Protein 2OGF (pdb70)

Sequence (474 aa):
SLRVEETEEVFKKKYFKNLTDRERAVFEGGITLGALFHQFVGTPVSKYNKESLERAIEEAKNQPCVYDIKVKIRNVGEKYVSLDDGKLDVDLKIKINKTVAHLKLEYIPEIDYPLYVKKFESLRVEETEVFKKYFKNLTDRERAVFEGGITLGALFHQFVGTPVSKYNKEESLERAIEEAKNQPCVYDIKVKKIRRNVGEKYVSLDDGKLDVDLKIKINKTVAHLKLEYIPEIDYPLYVKKFEESLRVEETEEVFKKYFKNLTDRERAVFEGGITLGALFHQFVGTPVSKYNKESLERAIEEAKNQPCVYDIKVKIRNVGEKYVSLDGKLDVDLKIIKINKTVAHLKLEYIPEIDYPLYVKKFESLRVEETEVFKKYFKNLTDRERAVFEGGITLGALFHQFVGTPVSKYNKESLERAIEEAKNQPCVYDIKVKKIRNVGEKYVSLDDGKLDVDLKIKINKTVAHLKLEYIPEIDYPLYVKKFEE

Foldseek 3Di:
DPQPCPDPVNVVVCPPDDLVRVQVVQVVVLVVCLQVVQQQPWFAPVCQVVVQVCSQVCCNGPQWDGKGKHQPPHHNHIDGRDQCIWMWTWGDDPHKIWIWIFHQDPVVRDRDTTPDMD/DPQPCPDPVNVVVPPPDDLVRVQVVQVVVLVVCLQVVQQQPKFAPVCQVVSQVCSFVVCSGPQWDGKGKHQPDHYRHIDGHHLCIWMWTWGDDPPKIWIWIFHQDVVVRDRHTTDDMDD/DPQPCVDPVNVVVDPVDDLVRVQVVQVVVLVVCLLVVQQQPKFAPVCQVVVQVCSQVCCSGPQWDGKGKHQPPHHRHIDGRDQCIWMWTWGDDPHKIWIDIFHQDVVVRDRDTTPDMD/DPQPCPDPVNVVVDPPDDLVRVQVVQVVVLVVCLQVVQQQPKFAPVCQVVSQVVSFVVCSGPQWPGKGKHQPPHYRHIDGHDLCIWMWTWGDDPPKIWIDIFHQDVVVRDRDTTPDMDD

B-factor: mean 20.52, std 6.13, range [2.0, 62.72]

Secondary structure (DSSP, 8-state):
---GGGSHHHHHTTTTS-HHHHHHHHHHHHHHHHHHHHTT-EE-TTTHHHHHHHHHH---STTEEEEEEE--S--SS-EE-----EEEEEEEETTEEEEEEE-EEGGGTEE--EEEE-/---GGGSHHHHGGGTTS-HHHHHHHHHHHHHHHHHHHHTT-EE-TTTHHHHHHHHHH---STTEEEEEEE--S--SS-EE-----EEEEEEEETTEEEEEEE-EEGGGTEE--EEEEE-/---GGGSHHHHHTTTTS-HHHHHHHHHHHHHHHHHHHHTT-EE-TTTHHHHHHHHHH---STTEEEEEEE--S--SS-EE-----EEEEEEEETTEEEEEEE-EEGGGTEE--EEEE-/---GGGSHHHHHTTTTS-HHHHHHHHHHHHHHHHHHHHTT-EE-TTTHHHHHHHHHH---STTEEEEEEE--S--SS-EE-----EEEEEEEETTEEEEEEE-EEGGGTEE--EEEEE-

CATH classification: 3.30.1300.20

Structure (mmCIF, N/CA/C/O backbone):
data_2OGF
#
_entry.id   2OGF
#
_cell.length_a   75.693
_cell.length_b   46.270
_cell.length_c   79.276
_cell.angle_alpha   90.00
_cell.angle_beta   118.54
_cell.angle_gamma   90.00
#
_symmetry.space_group_name_H-M   'P 1 21 1'
#
loop_
_entity.id
_entity.type
_entity.pdbx_description
1 polymer 'Hypothetical protein MJ0408'
2 non-polymer 8-OXOGUANINE
3 non-polymer 'SULFATE ION'
4 non-polymer GLYCEROL
5 water water
#
loop_
_atom_site.group_PDB
_atom_site.id
_atom_site.type_symbol
_atom_site.label_atom_id
_atom_site.label_alt_id
_atom_site.label_comp_id
_atom_site.label_asym_id
_atom_site.label_entity_id
_atom_site.label_seq_id
_atom_site.pdbx_PDB_ins_code
_atom_site.Cartn_x
_atom_site.Cartn_y
_atom_site.Cartn_z
_atom_site.occupancy
_atom_site.B_iso_or_equiv
_atom_site.auth_seq_id
_atom_site.auth_comp_id
_atom_site.auth_asym_id
_atom_site.auth_atom_id
_atom_site.pdbx_PDB_model_num
ATOM 1 N N . SER A 1 1 ? 20.191 23.004 3.395 1.00 23.05 0 SER A N 1
ATOM 2 C CA . SER A 1 1 ? 19.658 21.784 4.071 1.00 22.50 0 SER A CA 1
ATOM 3 C C . SER A 1 1 ? 19.756 21.914 5.578 1.00 21.97 0 SER A C 1
ATOM 4 O O . SER A 1 1 ? 20.776 22.341 6.107 1.00 22.76 0 SER A O 1
ATOM 7 N N . LEU A 1 2 ? 18.682 21.543 6.261 1.00 21.27 1 LEU A N 1
ATOM 8 C CA . LEU A 1 2 ? 18.656 21.537 7.717 1.00 20.61 1 LEU A CA 1
ATOM 9 C C . LEU A 1 2 ? 19.000 20.156 8.278 1.00 19.95 1 LEU A C 1
ATOM 10 O O . LEU A 1 2 ? 19.057 19.966 9.491 1.00 19.96 1 LEU A O 1
ATOM 15 N N . ARG A 1 3 ? 19.236 19.193 7.399 1.00 18.98 2 ARG A N 1
ATOM 16 C CA . ARG A 1 3 ? 19.611 17.833 7.846 1.00 18.66 2 ARG A CA 1
ATOM 17 C C . ARG A 1 3 ? 20.839 17.797 8.758 1.00 17.77 2 ARG A C 1
ATOM 18 O O . ARG A 1 3 ? 21.868 18.422 8.474 1.00 17.80 2 ARG A O 1
ATOM 26 N N . VAL A 1 4 ? 20.736 17.025 9.834 1.00 17.31 3 VAL A N 1
ATOM 27 C CA . VAL A 1 4 ? 21.798 16.935 10.816 1.00 16.79 3 VAL A CA 1
ATOM 28 C C . VAL A 1 4 ? 23.111 16.400 10.218 1.00 17.36 3 VAL A C 1
ATOM 29 O O . VAL A 1 4 ? 24.181 16.819 10.650 1.00 17.23 3 VAL A O 1
ATOM 33 N N . GLU A 1 5 ? 23.037 15.528 9.210 1.00 17.28 4 GLU A N 1
ATOM 34 C CA . GLU A 1 5 ? 24.269 14.927 8.660 1.00 18.26 4 GLU A CA 1
ATOM 35 C C . GLU A 1 5 ? 25.149 15.931 7.912 1.00 18.92 4 GLU A C 1
ATOM 36 O O . GLU A 1 5 ? 26.318 15.665 7.648 1.00 18.62 4 GLU A O 1
ATOM 42 N N . GLU A 1 6 ? 24.569 17.074 7.564 1.00 19.58 5 GLU A N 1
ATOM 43 C CA . GLU A 1 6 ? 25.310 18.125 6.878 1.00 20.73 5 GLU A CA 1
ATOM 44 C C . GLU A 1 6 ? 26.211 18.931 7.825 1.00 20.83 5 GLU A C 1
ATOM 45 O O . GLU A 1 6 ? 27.163 19.568 7.381 1.00 21.66 5 GLU A O 1
ATOM 51 N N . THR A 1 7 ? 25.925 18.886 9.124 1.00 20.75 6 THR A N 1
ATOM 52 C CA . THR A 1 7 ? 26.695 19.654 10.114 1.00 21.18 6 THR A CA 1
ATOM 53 C C . THR A 1 7 ? 28.135 19.127 10.264 1.00 21.40 6 THR A C 1
ATOM 54 O O . THR A 1 7 ? 28.401 17.923 10.063 1.00 20.43 6 THR A O 1
ATOM 58 N N A GLU A 1 8 ? 29.043 20.040 10.608 0.50 21.38 7 GLU A N 1
ATOM 59 N N B GLU A 1 8 ? 29.060 20.022 10.608 0.50 21.58 7 GLU A N 1
ATOM 60 C CA A GLU A 1 8 ? 30.448 19.713 10.812 0.50 21.66 7 GLU A CA 1
ATOM 61 C CA B GLU A 1 8 ? 30.460 19.641 10.769 0.50 22.02 7 GLU A CA 1
ATOM 62 C C A GLU A 1 8 ? 30.618 18.752 11.978 0.50 21.46 7 GLU A C 1
ATOM 63 C C B GLU A 1 8 ? 30.681 18.780 12.016 0.50 21.72 7 GLU A C 1
ATOM 64 O O A GLU A 1 8 ? 31.397 17.809 11.884 0.50 21.16 7 GLU A O 1
ATOM 65 O O B GLU A 1 8 ? 31.569 17.934 12.022 0.50 21.47 7 GLU A O 1
ATOM 76 N N . VAL A 1 9 ? 29.869 18.990 13.058 1.00 21.45 8 VAL A N 1
ATOM 77 C CA . VAL A 1 9 ? 29.920 18.140 14.271 1.00 21.63 8 VAL A CA 1
ATOM 78 C C . VAL A 1 9 ? 29.515 16.689 13.960 1.00 22.01 8 VAL A C 1
ATOM 79 O O . VAL A 1 9 ? 30.185 15.738 14.390 1.00 21.28 8 VAL A O 1
ATOM 83 N N . PHE A 1 10 ? 28.430 16.518 13.205 1.00 22.10 9 PHE A N 1
ATOM 84 C CA . PHE A 1 10 ? 28.049 15.186 12.722 1.00 22.24 9 PHE A CA 1
ATOM 85 C C . PHE A 1 10 ? 29.202 14.546 11.925 1.00 22.33 9 PHE A C 1
ATOM 86 O O . PHE A 1 10 ? 29.608 13.426 12.213 1.00 22.10 9 PHE A O 1
ATOM 94 N N . LYS A 1 11 ? 29.734 15.280 10.948 1.00 22.79 10 LYS A N 1
ATOM 95 C CA . LYS A 1 11 ? 30.762 14.766 10.035 1.00 23.08 10 LYS A CA 1
ATOM 96 C C . LYS A 1 11 ? 32.042 14.316 10.734 1.00 23.23 10 LYS A C 1
ATOM 97 O O . LYS A 1 11 ? 32.647 13.318 10.319 1.00 23.12 10 LYS A O 1
ATOM 103 N N . LYS A 1 12 ? 32.427 15.041 11.793 1.00 23.75 11 LYS A N 1
ATOM 104 C CA A LYS A 1 12 ? 33.656 14.721 12.528 0.50 23.41 11 LYS A CA 1
ATOM 105 C CA B LYS A 1 12 ? 33.618 14.739 12.605 0.50 23.44 11 LYS A CA 1
ATOM 106 C C . LYS A 1 12 ? 33.655 13.293 13.099 1.00 23.36 11 LYS A C 1
ATOM 107 O O . LYS A 1 12 ? 34.724 12.697 13.268 1.00 22.86 11 LYS A O 1
ATOM 118 N N . TYR A 1 13 ? 32.469 12.740 13.371 1.00 22.78 12 TYR A N 1
ATOM 119 C CA . TYR A 1 13 ? 32.366 11.389 13.927 1.00 22.04 12 TYR A CA 1
ATOM 120 C C . TYR A 1 13 ? 32.512 10.276 12.878 1.00 21.88 12 TYR A C 1
ATOM 121 O O . TYR A 1 13 ? 32.441 9.092 13.224 1.00 22.00 12 TYR A O 1
ATOM 130 N N . PHE A 1 14 ? 32.716 10.644 11.612 1.00 21.50 13 PHE A N 1
ATOM 131 C CA . PHE A 1 14 ? 32.851 9.651 10.534 1.00 21.59 13 PHE A CA 1
ATOM 132 C C . PHE A 1 14 ? 34.147 9.742 9.714 1.00 21.68 13 PHE A C 1
ATOM 133 O O . PHE A 1 14 ? 34.228 9.239 8.592 1.00 21.49 13 PHE A O 1
ATOM 141 N N . LYS A 1 15 ? 35.155 10.375 10.301 1.00 22.17 14 LYS A N 1
ATOM 142 C CA . LYS A 1 15 ? 36.419 10.585 9.610 1.00 23.34 14 LYS A CA 1
ATOM 143 C C . LYS A 1 15 ? 37.218 9.269 9.528 1.00 22.76 14 LYS A C 1
ATOM 144 O O . LYS A 1 15 ? 38.082 9.111 8.659 1.00 22.91 14 LYS A O 1
ATOM 150 N N . ASN A 1 16 ? 36.908 8.322 10.414 1.00 22.50 15 ASN A N 1
ATOM 151 C CA . ASN A 1 16 ? 37.562 6.989 10.392 1.00 22.16 15 ASN A CA 1
ATOM 152 C C . ASN A 1 16 ? 36.933 5.996 9.415 1.00 22.45 15 ASN A C 1
ATOM 153 O O . ASN A 1 16 ? 37.316 4.833 9.385 1.00 23.06 15 ASN A O 1
ATOM 158 N N . LEU A 1 17 ? 35.971 6.444 8.614 1.00 22.01 16 LEU A N 1
ATOM 159 C CA . LEU A 1 17 ? 35.288 5.534 7.694 1.00 21.82 16 LEU A CA 1
ATOM 160 C C . LEU A 1 17 ? 35.413 5.951 6.246 1.00 22.33 16 LEU A C 1
ATOM 161 O O . LEU A 1 17 ? 35.344 7.142 5.932 1.00 23.23 16 LEU A O 1
ATOM 166 N N . THR A 1 18 ? 35.556 4.965 5.360 1.00 22.31 17 THR A N 1
ATOM 167 C CA . THR A 1 18 ? 35.483 5.224 3.922 1.00 22.05 17 THR A CA 1
ATOM 168 C C . THR A 1 18 ? 34.039 5.586 3.553 1.00 22.13 17 THR A C 1
ATOM 169 O O . THR A 1 18 ? 33.109 5.311 4.313 1.00 21.32 17 THR A O 1
ATOM 173 N N . ASP A 1 19 ? 33.851 6.206 2.393 1.00 22.16 18 ASP A N 1
ATOM 174 C CA . ASP A 1 19 ? 32.496 6.488 1.926 1.00 22.63 18 ASP A CA 1
ATOM 175 C C . ASP A 1 19 ? 31.660 5.216 1.735 1.00 22.74 18 ASP A C 1
ATOM 176 O O . ASP A 1 19 ? 30.456 5.224 2.020 1.00 22.76 18 ASP A O 1
ATOM 181 N N . ARG A 1 20 ? 32.289 4.117 1.305 1.00 22.35 19 ARG A N 1
ATOM 182 C CA . ARG A 1 20 ? 31.584 2.832 1.197 1.00 22.11 19 ARG A CA 1
ATOM 183 C C . ARG A 1 20 ? 31.184 2.288 2.558 1.00 21.69 19 ARG A C 1
ATOM 184 O O . ARG A 1 20 ? 30.073 1.801 2.720 1.00 21.14 19 ARG A O 1
ATOM 192 N N . GLU A 1 21 ? 32.101 2.352 3.522 1.00 21.27 20 GLU A N 1
ATOM 193 C CA . GLU A 1 21 ? 31.818 1.935 4.905 1.00 20.58 20 GLU A CA 1
ATOM 194 C C . GLU A 1 21 ? 30.677 2.769 5.534 1.00 20.71 20 GLU A C 1
ATOM 195 O O . GLU A 1 21 ? 29.742 2.208 6.139 1.00 19.81 20 GLU A O 1
ATOM 201 N N . ARG A 1 22 ? 30.748 4.094 5.351 1.00 19.62 21 ARG A N 1
ATOM 202 C CA . ARG A 1 22 ? 29.684 5.007 5.772 1.00 19.33 21 ARG A CA 1
ATOM 203 C C . ARG A 1 22 ? 28.342 4.645 5.140 1.00 18.47 21 ARG A C 1
ATOM 204 O O . ARG A 1 22 ? 27.324 4.610 5.835 1.00 18.95 21 ARG A O 1
ATOM 212 N N . ALA A 1 23 ? 28.337 4.386 3.834 1.00 17.48 22 ALA A N 1
ATOM 213 C CA . ALA A 1 23 ? 27.089 4.125 3.118 1.00 17.08 22 ALA A CA 1
ATOM 214 C C . ALA A 1 23 ? 26.374 2.880 3.639 1.00 16.51 22 ALA A C 1
ATOM 215 O O . ALA A 1 23 ? 25.153 2.887 3.815 1.00 16.42 22 ALA A O 1
ATOM 217 N N . VAL A 1 24 ? 27.128 1.807 3.855 1.00 16.28 23 VAL A N 1
ATOM 218 C CA . VAL A 1 24 ? 26.514 0.566 4.325 1.00 16.08 23 VAL A CA 1
ATOM 219 C C . VAL A 1 24 ? 26.161 0.657 5.816 1.00 16.11 23 VAL A C 1
ATOM 220 O O . VAL A 1 24 ? 25.179 0.043 6.263 1.00 15.88 23 VAL A O 1
ATOM 224 N N . PHE A 1 25 ? 26.959 1.407 6.581 1.00 16.14 24 PHE A N 1
ATOM 225 C CA . PHE A 1 25 ? 26.621 1.677 7.994 1.00 16.08 24 PHE A CA 1
ATOM 226 C C . PHE A 1 25 ? 25.258 2.374 8.059 1.00 16.09 24 PHE A C 1
ATOM 227 O O . PHE A 1 25 ? 24.326 1.901 8.744 1.00 15.42 24 PHE A O 1
ATOM 235 N N . GLU A 1 26 ? 25.126 3.465 7.299 1.00 15.69 25 GLU A N 1
ATOM 236 C CA . GLU A 1 26 ? 23.867 4.235 7.262 1.00 15.47 25 GLU A CA 1
ATOM 237 C C . GLU A 1 26 ? 22.685 3.424 6.741 1.00 15.13 25 GLU A C 1
ATOM 238 O O . GLU A 1 26 ? 21.547 3.576 7.220 1.00 14.10 25 GLU A O 1
ATOM 244 N N . GLY A 1 27 ? 22.963 2.581 5.745 1.00 14.50 26 GLY A N 1
ATOM 245 C CA . GLY A 1 27 ? 21.969 1.679 5.161 1.00 14.94 26 GLY A CA 1
ATOM 246 C C . GLY A 1 27 ? 21.478 0.653 6.174 1.00 15.34 26 GLY A C 1
ATOM 247 O O . GLY A 1 27 ? 20.284 0.355 6.241 1.00 14.83 26 GLY A O 1
ATOM 248 N N . GLY A 1 28 ? 22.427 0.109 6.936 1.00 15.17 27 GLY A N 1
ATOM 249 C CA . GLY A 1 28 ? 22.137 -0.860 7.999 1.00 14.16 27 GLY A CA 1
ATOM 250 C C . GLY A 1 28 ? 21.211 -0.256 9.030 1.00 13.70 27 GLY A C 1
ATOM 251 O O . GLY A 1 28 ? 20.189 -0.851 9.345 1.00 14.07 27 GLY A O 1
ATOM 252 N N . ILE A 1 29 ? 21.556 0.937 9.518 1.00 13.48 28 ILE A N 1
ATOM 253 C CA . ILE A 1 29 ? 20.726 1.690 10.483 1.00 13.41 28 ILE A CA 1
ATOM 254 C C . ILE A 1 29 ? 19.287 1.814 10.011 1.00 13.60 28 ILE A C 1
ATOM 255 O O . ILE A 1 29 ? 18.352 1.524 10.761 1.00 13.72 28 ILE A O 1
ATOM 260 N N . THR A 1 30 ? 19.120 2.249 8.762 1.00 13.70 29 THR A N 1
ATOM 261 C CA . THR A 1 30 ? 17.800 2.533 8.228 1.00 13.50 29 THR A CA 1
ATOM 262 C C . THR A 1 30 ? 16.972 1.245 8.067 1.00 12.90 29 THR A C 1
ATOM 263 O O . THR A 1 30 ? 15.800 1.236 8.428 1.00 11.75 29 THR A O 1
ATOM 267 N N . LEU A 1 31 ? 17.578 0.167 7.551 1.00 12.46 30 LEU A N 1
ATOM 2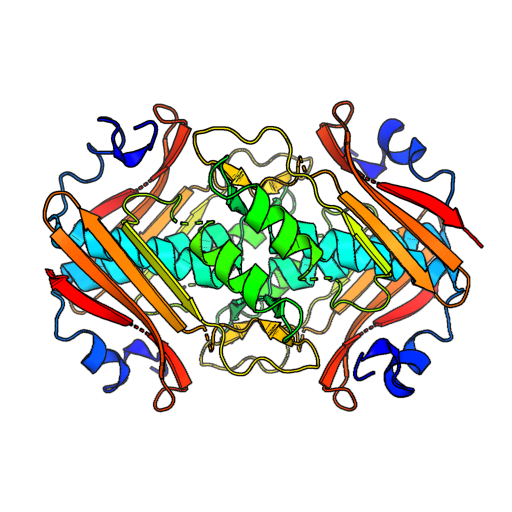68 C CA . LEU A 1 31 ? 16.848 -1.093 7.434 1.00 12.00 30 LEU A CA 1
ATOM 269 C C . LEU A 1 31 ? 16.484 -1.674 8.802 1.00 12.17 30 LEU A C 1
ATOM 270 O O . LEU A 1 31 ? 15.362 -2.155 8.970 1.00 12.73 30 LEU A O 1
ATOM 275 N N . GLY A 1 32 ? 17.410 -1.627 9.764 1.00 11.62 31 GLY A N 1
ATOM 276 C CA . GLY A 1 32 ? 17.113 -2.113 11.126 1.00 12.39 31 GLY A CA 1
ATOM 277 C C . GLY A 1 32 ? 16.031 -1.252 11.775 1.00 12.24 31 GLY A C 1
ATOM 278 O O . GLY A 1 32 ? 15.107 -1.756 12.397 1.00 12.36 31 GLY A O 1
ATOM 279 N N . ALA A 1 33 ? 16.153 0.060 11.606 1.00 12.99 32 ALA A N 1
ATOM 280 C CA . ALA A 1 33 ? 15.159 1.008 12.122 1.00 13.33 32 ALA A CA 1
ATOM 281 C C . ALA A 1 33 ? 13.783 0.721 11.516 1.00 13.28 32 ALA A C 1
ATOM 282 O O . ALA A 1 33 ? 12.805 0.609 12.242 1.00 13.89 32 ALA A O 1
ATOM 284 N N . LEU A 1 34 ? 13.724 0.588 10.191 1.00 13.50 33 LEU A N 1
ATOM 285 C CA . LEU A 1 34 ? 12.458 0.349 9.493 1.00 14.06 33 LEU A CA 1
ATOM 286 C C . LEU A 1 34 ? 11.740 -0.906 10.021 1.00 13.86 33 LEU A C 1
ATOM 287 O O . LEU A 1 34 ? 10.557 -0.869 10.344 1.00 13.61 33 LEU A O 1
ATOM 292 N N . PHE A 1 35 ? 12.477 -2.013 10.068 1.00 13.65 34 PHE A N 1
ATOM 293 C CA . PHE A 1 35 ? 11.989 -3.303 10.510 1.00 13.44 34 PHE A CA 1
ATOM 294 C C . PHE A 1 35 ? 11.386 -3.185 11.910 1.00 13.65 34 PHE A C 1
ATOM 295 O O . PHE A 1 35 ? 10.206 -3.490 12.116 1.00 13.08 34 PHE A O 1
ATOM 303 N N . HIS A 1 36 ? 12.176 -2.710 12.869 1.00 13.71 35 HIS A N 1
ATOM 304 C CA . HIS A 1 36 ? 11.717 -2.690 14.268 1.00 13.68 35 HIS A CA 1
ATOM 305 C C . HIS A 1 36 ? 10.666 -1.619 14.577 1.00 14.03 35 HIS A C 1
ATOM 306 O O . HIS A 1 36 ? 9.825 -1.802 15.464 1.00 14.47 35 HIS A O 1
ATOM 313 N N . GLN A 1 37 ? 10.672 -0.528 13.817 1.00 13.42 36 GLN A N 1
ATOM 314 C CA . GLN A 1 37 ? 9.663 0.518 14.005 1.00 13.47 36 GLN A CA 1
ATOM 315 C C . GLN A 1 37 ? 8.284 0.006 13.587 1.00 14.14 36 GLN A C 1
ATOM 316 O O . GLN A 1 37 ? 7.293 0.264 14.262 1.00 13.91 36 GLN A O 1
ATOM 322 N N . PHE A 1 38 ? 8.237 -0.725 12.478 1.00 14.39 37 PHE A N 1
ATOM 323 C CA . PHE A 1 38 ? 6.946 -1.048 11.855 1.00 14.30 37 PHE A CA 1
ATOM 324 C C . PHE A 1 38 ? 6.426 -2.461 12.021 1.00 14.40 37 PHE A C 1
ATOM 325 O O . PHE A 1 38 ? 5.199 -2.652 11.997 1.00 14.33 37 PHE A O 1
ATOM 333 N N . VAL A 1 39 ? 7.296 -3.448 12.227 1.00 14.27 38 VAL A N 1
ATOM 334 C CA . VAL A 1 39 ? 6.731 -4.775 12.536 1.00 15.40 38 VAL A CA 1
ATOM 335 C C . VAL A 1 39 ? 5.751 -4.687 13.722 1.00 14.88 38 VAL A C 1
ATOM 336 O O . VAL A 1 39 ? 5.965 -3.916 14.673 1.00 15.34 38 VAL A O 1
ATOM 340 N N . GLY A 1 40 ? 4.648 -5.434 13.620 1.00 15.24 39 GLY A N 1
ATOM 341 C CA . GLY A 1 40 ? 3.569 -5.354 14.590 1.00 14.24 39 GLY A CA 1
ATOM 342 C C . GLY A 1 40 ? 2.400 -4.502 14.122 1.00 13.92 39 GLY A C 1
ATOM 343 O O . GLY A 1 40 ? 1.303 -4.611 14.664 1.00 12.87 39 GLY A O 1
ATOM 344 N N . THR A 1 41 ? 2.618 -3.651 13.117 1.00 13.86 40 THR A N 1
ATOM 345 C CA . THR A 1 41 ? 1.564 -2.730 12.649 1.00 13.61 40 THR A CA 1
ATOM 346 C C . THR A 1 41 ? 0.411 -3.522 12.019 1.00 13.88 40 THR A C 1
ATOM 347 O O . THR A 1 41 ? 0.671 -4.358 11.169 1.00 14.58 40 THR A O 1
ATOM 351 N N . PRO A 1 42 ? -0.863 -3.256 12.420 1.00 13.26 41 PRO A N 1
ATOM 352 C CA . PRO A 1 42 ? -1.983 -3.948 11.765 1.00 13.41 41 PRO A CA 1
ATOM 353 C C . PRO A 1 42 ? -1.983 -3.611 10.273 1.00 13.41 41 PRO A C 1
ATOM 354 O O . PRO A 1 42 ? -1.869 -2.425 9.896 1.00 12.67 41 PRO A O 1
ATOM 358 N N . VAL A 1 43 ? -2.065 -4.648 9.435 1.00 13.37 42 VAL A N 1
ATOM 359 C CA . VAL A 1 43 ? -2.033 -4.427 7.988 1.00 13.06 42 VAL A CA 1
ATOM 360 C C . VAL A 1 43 ? -2.991 -5.361 7.243 1.00 13.38 42 VAL A C 1
ATOM 361 O O . VAL A 1 43 ? -3.014 -6.576 7.475 1.00 13.83 42 VAL A O 1
ATOM 365 N N . SER A 1 44 ? -3.798 -4.750 6.382 1.00 13.79 43 SER A N 1
ATOM 366 C CA . SER A 1 44 ? -4.750 -5.451 5.530 1.00 13.76 43 SER A CA 1
ATOM 367 C C . SER A 1 44 ? -4.729 -4.731 4.185 1.00 13.89 43 SER A C 1
ATOM 368 O O . SER A 1 44 ? -4.044 -3.704 4.034 1.00 14.66 43 SER A O 1
ATOM 371 N N . LYS A 1 45 ? -5.464 -5.270 3.207 1.00 14.17 44 LYS A N 1
ATOM 372 C CA . LYS A 1 45 ? -5.558 -4.660 1.886 1.00 14.52 44 LYS A CA 1
ATOM 373 C C . LYS A 1 45 ? -6.044 -3.224 2.011 1.00 14.83 44 LYS A C 1
ATOM 374 O O . LYS A 1 45 ? -5.647 -2.364 1.237 1.00 16.43 44 LYS A O 1
ATOM 380 N N . TYR A 1 46 ? -6.894 -2.981 2.998 1.00 16.01 45 TYR A N 1
ATOM 381 C CA . TYR A 1 46 ? -7.424 -1.645 3.266 1.00 17.61 45 TYR A CA 1
ATOM 382 C C . TYR A 1 46 ? -6.338 -0.568 3.473 1.00 17.03 45 TYR A C 1
ATOM 383 O O . TYR A 1 46 ? -6.406 0.498 2.869 1.00 17.38 45 TYR A O 1
ATOM 392 N N . ASN A 1 47 ? -5.354 -0.838 4.330 1.00 16.57 46 ASN A N 1
ATOM 393 C CA . ASN A 1 47 ? -4.320 0.157 4.651 1.00 16.16 46 ASN A CA 1
ATOM 394 C C . ASN A 1 47 ? -2.919 -0.122 4.068 1.00 16.18 46 ASN A C 1
ATOM 395 O O . ASN A 1 47 ? -1.956 0.572 4.415 1.00 15.45 46 ASN A O 1
ATOM 400 N N . LYS A 1 48 ? -2.808 -1.141 3.212 1.00 16.14 47 LYS A N 1
ATOM 401 C CA . LYS A 1 48 ? -1.524 -1.534 2.619 1.00 16.41 47 LYS A CA 1
ATOM 402 C C . LYS A 1 48 ? -0.815 -0.330 2.011 1.00 16.96 47 LYS A C 1
ATOM 403 O O . LYS A 1 48 ? 0.350 -0.043 2.325 1.00 15.88 47 LYS A O 1
ATOM 409 N N . GLU A 1 49 ? -1.521 0.361 1.117 1.00 17.22 48 GLU A N 1
ATOM 410 C CA . GLU A 1 49 ? -0.917 1.470 0.373 1.00 18.56 48 GLU A CA 1
ATOM 411 C C . GLU A 1 49 ? -0.487 2.634 1.268 1.00 16.71 48 GLU A C 1
ATOM 412 O O . GLU A 1 49 ? 0.624 3.152 1.109 1.00 16.22 48 GLU A O 1
ATOM 418 N N . SER A 1 50 ? -1.348 3.036 2.207 1.00 16.61 49 SER A N 1
ATOM 419 C CA . SER A 1 50 ? -1.009 4.133 3.132 1.00 15.90 49 SER A CA 1
ATOM 420 C C . SER A 1 50 ? 0.184 3.764 4.017 1.00 15.30 49 SER A C 1
ATOM 421 O O . SER A 1 50 ? 1.055 4.596 4.258 1.00 15.05 49 SER A O 1
ATOM 424 N N . LEU A 1 51 ? 0.211 2.519 4.492 1.00 14.73 50 LEU A N 1
ATOM 425 C CA . LEU A 1 51 ? 1.347 2.015 5.276 1.00 14.08 50 LEU A CA 1
ATOM 426 C C . LEU A 1 51 ? 2.640 2.055 4.483 1.00 14.40 50 LEU A C 1
ATOM 427 O O . LEU A 1 51 ? 3.656 2.545 4.979 1.00 13.30 50 LEU A O 1
ATOM 432 N N . GLU A 1 52 ? 2.605 1.549 3.250 1.00 14.76 51 GLU A N 1
ATOM 433 C CA . GLU A 1 52 ? 3.813 1.524 2.410 1.00 15.47 51 GLU A CA 1
ATOM 434 C C . GLU A 1 52 ? 4.352 2.947 2.178 1.00 15.49 51 GLU A C 1
ATOM 435 O O . GLU A 1 52 ? 5.568 3.183 2.266 1.00 15.87 51 GLU A O 1
ATOM 441 N N . ARG A 1 53 ? 3.448 3.879 1.870 1.00 15.68 52 ARG A N 1
ATOM 442 C CA . ARG A 1 53 ? 3.800 5.275 1.622 1.00 16.65 52 ARG A CA 1
ATOM 443 C C . ARG A 1 53 ? 4.381 5.922 2.891 1.00 15.86 52 ARG A C 1
ATOM 444 O O . ARG A 1 53 ? 5.395 6.616 2.822 1.00 15.66 52 ARG A O 1
ATOM 452 N N . ALA A 1 54 ? 3.737 5.675 4.033 1.00 14.83 53 ALA A N 1
ATOM 453 C CA . ALA A 1 54 ? 4.190 6.265 5.297 1.00 14.95 53 ALA A CA 1
ATOM 454 C C . ALA A 1 54 ? 5.588 5.767 5.677 1.00 14.64 53 ALA A C 1
ATOM 455 O O . ALA A 1 54 ? 6.403 6.553 6.134 1.00 14.63 53 ALA A O 1
ATOM 457 N N . ILE A 1 55 ? 5.854 4.473 5.476 1.00 14.44 54 ILE A N 1
ATOM 458 C CA . ILE A 1 55 ? 7.183 3.907 5.795 1.00 14.24 54 ILE A CA 1
ATOM 459 C C . ILE A 1 55 ? 8.262 4.524 4.913 1.00 13.95 54 ILE A C 1
ATOM 460 O O . ILE A 1 55 ? 9.306 4.937 5.422 1.00 13.69 54 ILE A O 1
ATOM 465 N N . GLU A 1 56 ? 7.991 4.610 3.609 1.00 14.01 55 GLU A N 1
ATOM 466 C CA . GLU A 1 56 ? 8.914 5.220 2.674 1.00 14.52 55 GLU A CA 1
ATOM 467 C C . GLU A 1 56 ? 9.259 6.673 3.101 1.00 13.97 55 GLU A C 1
ATOM 468 O O . GLU A 1 56 ? 10.444 7.032 3.237 1.00 13.50 55 GLU A O 1
ATOM 474 N N . GLU A 1 57 ? 8.224 7.473 3.350 1.00 13.95 56 GLU A N 1
ATOM 475 C CA . GLU A 1 57 ? 8.394 8.900 3.674 1.00 14.84 56 GLU A CA 1
ATOM 476 C C . GLU A 1 57 ? 9.044 9.106 5.042 1.00 14.17 56 GLU A C 1
ATOM 477 O O . GLU A 1 57 ? 9.846 10.032 5.216 1.00 14.04 56 GLU A O 1
ATOM 483 N N . ALA A 1 58 ? 8.697 8.245 5.998 1.00 14.52 57 ALA A N 1
ATOM 484 C CA . ALA A 1 58 ? 9.271 8.312 7.363 1.00 14.58 57 ALA A CA 1
ATOM 485 C C . ALA A 1 58 ? 10.774 8.094 7.304 1.00 14.54 57 ALA A C 1
ATOM 486 O O . ALA A 1 58 ? 11.532 8.920 7.783 1.00 14.81 57 ALA A O 1
ATOM 496 N N . LYS A 1 60 ? 12.857 8.134 4.753 1.00 15.38 59 LYS A N 1
ATOM 497 C CA . LYS A 1 60 ? 13.537 9.154 3.922 1.00 15.55 59 LYS A CA 1
ATOM 498 C C . LYS A 1 60 ? 14.174 10.292 4.758 1.00 15.31 59 LYS A C 1
ATOM 499 O O . LYS A 1 60 ? 15.243 10.830 4.394 1.00 15.23 59 LYS A O 1
ATOM 505 N N . ASN A 1 61 ? 13.540 10.625 5.886 1.00 14.91 60 ASN A N 1
ATOM 506 C CA . ASN A 1 61 ? 14.084 11.584 6.874 1.00 15.78 60 ASN A CA 1
ATOM 507 C C . ASN A 1 61 ? 15.495 11.287 7.371 1.00 15.95 60 ASN A C 1
ATOM 508 O O . ASN A 1 61 ? 16.250 12.201 7.658 1.00 15.83 60 ASN A O 1
ATOM 513 N N . GLN A 1 62 ? 15.826 10.006 7.535 1.00 16.28 61 GLN A N 1
ATOM 514 C CA . GLN A 1 62 ? 17.048 9.625 8.238 1.00 16.09 61 GLN A CA 1
ATOM 515 C C . GLN A 1 62 ? 18.301 10.014 7.462 1.00 15.23 61 GLN A C 1
ATOM 516 O O . GLN A 1 62 ? 18.247 10.148 6.248 1.00 14.79 61 GLN A O 1
ATOM 522 N N . PRO A 1 63 ? 19.430 10.199 8.174 1.00 15.52 62 PRO A N 1
ATOM 523 C CA . PRO A 1 63 ? 20.694 10.553 7.503 1.00 15.62 62 PRO A CA 1
ATOM 524 C C . PRO A 1 63 ? 21.007 9.731 6.257 1.00 16.22 62 PRO A C 1
ATOM 525 O O . PRO A 1 63 ? 20.949 8.491 6.277 1.00 16.05 62 PRO A O 1
ATOM 529 N N . CYS A 1 64 ? 21.302 10.453 5.169 1.00 16.59 63 CYS A N 1
ATOM 530 C CA . CYS A 1 64 ? 21.936 9.916 3.967 1.00 17.15 63 CYS A CA 1
ATOM 531 C C . CYS A 1 64 ? 21.018 9.042 3.123 1.00 16.50 63 CYS A C 1
ATOM 532 O O . CYS A 1 64 ? 21.480 8.364 2.224 1.00 16.53 63 CYS A O 1
ATOM 535 N N . VAL A 1 65 ? 19.720 9.043 3.429 1.00 16.87 64 VAL A N 1
ATOM 536 C CA . VAL A 1 65 ? 18.784 8.242 2.660 1.00 16.78 64 VAL A CA 1
ATOM 537 C C . VAL A 1 65 ? 18.454 9.019 1.382 1.00 17.64 64 VAL A C 1
ATOM 538 O O . VAL A 1 65 ? 17.907 10.134 1.421 1.00 16.82 64 VAL A O 1
ATOM 542 N N . TYR A 1 66 ? 18.807 8.410 0.261 1.00 17.84 65 TYR A N 1
ATOM 543 C CA . TYR A 1 66 ? 18.641 9.020 -1.044 1.00 19.03 65 TYR A CA 1
ATOM 544 C C . TYR A 1 66 ? 17.283 8.686 -1.674 1.00 18.31 65 TYR A C 1
ATOM 545 O O . TYR A 1 66 ? 16.607 9.551 -2.236 1.00 17.30 65 TYR A O 1
ATOM 554 N N . ASP A 1 67 ? 16.897 7.418 -1.604 1.00 17.93 66 ASP A N 1
ATOM 555 C CA . ASP A 1 67 ? 15.590 6.991 -2.084 1.00 17.82 66 ASP A CA 1
ATOM 556 C C . ASP A 1 67 ? 15.239 5.685 -1.381 1.00 17.58 66 ASP A C 1
ATOM 557 O O . ASP A 1 67 ? 16.110 5.032 -0.812 1.00 15.88 66 ASP A O 1
ATOM 562 N N . ILE A 1 68 ? 13.963 5.311 -1.422 1.00 17.73 67 ILE A N 1
ATOM 563 C CA . ILE A 1 68 ? 13.499 4.077 -0.784 1.00 18.13 67 ILE A CA 1
ATOM 564 C C . ILE A 1 68 ? 12.184 3.647 -1.402 1.00 18.45 67 ILE A C 1
ATOM 565 O O . ILE A 1 68 ? 11.347 4.486 -1.760 1.00 18.89 67 ILE A O 1
ATOM 570 N N . LYS A 1 69 ? 11.999 2.338 -1.512 1.00 18.54 68 LYS A N 1
ATOM 571 C CA . LYS A 1 69 ? 10.744 1.788 -1.963 1.00 19.23 68 LYS A CA 1
ATOM 572 C C . LYS A 1 69 ? 10.377 0.625 -1.048 1.00 18.03 68 LYS A C 1
ATOM 573 O O . LYS A 1 69 ? 11.216 -0.234 -0.774 1.00 17.87 68 LYS A O 1
ATOM 579 N N . VAL A 1 70 ? 9.135 0.626 -0.569 1.00 16.33 69 VAL A N 1
ATOM 580 C CA . VAL A 1 70 ? 8.662 -0.378 0.390 1.00 16.43 69 VAL A CA 1
ATOM 581 C C . VAL A 1 70 ? 7.443 -1.123 -0.151 1.00 16.55 69 VAL A C 1
ATOM 582 O O . VAL A 1 70 ? 6.420 -0.500 -0.478 1.00 16.73 69 VAL A O 1
ATOM 586 N N . LYS A 1 71 ? 7.548 -2.446 -0.229 1.00 16.49 70 LYS A N 1
ATOM 587 C CA . LYS A 1 71 ? 6.423 -3.293 -0.588 1.00 17.93 70 LYS A CA 1
ATOM 588 C C . LYS A 1 71 ? 6.121 -4.280 0.543 1.00 17.95 70 LYS A C 1
ATOM 589 O O . LYS A 1 71 ? 7.038 -4.868 1.125 1.00 18.94 70 LYS A O 1
ATOM 595 N N . ILE A 1 72 ? 4.844 -4.442 0.859 1.00 17.74 71 ILE A N 1
ATOM 596 C CA . ILE A 1 72 ? 4.432 -5.411 1.877 1.00 16.89 71 ILE A CA 1
ATOM 597 C C . ILE A 1 72 ? 3.778 -6.567 1.137 1.00 17.05 71 ILE A C 1
ATOM 598 O O . ILE A 1 72 ? 2.835 -6.373 0.364 1.00 16.33 71 ILE A O 1
ATOM 603 N N . ARG A 1 73 ? 4.316 -7.758 1.350 1.00 16.90 72 ARG A N 1
ATOM 604 C CA . ARG A 1 73 ? 3.894 -8.929 0.604 1.00 17.96 72 ARG A CA 1
ATOM 605 C C . ARG A 1 73 ? 2.864 -9.726 1.383 1.00 18.21 72 ARG A C 1
ATOM 606 O O . ARG A 1 73 ? 2.833 -9.673 2.621 1.00 17.67 72 ARG A O 1
ATOM 614 N N . ASN A 1 74 ? 2.055 -10.491 0.651 1.00 18.55 73 ASN A N 1
ATOM 615 C CA . ASN A 1 74 ? 1.071 -11.412 1.237 1.00 19.46 73 ASN A CA 1
ATOM 616 C C . ASN A 1 74 ? 0.041 -10.772 2.163 1.00 18.70 73 ASN A C 1
ATOM 617 O O . ASN A 1 74 ? -0.391 -11.365 3.160 1.00 18.40 73 ASN A O 1
ATOM 622 N N . VAL A 1 75 ? -0.382 -9.574 1.799 1.00 17.75 74 VAL A N 1
ATOM 623 C CA . VAL A 1 75 ? -1.385 -8.844 2.584 1.00 17.67 74 VAL A CA 1
ATOM 624 C C . VAL A 1 75 ? -2.766 -9.396 2.231 1.00 18.09 74 VAL A C 1
ATOM 625 O O . VAL A 1 75 ? -3.101 -9.535 1.045 1.00 18.98 74 VAL A O 1
ATOM 629 N N . GLY A 1 76 ? -3.559 -9.729 3.245 1.00 17.98 75 GLY A N 1
ATOM 630 C CA . GLY A 1 76 ? -4.895 -10.277 3.009 1.00 18.14 75 GLY A CA 1
ATOM 631 C C . GLY A 1 76 ? -6.022 -9.309 3.332 1.00 17.46 75 GLY A C 1
ATOM 632 O O . GLY A 1 76 ? -5.798 -8.222 3.866 1.00 16.14 75 GLY A O 1
ATOM 633 N N . GLU A 1 77 ? -7.243 -9.690 2.968 1.00 17.04 76 GLU A N 1
ATOM 634 C CA . GLU A 1 77 ? -8.418 -8.922 3.386 1.00 17.83 76 GLU A CA 1
ATOM 635 C C . GLU A 1 77 ? -8.534 -8.853 4.919 1.00 17.50 76 GLU A C 1
ATOM 636 O O . GLU A 1 77 ? -8.857 -7.794 5.464 1.00 16.91 76 GLU A O 1
ATOM 642 N N . LYS A 1 78 ? -8.300 -9.981 5.602 1.00 17.95 77 LYS A N 1
ATOM 643 C CA . LYS A 1 78 ? -8.250 -9.999 7.082 1.00 18.53 77 LYS A CA 1
ATOM 644 C C . LYS A 1 78 ? -6.915 -9.401 7.532 1.00 18.02 77 LYS A C 1
ATOM 645 O O . LYS A 1 78 ? -5.872 -9.757 6.994 1.00 17.67 77 LYS A O 1
ATOM 651 N N . TYR A 1 79 ? -6.934 -8.502 8.512 1.00 17.14 78 TYR A N 1
ATOM 652 C CA . TYR A 1 79 ? -5.684 -7.875 8.917 1.00 16.66 78 TYR A CA 1
ATOM 653 C C . TYR A 1 79 ? -4.827 -8.863 9.709 1.00 15.75 78 TYR A C 1
ATOM 654 O O . TYR A 1 79 ? -5.347 -9.742 10.390 1.00 15.24 78 TYR A O 1
ATOM 663 N N . VAL A 1 80 ? -3.514 -8.713 9.574 1.00 15.91 79 VAL A N 1
ATOM 664 C CA . VAL A 1 80 ? -2.542 -9.381 10.431 1.00 16.18 79 VAL A CA 1
ATOM 665 C C . VAL A 1 80 ? -1.572 -8.324 10.999 1.00 16.56 79 VAL A C 1
ATOM 666 O O . VAL A 1 80 ? -1.503 -7.193 10.501 1.00 15.16 79 VAL A O 1
ATOM 670 N N . SER A 1 81 ? -0.837 -8.697 12.048 1.00 16.44 80 SER A N 1
ATOM 671 C CA . SER A 1 81 ? 0.300 -7.898 12.524 1.00 16.72 80 SER A CA 1
ATOM 672 C C . SER A 1 81 ? 1.407 -8.013 11.498 1.00 16.66 80 SER A C 1
ATOM 673 O O . SER A 1 81 ? 1.798 -9.119 11.149 1.00 17.11 80 SER A O 1
ATOM 676 N N . LEU A 1 82 ? 1.917 -6.884 11.014 1.00 16.81 81 LEU A N 1
ATOM 677 C CA . LEU A 1 82 ? 3.032 -6.915 10.076 1.00 16.31 81 LEU A CA 1
ATOM 678 C C . LEU A 1 82 ? 4.167 -7.764 10.624 1.00 16.54 81 LEU A C 1
ATOM 679 O O . LEU A 1 82 ? 4.569 -7.603 11.776 1.00 17.21 81 LEU A O 1
ATOM 684 N N . ASP A 1 83 ? 4.659 -8.697 9.816 1.00 16.64 82 ASP A N 1
ATOM 685 C CA A ASP A 1 83 ? 5.885 -9.344 10.255 0.70 17.18 82 ASP A CA 1
ATOM 686 C CA B ASP A 1 83 ? 5.803 -9.560 10.132 0.30 16.24 82 ASP A CA 1
ATOM 687 C C . ASP A 1 83 ? 6.992 -9.148 9.258 1.00 16.46 82 ASP A C 1
ATOM 688 O O . ASP A 1 83 ? 6.777 -8.856 8.066 1.00 16.49 82 ASP A O 1
ATOM 697 N N . GLY A 1 84 ? 8.204 -9.194 9.802 1.00 16.88 83 GLY A N 1
ATOM 698 C CA . GLY A 1 84 ? 9.422 -8.893 9.028 1.00 16.95 83 GLY A CA 1
ATOM 699 C C . GLY A 1 84 ? 9.552 -9.656 7.714 1.00 16.84 83 GLY A C 1
ATOM 700 O O . GLY A 1 84 ? 10.134 -9.140 6.747 1.00 16.07 83 GLY A O 1
ATOM 701 N N . LYS A 1 85 ? 9.018 -10.880 7.677 1.00 16.80 84 LYS A N 1
ATOM 702 C CA . LYS A 1 85 ? 9.097 -11.735 6.487 1.00 17.31 84 LYS A CA 1
ATOM 703 C C . LYS A 1 85 ? 8.224 -11.223 5.323 1.00 17.50 84 LYS A C 1
ATOM 704 O O . LYS A 1 85 ? 8.399 -11.647 4.173 1.00 18.07 84 LYS A O 1
ATOM 718 N N . LEU A 1 87 ? 8.140 -7.976 4.519 1.00 16.71 86 LEU A N 1
ATOM 719 C CA . LEU A 1 87 ? 8.781 -6.767 3.973 1.00 16.10 86 LEU A CA 1
ATOM 720 C C . LEU A 1 87 ? 9.684 -7.007 2.766 1.00 16.47 86 LEU A C 1
ATOM 721 O O . LEU A 1 87 ? 10.490 -7.938 2.753 1.00 16.11 86 LEU A O 1
ATOM 726 N N . ASP A 1 88 ? 9.558 -6.123 1.775 1.00 16.15 87 ASP A N 1
ATOM 727 C CA . ASP A 1 88 ? 10.375 -6.117 0.567 1.00 17.14 87 ASP A CA 1
ATOM 728 C C . ASP A 1 88 ? 10.775 -4.680 0.297 1.00 17.05 87 ASP A C 1
ATOM 729 O O . ASP A 1 88 ? 9.953 -3.859 -0.156 1.00 17.48 87 ASP A O 1
ATOM 734 N N . VAL A 1 89 ? 12.033 -4.372 0.613 1.00 16.81 88 VAL A N 1
ATOM 735 C CA . VAL A 1 89 ? 12.528 -2.990 0.657 1.00 16.30 88 VAL A CA 1
ATOM 736 C C . VAL A 1 89 ? 13.771 -2.815 -0.218 1.00 16.16 88 VAL A C 1
ATOM 737 O O . VAL A 1 89 ? 14.737 -3.601 -0.139 1.00 15.37 88 VAL A O 1
ATOM 741 N N . ASP A 1 90 ? 13.730 -1.782 -1.056 1.00 15.88 89 ASP A N 1
ATOM 742 C CA . ASP A 1 90 ? 14.917 -1.333 -1.756 1.00 16.64 89 ASP A CA 1
ATOM 743 C C . ASP A 1 90 ? 15.277 0.047 -1.226 1.00 16.28 89 ASP A C 1
ATOM 744 O O . ASP A 1 90 ? 14.408 0.930 -1.128 1.00 16.49 89 ASP A O 1
ATOM 749 N N . LEU A 1 91 ? 16.553 0.207 -0.875 1.00 16.08 90 LEU A N 1
ATOM 750 C CA . LEU A 1 91 ? 17.066 1.407 -0.256 1.00 16.25 90 LEU A CA 1
ATOM 751 C C . LEU A 1 91 ? 18.330 1.913 -0.953 1.00 16.90 90 LEU A C 1
ATOM 752 O O . LEU A 1 91 ? 19.240 1.113 -1.234 1.00 17.78 90 LEU A O 1
ATOM 757 N N . LYS A 1 92 ? 18.398 3.229 -1.197 1.00 17.51 91 LYS A N 1
ATOM 758 C CA . LYS A 1 92 ? 19.609 3.885 -1.715 1.00 18.29 91 LYS A CA 1
ATOM 759 C C . LYS A 1 92 ? 20.146 4.862 -0.685 1.00 17.48 91 LYS A C 1
ATOM 760 O O . LYS A 1 92 ? 19.410 5.728 -0.194 1.00 17.56 91 LYS A O 1
ATOM 766 N N . ILE A 1 93 ? 21.421 4.710 -0.364 1.00 17.39 92 ILE A N 1
ATOM 767 C CA . ILE A 1 93 ? 22.121 5.614 0.521 1.00 17.20 92 ILE A CA 1
ATOM 768 C C . ILE A 1 93 ? 23.167 6.307 -0.337 1.00 18.24 92 ILE A C 1
ATOM 769 O O . ILE A 1 93 ? 23.848 5.638 -1.128 1.00 18.55 92 ILE A O 1
ATOM 774 N N . LYS A 1 94 ? 23.281 7.631 -0.182 1.00 19.12 93 LYS A N 1
ATOM 775 C CA . LYS A 1 94 ? 24.276 8.427 -0.878 1.00 21.07 93 LYS A CA 1
ATOM 776 C C . LYS A 1 94 ? 25.208 9.105 0.111 1.00 21.24 93 LYS A C 1
ATOM 777 O O . LYS A 1 94 ? 24.763 9.791 1.034 1.00 21.50 93 LYS A O 1
ATOM 783 N N . ILE A 1 95 ? 26.507 8.878 -0.081 1.00 21.93 94 ILE A N 1
ATOM 784 C CA . ILE A 1 95 ? 27.551 9.503 0.733 1.00 22.82 94 ILE A CA 1
ATOM 785 C C . ILE A 1 95 ? 28.506 10.144 -0.265 1.00 23.48 94 ILE A C 1
ATOM 786 O O . ILE A 1 95 ? 29.215 9.432 -0.972 1.00 23.79 94 ILE A O 1
ATOM 791 N N . ASN A 1 96 ? 28.508 11.476 -0.327 1.00 24.16 95 ASN A N 1
ATOM 792 C CA . ASN A 1 96 ? 29.255 12.198 -1.351 1.00 25.09 95 ASN A CA 1
ATOM 793 C C . ASN A 1 96 ? 28.899 11.647 -2.718 1.00 25.09 95 ASN A C 1
ATOM 794 O O . ASN A 1 96 ? 27.747 11.730 -3.115 1.00 25.03 95 ASN A O 1
ATOM 799 N N . LYS A 1 97 ? 29.866 11.039 -3.403 1.00 25.58 96 LYS A N 1
ATOM 800 C CA . LYS A 1 97 ? 29.633 10.479 -4.732 1.00 26.64 96 LYS A CA 1
ATOM 801 C C . LYS A 1 97 ? 29.296 8.985 -4.741 1.00 26.29 96 LYS A C 1
ATOM 802 O O . LYS A 1 97 ? 28.996 8.428 -5.795 1.00 26.88 96 LYS A O 1
ATOM 808 N N . THR A 1 98 ? 29.331 8.346 -3.573 1.00 25.39 97 THR A N 1
ATOM 809 C CA . THR A 1 98 ? 29.048 6.914 -3.455 1.00 24.51 97 THR A CA 1
ATOM 810 C C . THR A 1 98 ? 27.560 6.643 -3.190 1.00 23.80 97 THR A C 1
ATOM 811 O O . THR A 1 98 ? 26.984 7.215 -2.266 1.00 23.29 97 THR A O 1
ATOM 815 N N . VAL A 1 99 ? 26.967 5.752 -3.984 1.00 22.54 98 VAL A N 1
ATOM 816 C CA . VAL A 1 99 ? 25.598 5.277 -3.757 1.00 22.71 98 VAL A CA 1
ATOM 817 C C . VAL A 1 99 ? 25.597 3.771 -3.458 1.00 22.32 98 VAL A C 1
ATOM 818 O O . VAL A 1 99 ? 26.019 2.962 -4.297 1.00 23.06 98 VAL A O 1
ATOM 822 N N . ALA A 1 100 ? 25.162 3.399 -2.257 1.00 21.37 99 ALA A N 1
ATOM 823 C CA . ALA A 1 100 ? 24.935 1.983 -1.940 1.00 20.42 99 ALA A CA 1
ATOM 824 C C . ALA A 1 100 ? 23.466 1.624 -2.163 1.00 20.30 99 ALA A C 1
ATOM 825 O O . ALA A 1 100 ? 22.572 2.397 -1.783 1.00 19.78 99 ALA A O 1
ATOM 827 N N . HIS A 1 101 ? 23.219 0.489 -2.826 1.00 19.72 100 HIS A N 1
ATOM 828 C CA . HIS A 1 101 ? 21.867 -0.053 -2.983 1.00 19.67 100 HIS A CA 1
ATOM 829 C C . HIS A 1 101 ? 21.728 -1.258 -2.079 1.00 19.58 100 HIS A C 1
ATOM 830 O O . HIS A 1 101 ? 22.476 -2.248 -2.212 1.00 19.79 100 HIS A O 1
ATOM 837 N N . LEU A 1 102 ? 20.771 -1.173 -1.164 1.00 18.23 101 LEU A N 1
ATOM 838 C CA . LEU A 1 102 ? 20.576 -2.205 -0.154 1.00 17.15 101 LEU A CA 1
ATOM 839 C C . LEU A 1 102 ? 19.198 -2.828 -0.312 1.00 17.05 101 LEU A C 1
ATOM 840 O O . LEU A 1 102 ? 18.295 -2.228 -0.923 1.00 16.80 101 LEU A O 1
ATOM 845 N N . LYS A 1 103 ? 19.042 -4.033 0.238 1.00 16.45 102 LYS A N 1
ATOM 846 C CA . LYS A 1 103 ? 17.841 -4.820 0.060 1.00 17.21 102 LYS A CA 1
ATOM 847 C C . LYS A 1 103 ? 17.404 -5.462 1.369 1.00 17.13 102 LYS A C 1
ATOM 848 O O . LYS A 1 103 ? 18.232 -5.998 2.096 1.00 16.83 102 LYS A O 1
ATOM 854 N N . LEU A 1 104 ? 16.108 -5.378 1.665 1.00 17.74 103 LEU A N 1
ATOM 855 C CA . LEU A 1 104 ? 15.483 -6.236 2.666 1.00 18.02 103 LEU A CA 1
ATOM 856 C C . LEU A 1 104 ? 14.447 -7.127 1.978 1.00 18.88 103 LEU A C 1
ATOM 857 O O . LEU A 1 104 ? 13.505 -6.625 1.349 1.00 19.18 103 LEU A O 1
ATOM 862 N N . GLU A 1 105 ? 14.618 -8.443 2.100 1.00 19.42 104 GLU A N 1
ATOM 863 C CA . GLU A 1 105 ? 13.679 -9.397 1.496 1.00 20.14 104 GLU A CA 1
ATOM 864 C C . GLU A 1 105 ? 13.758 -10.774 2.162 1.00 19.92 104 GLU A C 1
ATOM 865 O O . GLU A 1 105 ? 14.787 -11.158 2.742 1.00 19.56 104 GLU A O 1
ATOM 871 N N . TYR A 1 106 ? 12.666 -11.509 2.044 1.00 20.22 105 TYR A N 1
ATOM 872 C CA . TYR A 1 106 ? 12.538 -12.814 2.667 1.00 20.56 105 TYR A CA 1
ATOM 873 C C . TYR A 1 106 ? 13.281 -13.883 1.856 1.00 20.83 105 TYR A C 1
ATOM 874 O O . TYR A 1 106 ? 13.044 -14.034 0.658 1.00 20.51 105 TYR A O 1
ATOM 883 N N . ILE A 1 107 ? 14.194 -14.597 2.510 1.00 20.76 106 ILE A N 1
ATOM 884 C CA . ILE A 1 107 ? 14.936 -15.665 1.831 1.00 20.88 106 ILE A CA 1
ATOM 885 C C . ILE A 1 107 ? 14.429 -17.031 2.308 1.00 21.07 106 ILE A C 1
ATOM 886 O O . ILE A 1 107 ? 14.726 -17.451 3.434 1.00 20.29 106 ILE A O 1
ATOM 891 N N . PRO A 1 108 ? 13.656 -17.725 1.453 1.00 22.01 107 PRO A N 1
ATOM 892 C CA . PRO A 1 108 ? 13.007 -18.966 1.863 1.00 22.14 107 PRO A CA 1
ATOM 893 C C . PRO A 1 108 ? 13.987 -20.023 2.395 1.00 21.83 107 PRO A C 1
ATOM 894 O O . PRO A 1 108 ? 13.701 -20.665 3.407 1.00 21.64 107 PRO A O 1
ATOM 898 N N . GLU A 1 109 ? 15.132 -20.167 1.731 1.00 21.79 108 GLU A N 1
ATOM 899 C CA . GLU A 1 109 ? 16.126 -21.205 2.035 1.00 22.59 108 GLU A CA 1
ATOM 900 C C . GLU A 1 109 ? 16.704 -21.107 3.442 1.00 21.87 108 GLU A C 1
ATOM 901 O O . GLU A 1 109 ? 17.133 -22.110 3.993 1.00 22.64 108 GLU A O 1
ATOM 907 N N . ILE A 1 110 ? 16.731 -19.905 4.016 1.00 21.00 109 ILE A N 1
ATOM 908 C CA . ILE A 1 110 ? 17.144 -19.734 5.413 1.00 20.62 109 ILE A CA 1
ATOM 909 C C . ILE A 1 110 ? 16.000 -19.198 6.302 1.00 20.78 109 ILE A C 1
ATOM 910 O O . ILE A 1 110 ? 16.228 -18.822 7.461 1.00 20.53 109 ILE A O 1
ATOM 915 N N . ASP A 1 111 ? 14.787 -19.162 5.745 1.00 20.32 110 ASP A N 1
ATOM 916 C CA . ASP A 1 111 ? 13.595 -18.683 6.456 1.00 19.74 110 ASP A CA 1
ATOM 917 C C . ASP A 1 111 ? 13.889 -17.380 7.223 1.00 19.14 110 ASP A C 1
ATOM 918 O O . ASP A 1 111 ? 13.600 -17.262 8.411 1.00 18.90 110 ASP A O 1
ATOM 923 N N . TYR A 1 112 ? 14.497 -16.416 6.532 1.00 18.36 111 TYR A N 1
ATOM 924 C CA . TYR A 1 112 ? 15.048 -15.230 7.190 1.00 17.82 111 TYR A CA 1
ATOM 925 C C . TYR A 1 112 ? 14.743 -13.977 6.386 1.00 17.56 111 TYR A C 1
ATOM 926 O O . TYR A 1 112 ? 14.896 -13.981 5.164 1.00 18.04 111 TYR A O 1
ATOM 935 N N . PRO A 1 113 ? 14.287 -12.903 7.066 1.00 17.50 112 PRO A N 1
ATOM 936 C CA . PRO A 1 113 ? 14.188 -11.624 6.374 1.00 17.10 112 PRO A CA 1
ATOM 937 C C . PRO A 1 113 ? 15.571 -10.966 6.309 1.00 16.67 112 PRO A C 1
ATOM 938 O O . PRO A 1 113 ? 15.997 -10.299 7.254 1.00 16.79 112 PRO A O 1
ATOM 942 N N . LEU A 1 114 ? 16.270 -11.169 5.200 1.00 15.71 113 LEU A N 1
ATOM 943 C CA . LEU A 1 114 ? 17.674 -10.798 5.135 1.00 15.98 113 LEU A CA 1
ATOM 944 C C . LEU A 1 114 ? 17.898 -9.367 4.669 1.00 15.94 113 LEU A C 1
ATOM 945 O O . LEU A 1 114 ? 17.317 -8.939 3.662 1.00 15.49 113 LEU A O 1
ATOM 958 N N . TYR A 1 116 ? 20.834 -6.865 3.139 1.00 17.33 115 TYR A N 1
ATOM 959 C CA . TYR A 1 116 ? 22.140 -6.995 2.451 1.00 18.25 115 TYR A CA 1
ATOM 960 C C . TYR A 1 116 ? 22.388 -5.864 1.461 1.00 18.56 115 TYR A C 1
ATOM 961 O O . TYR A 1 116 ? 21.506 -5.049 1.203 1.00 18.45 115 TYR A O 1
ATOM 970 N N . VAL A 1 117 ? 23.595 -5.830 0.908 1.00 19.60 116 VAL A N 1
ATOM 971 C CA . VAL A 1 117 ? 23.966 -4.822 -0.070 1.00 20.22 116 VAL A CA 1
ATOM 972 C C . VAL A 1 117 ? 23.947 -5.446 -1.472 1.00 21.28 116 VAL A C 1
ATOM 973 O O . VAL A 1 117 ? 24.680 -6.397 -1.754 1.00 20.95 116 VAL A O 1
ATOM 977 N N . LYS A 1 118 ? 23.079 -4.910 -2.330 1.00 22.16 117 LYS A N 1
ATOM 978 C CA . LYS A 1 118 ? 22.978 -5.329 -3.722 1.00 24.09 117 LYS A CA 1
ATOM 979 C C . LYS A 1 118 ? 24.200 -4.888 -4.514 1.00 24.51 117 LYS A C 1
ATOM 980 O O . LYS A 1 118 ? 24.813 -5.694 -5.213 1.00 23.93 117 LYS A O 1
ATOM 986 N N . LYS A 1 119 ? 24.539 -3.604 -4.416 1.00 25.45 118 LYS A N 1
ATOM 987 C CA . LYS A 1 119 ? 25.618 -3.028 -5.221 1.00 26.87 118 LYS A CA 1
ATOM 988 C C . LYS A 1 119 ? 25.956 -1.608 -4.791 1.00 27.35 118 LYS A C 1
ATOM 989 O O . LYS A 1 119 ? 25.183 -0.962 -4.077 1.00 26.51 118 LYS A O 1
ATOM 995 N N . PHE A 1 120 ? 27.129 -1.149 -5.235 1.00 28.26 119 PHE A N 1
ATOM 996 C CA . PHE A 1 120 ? 27.559 0.237 -5.121 1.00 29.43 119 PHE A CA 1
ATOM 997 C C . PHE A 1 120 ? 27.572 0.873 -6.513 1.00 30.85 119 PHE A C 1
ATOM 998 O O . PHE A 1 120 ? 27.851 0.185 -7.499 1.00 31.17 119 PHE A O 1
ATOM 1006 N N . GLU A 1 121 ? 27.265 2.169 -6.594 1.00 31.80 120 GLU A N 1
ATOM 1007 C CA . GLU A 1 121 ? 27.638 2.983 -7.763 1.00 33.24 120 GLU A CA 1
ATOM 1008 C C . GLU A 1 121 ? 28.784 3.911 -7.329 1.00 33.55 120 GLU A C 1
ATOM 1009 O O . GLU A 1 121 ? 28.686 4.581 -6.276 1.00 33.17 120 GLU A O 1
ATOM 1015 N N . SER B 1 1 ? 2.697 8.353 46.365 1.00 28.13 0 SER B N 1
ATOM 1016 C CA . SER B 1 1 ? 3.923 8.181 45.538 1.00 27.47 0 SER B CA 1
ATOM 1017 C C . SER B 1 1 ? 3.988 9.265 44.466 1.00 27.02 0 SER B C 1
ATOM 1018 O O . SER B 1 1 ? 3.160 10.180 44.443 1.00 27.39 0 SER B O 1
ATOM 1021 N N . LEU B 1 2 ? 4.954 9.149 43.559 1.00 26.02 1 LEU B N 1
ATOM 1022 C CA . LEU B 1 2 ? 5.037 10.082 42.436 1.00 24.91 1 LEU B CA 1
ATOM 1023 C C . LEU B 1 2 ? 4.238 9.619 41.205 1.00 24.22 1 LEU B C 1
ATOM 1024 O O . LEU B 1 2 ? 4.285 10.253 40.148 1.00 24.04 1 LEU B O 1
ATOM 1029 N N . ARG B 1 3 ? 3.502 8.517 41.347 1.00 23.21 2 ARG B N 1
ATOM 1030 C CA . ARG B 1 3 ? 2.725 7.970 40.226 1.00 21.83 2 ARG B CA 1
ATOM 1031 C C . ARG B 1 3 ? 1.657 8.972 39.754 1.00 20.85 2 ARG B C 1
ATOM 1032 O O . ARG B 1 3 ? 0.893 9.500 40.560 1.00 19.56 2 ARG B O 1
ATOM 1040 N N . VAL B 1 4 ? 1.630 9.219 38.441 1.00 20.15 3 VAL B N 1
ATOM 1041 C CA . VAL B 1 4 ? 0.759 10.218 37.819 1.00 19.71 3 VAL B CA 1
ATOM 1042 C C . VAL B 1 4 ? -0.722 10.024 38.142 1.00 19.82 3 VAL B C 1
ATOM 1043 O O . VAL B 1 4 ? -1.445 11.004 38.322 1.00 19.57 3 VAL B O 1
ATOM 1047 N N . GLU B 1 5 ? -1.170 8.771 38.224 1.00 20.32 4 GLU B N 1
ATOM 1048 C CA . GLU B 1 5 ? -2.588 8.487 38.505 1.00 21.35 4 GLU B CA 1
ATOM 1049 C C . GLU B 1 5 ? -3.009 8.910 39.924 1.00 22.28 4 GLU B C 1
ATOM 1050 O O . GLU B 1 5 ? -4.204 8.976 40.230 1.00 21.96 4 GLU B O 1
ATOM 1056 N N . GLU B 1 6 ? -2.027 9.211 40.775 1.00 23.58 5 GLU B N 1
ATOM 1057 C CA . GLU B 1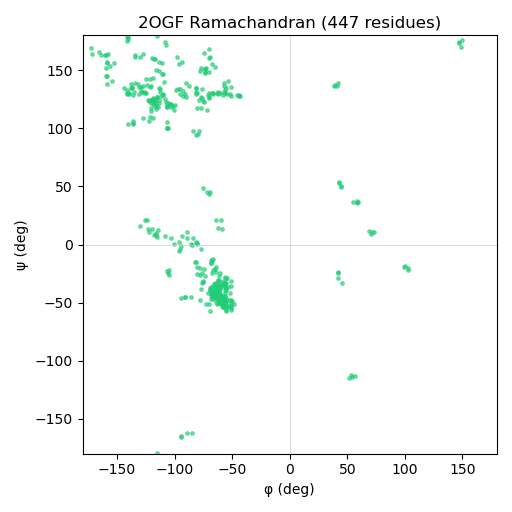 6 ? -2.324 9.723 42.124 1.00 25.20 5 GLU B CA 1
ATOM 1058 C C . GLU B 1 6 ? -2.625 11.239 42.157 1.00 24.85 5 GLU B C 1
ATOM 1059 O O . GLU B 1 6 ? -3.184 11.753 43.136 1.00 24.65 5 GLU B O 1
ATOM 1065 N N . THR B 1 7 ? -2.298 11.949 41.077 1.00 24.50 6 THR B N 1
ATOM 1066 C CA . THR B 1 7 ? -2.475 13.402 41.044 1.00 24.07 6 THR B CA 1
ATOM 1067 C C . THR B 1 7 ? -3.940 13.772 40.809 1.00 24.53 6 THR B C 1
ATOM 1068 O O . THR B 1 7 ? -4.685 13.018 40.157 1.00 23.57 6 THR B O 1
ATOM 1072 N N . GLU B 1 8 ? -4.354 14.916 41.367 1.00 24.82 7 GLU B N 1
ATOM 1073 C CA . GLU B 1 8 ? -5.708 15.441 41.159 1.00 25.32 7 GLU B CA 1
ATOM 1074 C C . GLU B 1 8 ? -5.991 15.768 39.691 1.00 24.38 7 GLU B C 1
ATOM 1075 O O . GLU B 1 8 ? -7.087 15.503 39.204 1.00 23.68 7 GLU B O 1
ATOM 1081 N N . VAL B 1 9 ? -5.013 16.340 38.989 1.00 23.67 8 VAL B N 1
ATOM 1082 C CA . VAL B 1 9 ? -5.186 16.625 37.556 1.00 23.19 8 VAL B CA 1
ATOM 1083 C C . VAL B 1 9 ? -5.544 15.362 36.763 1.00 22.92 8 VAL B C 1
ATOM 1084 O O . VAL B 1 9 ? -6.473 15.386 35.954 1.00 23.21 8 VAL B O 1
ATOM 1088 N N . PHE B 1 10 ? -4.820 14.266 37.001 1.00 22.01 9 PHE B N 1
ATOM 1089 C CA . PHE B 1 10 ? -5.099 12.984 36.336 1.00 21.96 9 PHE B CA 1
ATOM 1090 C C . PHE B 1 10 ? -6.506 12.486 36.654 1.00 21.95 9 PHE B C 1
ATOM 1091 O O . PHE B 1 10 ? -7.266 12.138 35.753 1.00 21.92 9 PHE B O 1
ATOM 1099 N N . LYS B 1 11 ? -6.837 12.478 37.941 1.00 22.30 10 LYS B N 1
ATOM 1100 C CA . LYS B 1 11 ? -8.103 11.944 38.423 1.00 22.84 10 LYS B CA 1
ATOM 1101 C C . LYS B 1 11 ? -9.309 12.629 37.794 1.00 23.17 10 LYS B C 1
ATOM 1102 O O . LYS B 1 11 ? -10.329 11.979 37.554 1.00 23.43 10 LYS B O 1
ATOM 1108 N N . LYS B 1 12 ? -9.184 13.926 37.505 1.00 23.31 11 LYS B N 1
ATOM 1109 C CA . LYS B 1 12 ? -10.338 14.702 37.042 1.00 23.89 11 LYS B CA 1
ATOM 1110 C C . LYS B 1 12 ? -10.810 14.281 35.641 1.00 22.85 11 LYS B C 1
ATOM 1111 O O . LYS B 1 12 ? -11.941 14.571 35.240 1.00 21.94 11 LYS B O 1
ATOM 1117 N N . TYR B 1 13 ? -9.950 13.551 34.931 1.00 21.85 12 TYR B N 1
ATOM 1118 C CA . TYR B 1 13 ? -10.269 13.039 33.603 1.00 21.18 12 TYR B CA 1
ATOM 1119 C C . TYR B 1 13 ? -11.031 11.718 33.577 1.00 20.88 12 TYR B C 1
ATOM 1120 O O . TYR B 1 13 ? -11.321 11.217 32.487 1.00 21.19 12 TYR B O 1
ATOM 1129 N N . PHE B 1 14 ? -11.323 11.149 34.754 1.00 20.09 13 PHE B N 1
ATOM 1130 C CA . PHE B 1 14 ? -12.013 9.842 34.875 1.00 20.38 13 PHE B CA 1
ATOM 1131 C C . PHE B 1 14 ? -13.275 9.832 35.743 1.00 20.85 13 PHE B C 1
ATOM 1132 O O . PHE B 1 14 ? -13.712 8.770 36.207 1.00 21.58 13 PHE B O 1
ATOM 1140 N N . LYS B 1 15 ? -13.864 11.010 35.925 1.00 20.78 14 LYS B N 1
ATOM 1141 C CA . LYS B 1 15 ? -15.121 11.162 36.660 1.00 21.62 14 LYS B CA 1
ATOM 1142 C C . LYS B 1 15 ? -16.314 10.510 35.927 1.00 21.07 14 LYS B C 1
ATOM 1143 O O . LYS B 1 15 ? -17.311 10.156 36.551 1.00 21.79 14 LYS B O 1
ATOM 1149 N N . ASN B 1 16 ? -16.192 10.327 34.611 1.00 20.61 15 ASN B N 1
ATOM 1150 C CA . ASN B 1 16 ? -17.270 9.748 33.804 1.00 20.43 15 ASN B CA 1
ATOM 1151 C C . ASN B 1 16 ? -17.253 8.215 33.667 1.00 19.96 15 ASN B C 1
ATOM 1152 O O . ASN B 1 16 ? -17.995 7.652 32.875 1.00 20.57 15 ASN B O 1
ATOM 1157 N N . LEU B 1 17 ? -16.423 7.540 34.449 1.00 19.60 16 LEU B N 1
ATOM 1158 C CA . LEU B 1 17 ? -16.309 6.087 34.362 1.00 19.99 16 LEU B CA 1
ATOM 1159 C C . LEU B 1 17 ? -16.560 5.467 35.726 1.00 20.81 16 LEU B C 1
ATOM 1160 O O . LEU B 1 17 ? -16.139 6.013 36.735 1.00 20.89 16 LEU B O 1
ATOM 1165 N N . THR B 1 18 ? -17.233 4.324 35.745 1.00 21.91 17 THR B N 1
ATOM 1166 C CA . THR B 1 18 ? -17.319 3.502 36.949 1.00 22.40 17 THR B CA 1
ATOM 1167 C C . THR B 1 18 ? -15.921 2.909 37.184 1.00 23.12 17 THR B C 1
ATOM 1168 O O . THR B 1 18 ? -15.060 2.995 36.306 1.00 23.13 17 THR B O 1
ATOM 1172 N N . ASP B 1 19 ? -15.695 2.311 38.353 1.00 23.46 18 ASP B N 1
ATOM 1173 C CA . ASP B 1 19 ? -14.420 1.661 38.634 1.00 23.70 18 ASP B CA 1
ATOM 1174 C C . ASP B 1 19 ? -14.137 0.456 37.740 1.00 23.37 18 ASP B C 1
ATOM 1175 O O . ASP B 1 19 ? -12.979 0.218 37.401 1.00 22.49 18 ASP B O 1
ATOM 1180 N N . ARG B 1 20 ? -15.174 -0.307 37.382 1.00 23.65 19 ARG B N 1
ATOM 1181 C CA . ARG B 1 20 ? -15.017 -1.463 36.472 1.00 23.83 19 ARG B CA 1
ATOM 1182 C C . ARG B 1 20 ? -14.644 -1.001 35.076 1.00 23.47 19 ARG B C 1
ATOM 1183 O O . ARG B 1 20 ? -13.750 -1.577 34.444 1.00 24.03 19 ARG B O 1
ATOM 1191 N N . GLU B 1 21 ? -15.349 0.028 34.592 1.00 22.73 20 GLU B N 1
ATOM 1192 C CA . GLU B 1 21 ? -15.059 0.626 33.291 1.00 21.47 20 GLU B CA 1
ATOM 1193 C C . GLU B 1 21 ? -13.625 1.162 33.272 1.00 20.69 20 GLU B C 1
ATOM 1194 O O . GLU B 1 21 ? -12.860 0.890 32.338 1.00 20.01 20 GLU B O 1
ATOM 1200 N N . ARG B 1 22 ? -13.253 1.896 34.318 1.00 20.20 21 ARG B N 1
ATOM 1201 C CA . ARG B 1 22 ? -11.886 2.418 34.420 1.00 20.13 21 ARG B CA 1
ATOM 1202 C C . ARG B 1 22 ? -10.842 1.290 34.424 1.00 19.35 21 ARG B C 1
ATOM 1203 O O . ARG B 1 22 ? -9.827 1.371 33.717 1.00 18.65 21 ARG B O 1
ATOM 1211 N N . ALA B 1 23 ? -11.107 0.232 35.185 1.00 18.65 22 ALA B N 1
ATOM 1212 C CA . ALA B 1 23 ? -10.177 -0.900 35.289 1.00 18.54 22 ALA B CA 1
ATOM 1213 C C . ALA B 1 23 ? -9.941 -1.584 33.948 1.00 18.63 22 ALA B C 1
ATOM 1214 O O . ALA B 1 23 ? -8.797 -1.935 33.616 1.00 17.27 22 ALA B O 1
ATOM 1216 N N . VAL B 1 24 ? -11.016 -1.792 33.186 1.00 18.24 23 VAL B N 1
ATOM 1217 C CA . VAL B 1 24 ? -10.875 -2.460 31.895 1.00 16.99 23 VAL B CA 1
ATOM 1218 C C . VAL B 1 24 ? -10.284 -1.521 30.833 1.00 16.50 23 VAL B C 1
ATOM 1219 O O . VAL B 1 24 ? -9.528 -1.977 29.978 1.00 16.30 23 VAL B O 1
ATOM 1223 N N . PHE B 1 25 ? -10.592 -0.224 30.915 1.00 15.59 24 PHE B N 1
ATOM 1224 C CA . PHE B 1 25 ? -9.927 0.778 30.069 1.00 15.37 24 PHE B CA 1
ATOM 1225 C C . PHE B 1 25 ? -8.402 0.767 30.260 1.00 14.98 24 PHE B C 1
ATOM 1226 O O . PHE B 1 25 ? -7.664 0.619 29.287 1.00 13.45 24 PHE B O 1
ATOM 1234 N N . GLU B 1 26 ? -7.948 0.896 31.516 1.00 14.48 25 GLU B N 1
ATOM 1235 C CA . GLU B 1 26 ? -6.508 0.839 31.840 1.00 14.86 25 GLU B CA 1
ATOM 1236 C C . GLU B 1 26 ? -5.870 -0.506 31.452 1.00 14.60 25 GLU B C 1
ATOM 1237 O O . GLU B 1 26 ? -4.708 -0.563 31.003 1.00 14.22 25 GLU B O 1
ATOM 1243 N N . GLY B 1 27 ? -6.617 -1.588 31.662 1.00 14.26 26 GLY B N 1
ATOM 1244 C CA . GLY B 1 27 ? -6.150 -2.932 31.294 1.00 14.60 26 GLY B CA 1
ATOM 1245 C C . GLY B 1 27 ? -5.956 -3.062 29.790 1.00 14.72 26 GLY B C 1
ATOM 1246 O O . GLY B 1 27 ? -4.966 -3.643 29.341 1.00 14.65 26 GLY B O 1
ATOM 1247 N N . GLY B 1 28 ? -6.918 -2.545 29.025 1.00 14.22 27 GLY B N 1
ATOM 1248 C CA . GLY B 1 28 ? -6.826 -2.507 27.568 1.00 14.85 27 GLY B CA 1
ATOM 1249 C C . GLY B 1 28 ? -5.603 -1.701 27.124 1.00 14.89 27 GLY B C 1
ATOM 1250 O O . GLY B 1 28 ? -4.837 -2.160 26.277 1.00 14.57 27 GLY B O 1
ATOM 1251 N N . ILE B 1 29 ? -5.399 -0.514 27.715 1.00 14.67 28 ILE B N 1
ATOM 1252 C CA . ILE B 1 29 ? -4.176 0.279 27.437 1.00 14.25 28 ILE B CA 1
ATOM 1253 C C . ILE B 1 29 ? -2.890 -0.539 27.600 1.00 14.89 28 ILE B C 1
ATOM 1254 O O . ILE B 1 29 ? -2.069 -0.588 26.681 1.00 14.50 28 ILE B O 1
ATOM 1259 N N . THR B 1 30 ? -2.733 -1.194 28.753 1.00 14.98 29 THR B N 1
ATOM 1260 C CA . THR B 1 30 ? -1.488 -1.920 29.063 1.00 15.51 29 THR B CA 1
ATOM 1261 C C . THR B 1 30 ? -1.244 -3.104 28.135 1.00 14.51 29 THR B C 1
ATOM 1262 O O . THR B 1 30 ? -0.104 -3.321 27.690 1.00 14.95 29 THR B O 1
ATOM 1266 N N . LEU B 1 31 ? -2.296 -3.856 27.824 1.00 14.55 30 LEU B N 1
ATOM 1267 C CA . LEU B 1 31 ? -2.152 -4.968 26.877 1.00 13.84 30 LEU B CA 1
ATOM 1268 C C . LEU B 1 31 ? -1.813 -4.498 25.477 1.00 13.33 30 LEU B C 1
ATOM 1269 O O . LEU B 1 31 ? -0.928 -5.067 24.847 1.00 13.38 30 LEU B O 1
ATOM 1274 N N . GLY B 1 32 ? -2.506 -3.472 24.987 1.00 13.86 31 GLY B N 1
ATOM 1275 C CA . GLY B 1 32 ? -2.198 -2.898 23.664 1.00 13.37 31 GLY B CA 1
ATOM 1276 C C . GLY B 1 32 ? -0.785 -2.354 23.618 1.00 13.46 31 GLY B C 1
ATOM 1277 O O . GLY B 1 32 ? -0.041 -2.563 22.655 1.00 12.97 31 GLY B O 1
ATOM 1278 N N . ALA B 1 33 ? -0.412 -1.651 24.680 1.00 13.25 32 ALA B N 1
ATOM 1279 C CA . ALA B 1 33 ? 0.944 -1.122 24.849 1.00 13.35 32 ALA B CA 1
ATOM 1280 C C . ALA B 1 33 ? 2.016 -2.209 24.807 1.00 13.46 32 ALA B C 1
ATOM 1281 O O . ALA B 1 33 ? 2.981 -2.076 24.074 1.00 13.10 32 ALA B O 1
ATOM 1283 N N . LEU B 1 34 ? 1.831 -3.271 25.600 1.00 13.95 33 LEU B N 1
ATOM 1284 C CA . LEU B 1 34 ? 2.798 -4.370 25.736 1.00 14.53 33 LEU B CA 1
ATOM 1285 C C . LEU B 1 34 ? 3.008 -5.048 24.393 1.00 14.02 33 LEU B C 1
ATOM 1286 O O . LEU B 1 34 ? 4.138 -5.306 23.973 1.00 13.64 33 LEU B O 1
ATOM 1291 N N . PHE B 1 35 ? 1.891 -5.355 23.733 1.00 13.38 34 PHE B N 1
ATOM 1292 C CA . PHE B 1 35 ? 1.906 -6.062 22.461 1.00 13.20 34 PHE B CA 1
ATOM 1293 C C . PHE B 1 35 ? 2.739 -5.249 21.478 1.00 12.60 34 PHE B C 1
ATOM 1294 O O . PHE B 1 35 ? 3.681 -5.754 20.904 1.00 12.99 34 PHE B O 1
ATOM 1302 N N . HIS B 1 36 ? 2.405 -3.977 21.311 1.00 12.64 35 HIS B N 1
ATOM 1303 C CA . HIS B 1 36 ? 3.023 -3.181 20.256 1.00 12.63 35 HIS B CA 1
ATOM 1304 C C . HIS B 1 36 ? 4.432 -2.692 20.563 1.00 12.70 35 HIS B C 1
ATOM 1305 O O . HIS B 1 36 ? 5.217 -2.463 19.639 1.00 12.07 35 HIS B O 1
ATOM 1312 N N . GLN B 1 37 ? 4.753 -2.547 21.849 1.00 12.19 36 GLN B N 1
ATOM 1313 C CA . GLN B 1 37 ? 6.097 -2.164 22.235 1.00 11.74 36 GLN B CA 1
ATOM 1314 C C . GLN B 1 37 ? 7.106 -3.274 21.956 1.00 12.18 36 GLN B C 1
ATOM 1315 O O . GLN B 1 37 ? 8.234 -2.989 21.530 1.00 12.89 36 GLN B O 1
ATOM 1321 N N . PHE B 1 38 ? 6.703 -4.527 22.201 1.00 12.23 37 PHE B N 1
ATOM 1322 C CA . PHE B 1 38 ? 7.649 -5.653 22.272 1.00 13.29 37 PHE B CA 1
ATOM 1323 C C . PHE B 1 38 ? 7.637 -6.618 21.106 1.00 13.28 37 PHE B C 1
ATOM 1324 O O . PHE B 1 38 ? 8.640 -7.288 20.848 1.00 13.09 37 PHE B O 1
ATOM 1332 N N . VAL B 1 39 ? 6.530 -6.667 20.377 1.00 13.51 38 VAL B N 1
ATOM 1333 C CA . VAL B 1 39 ? 6.501 -7.511 19.173 1.00 12.89 38 VAL B CA 1
ATOM 1334 C C . VAL B 1 39 ? 7.647 -7.045 18.256 1.00 13.05 38 VAL B C 1
ATOM 1335 O O . VAL B 1 39 ? 7.897 -5.850 18.121 1.00 13.02 38 VAL B O 1
ATOM 1339 N N . GLY B 1 40 ? 8.375 -8.002 17.690 1.00 13.08 39 GLY B N 1
ATOM 1340 C CA . GLY B 1 40 ? 9.555 -7.700 16.883 1.00 13.59 39 GLY B CA 1
ATOM 1341 C C . GLY B 1 40 ? 10.885 -7.942 17.588 1.00 13.78 39 GLY B C 1
ATOM 1342 O O . GLY B 1 40 ? 11.918 -8.090 16.931 1.00 14.04 39 GLY B O 1
ATOM 1343 N N . THR B 1 41 ? 10.863 -7.985 18.922 1.00 13.65 40 THR B N 1
ATOM 1344 C CA . THR B 1 41 ? 12.094 -8.098 19.716 1.00 12.98 40 THR B CA 1
ATOM 1345 C C . THR B 1 41 ? 12.731 -9.474 19.473 1.00 13.16 40 THR B C 1
ATOM 1346 O O . THR B 1 41 ? 12.030 -10.489 19.551 1.00 12.78 40 THR B O 1
ATOM 1350 N N . PRO B 1 42 ? 14.052 -9.517 19.169 1.00 13.39 41 PRO B N 1
ATOM 1351 C CA . PRO B 1 42 ? 14.688 -10.843 19.024 1.00 13.10 41 PRO B CA 1
ATOM 1352 C C . PRO B 1 42 ? 14.526 -11.686 20.287 1.00 13.07 41 PRO B C 1
ATOM 1353 O O . PRO B 1 42 ? 14.804 -11.200 21.388 1.00 14.55 41 PRO B O 1
ATOM 1357 N N . VAL B 1 43 ? 14.090 -12.937 20.135 1.00 13.01 42 VAL B N 1
ATOM 1358 C CA . VAL B 1 43 ? 13.908 -13.829 21.288 1.00 13.43 42 VAL B CA 1
ATOM 1359 C C . VAL B 1 43 ? 14.368 -15.278 21.030 1.00 13.62 42 VAL B C 1
ATOM 1360 O O . VAL B 1 43 ? 14.026 -15.892 20.014 1.00 12.64 42 VAL B O 1
ATOM 1364 N N . SER B 1 44 ? 15.180 -15.783 21.955 1.00 13.46 43 SER B N 1
ATOM 1365 C CA . SER B 1 44 ? 15.612 -17.163 21.965 1.00 14.16 43 SER B CA 1
ATOM 1366 C C . SER B 1 44 ? 15.611 -17.645 23.427 1.00 15.07 43 SER B C 1
ATOM 1367 O O . SER B 1 44 ? 15.311 -16.876 24.342 1.00 14.65 43 SER B O 1
ATOM 1370 N N . LYS B 1 45 ? 15.953 -18.916 23.644 1.00 15.90 44 LYS B N 1
ATOM 1371 C CA . LYS B 1 45 ? 16.129 -19.408 25.007 1.00 16.51 44 LYS B CA 1
ATOM 1372 C C . LYS B 1 45 ? 17.142 -18.558 25.772 1.00 16.26 44 LYS B C 1
ATOM 1373 O O . LYS B 1 45 ? 16.988 -18.355 26.971 1.00 15.95 44 LYS B O 1
ATOM 1379 N N . TYR B 1 46 ? 18.150 -18.041 25.064 1.00 16.33 45 TYR B N 1
ATOM 1380 C CA . TYR B 1 46 ? 19.172 -17.144 25.633 1.00 16.64 45 TYR B CA 1
ATOM 1381 C C . TYR B 1 46 ? 18.575 -15.959 26.432 1.00 16.62 45 TYR B C 1
ATOM 1382 O O . TYR B 1 46 ? 18.984 -15.690 27.564 1.00 17.47 45 TYR B O 1
ATOM 1391 N N . ASN B 1 47 ? 17.600 -15.262 25.858 1.00 15.96 46 ASN B N 1
ATOM 1392 C CA . ASN B 1 47 ? 17.069 -14.054 26.499 1.00 15.53 46 ASN B CA 1
ATOM 1393 C C . ASN B 1 47 ? 15.591 -14.125 26.927 1.00 15.53 46 ASN B C 1
ATOM 1394 O O . ASN B 1 47 ? 15.022 -13.114 27.341 1.00 14.73 46 ASN B O 1
ATOM 1399 N N . LYS B 1 48 ? 14.980 -15.311 26.830 1.00 15.51 47 LYS B N 1
ATOM 1400 C CA . LYS B 1 48 ? 13.569 -15.497 27.181 1.00 16.61 47 LYS B CA 1
ATOM 1401 C C . LYS B 1 48 ? 13.243 -14.905 28.563 1.00 16.46 47 LYS B C 1
ATOM 1402 O O . LYS B 1 48 ? 12.323 -14.088 28.689 1.00 16.12 47 LYS B O 1
ATOM 1408 N N A GLU B 1 49 ? 14.001 -15.297 29.581 0.50 16.13 48 GLU B N 1
ATOM 1409 N N B GLU B 1 49 ? 13.990 -15.312 29.591 0.50 16.16 48 GLU B N 1
ATOM 1410 C CA A GLU B 1 49 ? 13.689 -14.861 30.936 0.50 15.87 48 GLU B CA 1
ATOM 1411 C CA B GLU B 1 49 ? 13.688 -14.876 30.964 0.50 16.03 48 GLU B CA 1
ATOM 1412 C C A GLU B 1 49 ? 13.854 -13.352 31.129 0.50 15.58 48 GLU B C 1
ATOM 1413 C 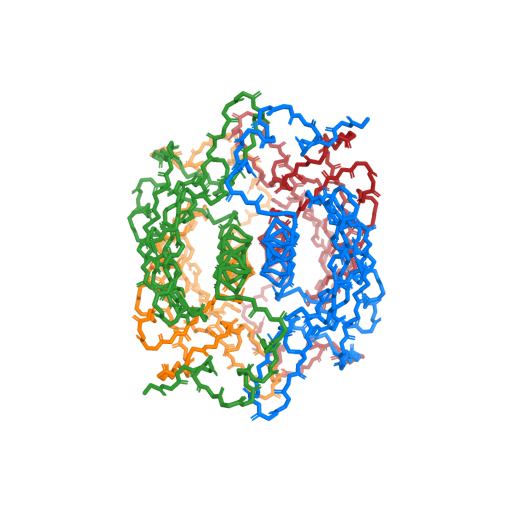C B GLU B 1 49 ? 13.875 -13.364 31.170 0.50 15.63 48 GLU B C 1
ATOM 1414 O O A GLU B 1 49 ? 12.980 -12.697 31.707 0.50 15.05 48 GLU B O 1
ATOM 1415 O O B GLU B 1 49 ? 13.026 -12.713 31.788 0.50 15.12 48 GLU B O 1
ATOM 1426 N N . SER B 1 50 ? 14.969 -12.807 30.645 1.00 15.31 49 SER B N 1
ATOM 1427 C CA . SER B 1 50 ? 15.228 -11.367 30.807 1.00 15.42 49 SER B CA 1
ATOM 1428 C C . SER B 1 50 ? 14.158 -10.534 30.094 1.00 14.68 49 SER B C 1
ATOM 1429 O O . SER B 1 50 ? 13.749 -9.505 30.609 1.00 15.78 49 SER B O 1
ATOM 1432 N N . LEU B 1 51 ? 13.701 -10.995 28.929 1.00 14.82 50 LEU B N 1
ATOM 1433 C CA . LEU B 1 51 ? 12.634 -10.306 28.179 1.00 14.45 50 LEU B CA 1
ATOM 1434 C C . LEU B 1 51 ? 11.317 -10.353 28.935 1.00 14.36 50 LEU B C 1
ATOM 1435 O O . LEU B 1 51 ? 10.662 -9.327 29.105 1.00 13.93 50 LEU B O 1
ATOM 1440 N N . GLU B 1 52 ? 10.959 -11.537 29.428 1.00 15.51 51 GLU B N 1
ATOM 1441 C CA . GLU B 1 52 ? 9.719 -11.710 30.194 1.00 16.00 51 GLU B CA 1
ATOM 1442 C C . GLU B 1 52 ? 9.712 -10.773 31.410 1.00 16.56 51 GLU B C 1
ATOM 1443 O O . GLU B 1 52 ? 8.725 -10.074 31.658 1.00 15.96 51 GLU B O 1
ATOM 1449 N N . ARG B 1 53 ? 10.827 -10.758 32.144 1.00 17.22 52 ARG B N 1
ATOM 1450 C CA . ARG B 1 53 ? 10.966 -9.930 33.342 1.00 19.36 52 ARG B CA 1
ATOM 1451 C C . ARG B 1 53 ? 10.948 -8.445 33.009 1.00 17.95 52 ARG B C 1
ATOM 1452 O O . ARG B 1 53 ? 10.271 -7.681 33.694 1.00 17.64 52 ARG B O 1
ATOM 1460 N N . ALA B 1 54 ? 11.661 -8.044 31.950 1.00 17.04 53 ALA B N 1
ATOM 1461 C CA . ALA B 1 54 ? 11.685 -6.633 31.532 1.00 17.14 53 ALA B CA 1
ATOM 1462 C C . ALA B 1 54 ? 10.308 -6.151 31.104 1.00 16.36 53 ALA B C 1
ATOM 1463 O O . ALA B 1 54 ? 9.929 -5.019 31.397 1.00 16.15 53 ALA B O 1
ATOM 1465 N N . ILE B 1 55 ? 9.568 -6.998 30.386 1.00 16.23 54 ILE B N 1
ATOM 1466 C CA . ILE B 1 55 ? 8.209 -6.641 29.987 1.00 15.92 54 ILE B CA 1
ATOM 1467 C C . ILE B 1 55 ? 7.326 -6.418 31.225 1.00 16.16 54 ILE B C 1
ATOM 1468 O O . ILE B 1 55 ? 6.639 -5.390 31.319 1.00 15.36 54 ILE B O 1
ATOM 1473 N N . GLU B 1 56 ? 7.343 -7.374 32.160 1.00 16.22 55 GLU B N 1
ATOM 1474 C CA . GLU B 1 56 ? 6.589 -7.217 33.423 1.00 16.77 55 GLU B CA 1
ATOM 1475 C C . GLU B 1 56 ? 6.924 -5.910 34.152 1.00 16.52 55 GLU B C 1
ATOM 1476 O O . GLU B 1 56 ? 6.032 -5.127 34.447 1.00 15.84 55 GLU B O 1
ATOM 1482 N N . GLU B 1 57 ? 8.208 -5.658 34.398 1.00 16.44 56 GLU B N 1
ATOM 1483 C CA . GLU B 1 57 ? 8.603 -4.471 35.166 1.00 16.28 56 GLU B CA 1
ATOM 1484 C C . GLU B 1 57 ? 8.291 -3.175 34.431 1.00 15.82 56 GLU B C 1
ATOM 1485 O O . GLU B 1 57 ? 7.902 -2.193 35.050 1.00 14.72 56 GLU B O 1
ATOM 1491 N N . ALA B 1 58 ? 8.436 -3.186 33.108 1.00 15.49 57 ALA B N 1
ATOM 1492 C CA . ALA B 1 58 ? 8.145 -1.982 32.326 1.00 15.71 57 ALA B CA 1
ATOM 1493 C C . ALA B 1 58 ? 6.669 -1.611 32.430 1.00 15.70 57 ALA B C 1
ATOM 1494 O O . ALA B 1 58 ? 6.329 -0.458 32.693 1.00 16.01 57 ALA B O 1
ATOM 1512 N N . LYS B 1 60 ? 4.506 -2.469 34.702 1.00 16.29 59 LYS B N 1
ATOM 1513 C CA . LYS B 1 60 ? 4.176 -2.110 36.089 1.00 17.48 59 LYS B CA 1
ATOM 1514 C C . LYS B 1 60 ? 4.223 -0.603 36.350 1.00 16.27 59 LYS B C 1
ATOM 1515 O O . LYS B 1 60 ? 3.548 -0.125 37.254 1.00 16.62 59 LYS B O 1
ATOM 1521 N N . ASN B 1 61 ? 4.994 0.127 35.540 1.00 15.80 60 ASN B N 1
ATOM 1522 C CA . ASN B 1 61 ? 5.043 1.592 35.581 1.00 15.76 60 ASN B CA 1
ATOM 1523 C C . ASN B 1 61 ? 3.693 2.233 35.245 1.00 16.30 60 ASN B C 1
ATOM 1524 O O . ASN B 1 61 ? 3.382 3.322 35.742 1.00 16.01 60 ASN B O 1
ATOM 1529 N N . GLN B 1 62 ? 2.895 1.580 34.390 1.00 16.28 61 GLN B N 1
ATOM 1530 C CA . GLN B 1 62 ? 1.728 2.271 33.844 1.00 16.69 61 GLN B CA 1
ATOM 1531 C C . GLN B 1 62 ? 0.601 2.448 34.866 1.00 16.31 61 GLN B C 1
ATOM 1532 O O . GLN B 1 62 ? 0.480 1.640 35.809 1.00 16.21 61 GLN B O 1
ATOM 1538 N N . PRO B 1 63 ? -0.214 3.518 34.701 1.00 16.32 62 PRO B N 1
ATOM 1539 C CA . PRO B 1 63 ? -1.328 3.751 35.624 1.00 17.02 62 PRO B CA 1
ATOM 1540 C C . PRO B 1 63 ? -2.140 2.517 36.006 1.00 17.31 62 PRO B C 1
ATOM 1541 O O . PRO B 1 63 ? -2.590 1.754 35.128 1.00 16.98 62 PRO B O 1
ATOM 1545 N N . CYS B 1 64 ? -2.293 2.333 37.322 1.00 17.37 63 CYS B N 1
ATOM 1546 C CA . CYS B 1 64 ? -3.211 1.359 37.925 1.00 18.23 63 CYS B CA 1
ATOM 1547 C C . CYS B 1 64 ? -2.835 -0.107 37.720 1.00 18.04 63 CYS B C 1
ATOM 1548 O O . CYS B 1 64 ? -3.637 -1.000 37.992 1.00 17.74 63 CYS B O 1
ATOM 1551 N N . VAL B 1 65 ? -1.631 -0.379 37.239 1.00 17.76 64 VAL B N 1
ATOM 1552 C CA . VAL B 1 65 ? -1.202 -1.771 37.135 1.00 17.65 64 VAL B CA 1
ATOM 1553 C C . VAL B 1 65 ? -0.864 -2.286 38.533 1.00 18.88 64 VAL B C 1
ATOM 1554 O O . VAL B 1 65 ? -0.020 -1.727 39.216 1.00 18.07 64 VAL B O 1
ATOM 1558 N N . TYR B 1 66 ? -1.541 -3.353 38.926 1.00 19.76 65 TYR B N 1
ATOM 1559 C CA . TYR B 1 66 ? -1.366 -3.946 40.231 1.00 21.70 65 TYR B CA 1
ATOM 1560 C C . TYR B 1 66 ? -0.358 -5.088 40.154 1.00 21.37 65 TYR B C 1
ATOM 1561 O O . TYR B 1 66 ? 0.564 -5.175 40.976 1.00 21.84 65 TYR B O 1
ATOM 1570 N N . ASP B 1 67 ? -0.508 -5.953 39.153 1.00 20.96 66 ASP B N 1
ATOM 1571 C CA . ASP B 1 67 ? 0.404 -7.073 38.965 1.00 20.94 66 ASP B CA 1
ATOM 1572 C C . ASP B 1 67 ? 0.323 -7.538 37.522 1.00 20.01 66 ASP B C 1
ATOM 1573 O O . ASP B 1 67 ? -0.673 -7.287 36.849 1.00 20.08 66 ASP B O 1
ATOM 1578 N N . ILE B 1 68 ? 1.387 -8.195 37.060 1.00 19.23 67 ILE B N 1
ATOM 1579 C CA . ILE B 1 68 ? 1.467 -8.714 35.694 1.00 18.60 67 ILE B CA 1
ATOM 1580 C C . ILE B 1 68 ? 2.434 -9.914 35.608 1.00 18.50 67 ILE B C 1
ATOM 1581 O O . ILE B 1 68 ? 3.496 -9.943 36.255 1.00 17.83 67 ILE B O 1
ATOM 1586 N N . LYS B 1 69 ? 2.050 -10.914 34.822 1.00 18.47 68 LYS B N 1
ATOM 1587 C CA . LYS B 1 69 ? 2.915 -12.038 34.556 1.00 18.96 68 LYS B CA 1
ATOM 1588 C C . LYS B 1 69 ? 2.939 -12.271 33.055 1.00 18.22 68 LYS B C 1
ATOM 1589 O O . LYS B 1 69 ? 1.896 -12.358 32.433 1.00 18.32 68 LYS B O 1
ATOM 1595 N N . VAL B 1 70 ? 4.144 -12.366 32.503 1.00 17.47 69 VAL B N 1
ATOM 1596 C CA . VAL B 1 70 ? 4.343 -12.534 31.078 1.00 17.13 69 VAL B CA 1
ATOM 1597 C C . VAL B 1 70 ? 5.085 -13.835 30.821 1.00 17.19 69 VAL B C 1
ATOM 1598 O O . VAL B 1 70 ? 6.153 -14.078 31.393 1.00 17.08 69 VAL B O 1
ATOM 1602 N N . LYS B 1 71 ? 4.479 -14.684 29.996 1.00 16.94 70 LYS B N 1
ATOM 1603 C CA A LYS B 1 71 ? 5.131 -15.878 29.473 0.50 17.07 70 LYS B CA 1
ATOM 1604 C CA B LYS B 1 71 ? 5.179 -15.843 29.464 0.50 17.01 70 LYS B CA 1
ATOM 1605 C C . LYS B 1 71 ? 5.226 -15.782 27.946 1.00 16.88 70 LYS B C 1
ATOM 1606 O O . LYS B 1 71 ? 4.252 -15.414 27.282 1.00 16.66 70 LYS B O 1
ATOM 1617 N N . ILE B 1 72 ? 6.392 -16.112 27.399 1.00 16.21 71 ILE B N 1
ATOM 1618 C CA . ILE B 1 72 ? 6.561 -16.181 25.957 1.00 15.50 71 ILE B CA 1
ATOM 1619 C C . ILE B 1 72 ? 6.628 -17.669 25.597 1.00 15.71 71 ILE B C 1
ATOM 1620 O O . ILE B 1 72 ? 7.495 -18.407 26.099 1.00 15.41 71 ILE B O 1
ATOM 1625 N N . ARG B 1 73 ? 5.706 -18.092 24.743 0.50 15.71 72 ARG B N 1
ATOM 1626 C CA A ARG B 1 73 ? 5.561 -19.490 24.345 0.50 16.88 72 ARG B CA 1
ATOM 1627 C CA B ARG B 1 73 ? 5.620 -19.487 24.388 0.50 16.11 72 ARG B CA 1
ATOM 1628 C C . ARG B 1 73 ? 6.373 -19.802 23.097 0.50 16.46 72 ARG B C 1
ATOM 1629 O O . ARG B 1 73 ? 6.637 -18.919 22.287 0.50 14.80 72 ARG B O 1
ATOM 1644 N N . ASN B 1 74 ? 6.729 -21.076 22.935 1.00 17.96 73 ASN B N 1
ATOM 1645 C CA . ASN B 1 74 ? 7.400 -21.571 21.727 1.00 19.60 73 ASN B CA 1
ATOM 1646 C C . ASN B 1 74 ? 8.741 -20.928 21.391 1.00 19.53 73 ASN B C 1
ATOM 1647 O O . ASN B 1 74 ? 9.060 -20.710 20.228 1.00 19.81 73 ASN B O 1
ATOM 1652 N N . VAL B 1 75 ? 9.516 -20.607 22.414 1.00 19.60 74 VAL B N 1
ATOM 1653 C CA . VAL B 1 75 ? 10.855 -20.039 22.208 1.00 19.32 74 VAL B CA 1
ATOM 1654 C C . VAL B 1 75 ? 11.833 -21.195 21.925 1.00 19.80 74 VAL B C 1
ATOM 1655 O O . VAL B 1 75 ? 11.803 -22.218 22.609 1.00 19.46 74 VAL B O 1
ATOM 1659 N N . GLY B 1 76 ? 12.682 -21.035 20.917 1.00 19.36 75 GLY B N 1
ATOM 1660 C CA . GLY B 1 76 ? 13.657 -22.083 20.582 1.00 19.75 75 GLY B CA 1
ATOM 1661 C C . GLY B 1 76 ? 15.099 -21.649 20.791 1.00 20.23 75 GLY B C 1
ATOM 1662 O O . GLY B 1 76 ? 15.359 -20.505 21.186 1.00 18.93 75 GLY B O 1
ATOM 1663 N N . GLU B 1 77 ? 16.045 -22.555 20.513 1.00 20.13 76 GLU B N 1
ATOM 1664 C CA . GLU B 1 77 ? 17.472 -22.231 20.610 1.00 21.58 76 GLU B CA 1
ATOM 1665 C C . GLU B 1 77 ? 17.857 -21.149 19.601 1.00 20.86 76 GLU B C 1
ATOM 1666 O O . GLU B 1 77 ? 18.719 -20.315 19.871 1.00 21.18 76 GLU B O 1
ATOM 1672 N N . LYS B 1 78 ? 17.206 -21.170 18.445 1.00 20.53 77 LYS B N 1
ATOM 1673 C CA . LYS B 1 78 ? 17.429 -20.177 17.406 1.00 20.23 77 LYS B CA 1
ATOM 1674 C C . LYS B 1 78 ? 16.461 -19.027 17.620 1.00 19.51 77 LYS B C 1
ATOM 1675 O O . LYS B 1 78 ? 15.298 -19.248 17.958 1.00 19.59 77 LYS B O 1
ATOM 1681 N N . TYR B 1 79 ? 16.935 -17.795 17.441 1.00 18.60 78 TYR B N 1
ATOM 1682 C CA . TYR B 1 79 ? 16.106 -16.643 17.755 1.00 17.86 78 TYR B CA 1
ATOM 1683 C C . TYR B 1 79 ? 15.054 -16.390 16.675 1.00 17.13 78 TYR B C 1
ATOM 1684 O O . TYR B 1 79 ? 15.229 -16.753 15.504 1.00 16.26 78 TYR B O 1
ATOM 1693 N N . VAL B 1 80 ? 13.946 -15.801 17.086 1.00 17.03 79 VAL B N 1
ATOM 1694 C CA . VAL B 1 80 ? 12.944 -15.307 16.132 1.00 17.31 79 VAL B CA 1
ATOM 1695 C C . VAL B 1 80 ? 12.545 -13.912 16.602 1.00 17.28 79 VAL B C 1
ATOM 1696 O O . VAL B 1 80 ? 12.833 -13.527 17.743 1.00 17.46 79 VAL B O 1
ATOM 1700 N N . SER B 1 81 ? 11.918 -13.142 15.716 1.00 16.66 80 SER B N 1
ATOM 1701 C CA . SER B 1 81 ? 11.282 -11.895 16.125 1.00 16.04 80 SER B CA 1
ATOM 1702 C C . SER B 1 81 ? 10.059 -12.277 16.947 1.00 15.79 80 SER B C 1
ATOM 1703 O O . SER B 1 81 ? 9.235 -13.087 16.515 1.00 15.16 80 SER B O 1
ATOM 1706 N N . LEU B 1 82 ? 9.957 -11.726 18.149 1.00 15.41 81 LEU B N 1
ATOM 1707 C CA . LEU B 1 82 ? 8.756 -11.914 18.940 1.00 16.05 81 LEU B CA 1
ATOM 1708 C C . LEU B 1 82 ? 7.500 -11.614 18.113 1.00 15.84 81 LEU B C 1
ATOM 1709 O O . LEU B 1 82 ? 7.397 -10.561 17.465 1.00 15.37 81 LEU B O 1
ATOM 1714 N N A ASP B 1 83 ? 6.549 -12.544 18.207 0.50 15.99 82 ASP B N 1
ATOM 1715 N N B ASP B 1 83 ? 6.555 -12.543 18.084 0.50 15.56 82 ASP B N 1
ATOM 1716 C CA A ASP B 1 83 ? 5.269 -12.504 17.506 0.50 16.26 82 ASP B CA 1
ATOM 1717 C CA B ASP B 1 83 ? 5.269 -12.197 17.493 0.50 15.31 82 ASP B CA 1
ATOM 1718 C C A ASP B 1 83 ? 4.173 -12.427 18.570 0.50 16.17 82 ASP B C 1
ATOM 1719 C C B ASP B 1 83 ? 4.187 -12.391 18.525 0.50 15.58 82 ASP B C 1
ATOM 1720 O O A ASP B 1 83 ? 4.315 -13.050 19.627 0.50 16.15 82 ASP B O 1
ATOM 1721 O O B ASP B 1 83 ? 4.344 -13.160 19.477 0.50 15.46 82 ASP B O 1
ATOM 1730 N N . GLY B 1 84 ? 3.100 -11.670 18.306 1.00 16.13 83 GLY B N 1
ATOM 1731 C CA . GLY B 1 84 ? 1.991 -11.537 19.262 1.00 16.22 83 GLY B CA 1
ATOM 1732 C C . GLY B 1 84 ? 1.345 -12.847 19.693 1.00 17.06 83 GLY B C 1
ATOM 1733 O O . GLY B 1 84 ? 0.890 -12.971 20.833 1.00 16.98 83 GLY B O 1
ATOM 1734 N N . LYS B 1 85 ? 1.327 -13.826 18.787 1.00 17.18 84 LYS B N 1
ATOM 1735 C CA . LYS B 1 85 ? 0.752 -15.145 19.048 1.00 17.38 84 LYS B CA 1
ATOM 1736 C C . LYS B 1 85 ? 1.566 -15.962 20.063 1.00 17.47 84 LYS B C 1
ATOM 1737 O O . LYS B 1 85 ? 1.067 -16.952 20.583 1.00 18.15 84 LYS B O 1
ATOM 1751 N N . LEU B 1 87 ? 2.694 -14.567 22.922 1.00 14.99 86 LEU B N 1
ATOM 1752 C CA . LEU B 1 87 ? 2.495 -13.947 24.249 1.00 15.76 86 LEU B CA 1
ATOM 1753 C C . LEU B 1 87 ? 1.369 -14.584 25.046 1.00 16.12 86 LEU B C 1
ATOM 1754 O O . LEU B 1 87 ? 0.289 -14.824 24.515 1.00 16.98 86 LEU B O 1
ATOM 1759 N N . ASP B 1 88 ? 1.621 -14.800 26.337 1.00 16.51 87 ASP B N 1
ATOM 1760 C CA . ASP B 1 88 ? 0.629 -15.359 27.262 1.00 16.90 87 ASP B CA 1
ATOM 1761 C C . ASP B 1 88 ? 0.766 -14.492 28.515 1.00 16.35 87 ASP B C 1
ATOM 1762 O O . ASP B 1 88 ? 1.764 -14.580 29.244 1.00 16.41 87 ASP B O 1
ATOM 1767 N N . VAL B 1 89 ? -0.216 -13.625 28.733 1.00 15.55 88 VAL B N 1
ATOM 1768 C CA . VAL B 1 89 ? -0.120 -12.591 29.750 1.00 15.62 88 VAL B CA 1
ATOM 1769 C C . VAL B 1 89 ? -1.329 -12.598 30.651 1.00 16.29 88 VAL B C 1
ATOM 1770 O O . VAL B 1 89 ? -2.461 -12.680 30.183 1.00 16.65 88 VAL B O 1
ATOM 1774 N N . ASP B 1 90 ? -1.064 -12.482 31.946 1.00 17.04 89 ASP B N 1
ATOM 1775 C CA . ASP B 1 90 ? -2.088 -12.256 32.947 1.00 17.58 89 ASP B CA 1
ATOM 1776 C C . ASP B 1 90 ? -1.780 -10.930 33.611 1.00 17.72 89 ASP B C 1
ATOM 1777 O O . ASP B 1 90 ? -0.662 -10.694 34.072 1.00 17.94 89 ASP B O 1
ATOM 1782 N N . LEU B 1 91 ? -2.782 -10.068 33.614 1.00 17.39 90 LEU B N 1
ATOM 1783 C CA . LEU B 1 91 ? -2.650 -8.702 34.067 1.00 17.97 90 LEU B CA 1
ATOM 1784 C C . LEU B 1 91 ? -3.725 -8.416 35.101 1.00 18.36 90 LEU B C 1
ATOM 1785 O O . LEU B 1 91 ? -4.885 -8.789 34.910 1.00 18.86 90 LEU B O 1
ATOM 1790 N N . LYS B 1 92 ? -3.332 -7.751 36.185 1.00 18.69 91 LYS B N 1
ATOM 1791 C CA . LYS B 1 92 ? -4.298 -7.247 37.170 1.00 19.22 91 LYS B CA 1
ATOM 1792 C C . LYS B 1 92 ? -4.277 -5.726 37.203 1.00 19.40 91 LYS B C 1
ATOM 1793 O O . LYS B 1 92 ? -3.207 -5.113 37.353 1.00 19.22 91 LYS B O 1
ATOM 1799 N N . ILE B 1 93 ? -5.459 -5.120 37.043 1.00 19.78 92 ILE B N 1
ATOM 1800 C CA . ILE B 1 93 ? -5.636 -3.666 37.186 1.00 19.74 92 ILE B CA 1
ATOM 1801 C C . ILE B 1 93 ? -6.453 -3.378 38.454 1.00 21.22 92 ILE B C 1
ATOM 1802 O O . ILE B 1 93 ? -7.518 -3.971 38.645 1.00 21.17 92 ILE B O 1
ATOM 1807 N N . LYS B 1 94 ? -5.961 -2.476 39.301 1.00 21.80 93 LYS B N 1
ATOM 1808 C CA . LYS B 1 94 ? -6.691 -2.142 40.527 1.00 23.76 93 LYS B CA 1
ATOM 1809 C C . LYS B 1 94 ? -7.205 -0.701 40.559 1.00 23.48 93 LYS B C 1
ATOM 1810 O O . LYS B 1 94 ? -6.428 0.242 40.499 1.00 24.19 93 LYS B O 1
ATOM 1816 N N . ILE B 1 95 ? -8.522 -0.541 40.638 1.00 24.19 94 ILE B N 1
ATOM 1817 C CA . ILE B 1 95 ? -9.144 0.781 40.783 1.00 24.86 94 ILE B CA 1
ATOM 1818 C C . ILE B 1 95 ? -9.908 0.792 42.102 1.00 25.92 94 ILE B C 1
ATOM 1819 O O . ILE B 1 95 ? -10.950 0.131 42.227 1.00 25.70 94 ILE B O 1
ATOM 1824 N N . ASN B 1 96 ? -9.386 1.537 43.078 1.00 26.49 95 ASN B N 1
ATOM 1825 C CA . ASN B 1 96 ? -9.955 1.540 44.427 1.00 27.27 95 ASN B CA 1
ATOM 1826 C C . ASN B 1 96 ? -10.060 0.094 44.926 1.00 27.52 95 ASN B C 1
ATOM 1827 O O . ASN B 1 96 ? -9.040 -0.553 45.111 1.00 28.08 95 ASN B O 1
ATOM 1832 N N . LYS B 1 97 ? -11.267 -0.434 45.091 1.00 28.13 96 LYS B N 1
ATOM 1833 C CA . LYS B 1 97 ? -11.435 -1.805 45.601 1.00 29.05 96 LYS B CA 1
ATOM 1834 C C . LYS B 1 97 ? -11.723 -2.838 44.505 1.00 28.82 96 LYS B C 1
ATOM 1835 O O . LYS B 1 97 ? -11.882 -4.034 44.791 1.00 29.10 96 LYS B O 1
ATOM 1841 N N . THR B 1 98 ? -11.782 -2.372 43.256 1.00 27.79 97 THR B N 1
ATOM 1842 C CA . THR B 1 98 ? -12.064 -3.233 42.118 1.00 26.94 97 THR B CA 1
ATOM 1843 C C . THR B 1 98 ? -10.760 -3.732 41.508 1.00 25.99 97 THR B C 1
ATOM 1844 O O . THR B 1 98 ? -9.829 -2.948 41.276 1.00 25.48 97 THR B O 1
ATOM 1848 N N . VAL B 1 99 ? -10.690 -5.037 41.258 1.00 24.89 98 VAL B N 1
ATOM 1849 C CA . VAL B 1 99 ? -9.556 -5.605 40.525 1.00 24.48 98 VAL B CA 1
ATOM 1850 C C . VAL B 1 99 ? -10.088 -6.281 39.270 1.00 24.32 98 VAL B C 1
ATOM 1851 O O . VAL B 1 99 ? -10.975 -7.145 39.346 1.00 24.92 98 VAL B O 1
ATOM 1855 N N . ALA B 1 100 ? -9.608 -5.841 38.108 1.00 23.20 99 ALA B N 1
ATOM 1856 C CA . ALA B 1 100 ? -9.891 -6.550 36.863 1.00 22.09 99 ALA B CA 1
ATOM 1857 C C . ALA B 1 100 ? -8.721 -7.478 36.533 1.00 21.34 99 ALA B C 1
ATOM 1858 O O . ALA B 1 100 ? -7.561 -7.072 36.620 1.00 20.64 99 ALA B O 1
ATOM 1860 N N . HIS B 1 101 ? -9.034 -8.724 36.170 1.00 19.80 100 HIS B N 1
ATOM 1861 C CA . HIS B 1 101 ? -8.033 -9.693 35.745 1.00 19.95 100 HIS B CA 1
ATOM 1862 C C . HIS B 1 101 ? -8.175 -9.852 34.236 1.00 18.92 100 HIS B C 1
ATOM 1863 O O . HIS B 1 101 ? -9.230 -10.259 33.745 1.00 18.64 100 HIS B O 1
ATOM 1870 N N . LEU B 1 102 ? -7.123 -9.510 33.501 1.00 18.13 101 LEU B N 1
ATOM 1871 C CA . LEU B 1 102 ? -7.187 -9.556 32.037 1.00 17.69 101 LEU B CA 1
ATOM 1872 C C . LEU B 1 102 ? -6.188 -10.560 31.493 1.00 17.69 101 LEU B C 1
ATOM 1873 O O . LEU B 1 102 ? -5.204 -10.895 32.162 1.00 17.07 101 LEU B O 1
ATOM 1878 N N . LYS B 1 103 ? -6.433 -11.002 30.257 1.00 17.40 102 LYS B N 1
ATOM 1879 C CA . LYS B 1 103 ? -5.635 -12.037 29.620 1.00 16.57 102 LYS B CA 1
ATOM 1880 C C . LYS B 1 103 ? -5.287 -11.640 28.187 1.00 16.38 102 LYS B C 1
ATOM 1881 O O . LYS B 1 103 ? -6.111 -11.051 27.477 1.00 15.32 102 LYS B O 1
ATOM 1887 N N . LEU B 1 104 ? -4.042 -11.929 27.807 1.00 16.66 103 LEU B N 1
ATOM 1888 C CA . LEU B 1 104 ? -3.630 -11.981 26.406 1.00 16.61 103 LEU B CA 1
ATOM 1889 C C . LEU B 1 104 ? -3.175 -13.410 26.138 1.00 17.04 103 LEU B C 1
ATOM 1890 O O . LEU B 1 104 ? -2.291 -13.946 26.845 1.00 16.66 103 LEU B O 1
ATOM 1895 N N . GLU B 1 105 ? -3.787 -14.042 25.138 1.00 17.82 104 GLU B N 1
ATOM 1896 C CA . GLU B 1 105 ? -3.427 -15.419 24.779 1.00 18.78 104 GLU B CA 1
ATOM 1897 C C . GLU B 1 105 ? -3.839 -15.790 23.363 1.00 18.64 104 GLU B C 1
ATOM 1898 O O . GLU B 1 105 ? -4.818 -15.268 22.824 1.00 18.59 104 GLU B O 1
ATOM 1904 N N . TYR B 1 106 ? -3.095 -16.716 22.780 1.00 19.25 105 TYR B N 1
ATOM 1905 C CA . TYR B 1 106 ? -3.354 -17.138 21.413 1.00 19.87 105 TYR B CA 1
ATOM 1906 C C . TYR B 1 106 ? -4.576 -18.061 21.364 1.00 20.73 105 TYR B C 1
ATOM 1907 O O . TYR B 1 106 ? -4.662 -19.039 22.119 1.00 21.14 105 TYR B O 1
ATOM 1916 N N . ILE B 1 107 ? -5.539 -17.707 20.514 1.00 21.63 106 ILE B N 1
ATOM 1917 C CA . ILE B 1 107 ? -6.749 -18.521 20.294 1.00 21.71 106 ILE B CA 1
ATOM 1918 C C . ILE B 1 107 ? -6.632 -19.192 18.917 1.00 22.48 106 ILE B C 1
ATOM 1919 O O . ILE B 1 107 ? -6.857 -18.549 17.874 1.00 21.84 106 ILE B O 1
ATOM 1924 N N . PRO B 1 108 ? -6.236 -20.480 18.901 1.00 23.41 107 PRO B N 1
ATOM 1925 C CA . PRO B 1 108 ? -6.017 -21.186 17.636 1.00 24.11 107 PRO B CA 1
ATOM 1926 C C . PRO B 1 108 ? -7.227 -21.171 16.677 1.00 24.41 107 PRO B C 1
ATOM 1927 O O . PRO B 1 108 ? -7.036 -20.993 15.470 1.00 24.35 107 PRO B O 1
ATOM 1931 N N . GLU B 1 109 ? -8.449 -21.311 17.203 1.00 24.90 108 GLU B N 1
ATOM 1932 C CA . GLU B 1 109 ? -9.667 -21.370 16.358 1.00 25.80 108 GLU B CA 1
ATOM 1933 C C . GLU B 1 109 ? -9.836 -20.128 15.472 1.00 25.73 108 GLU B C 1
ATOM 1934 O O . GLU B 1 109 ? -10.366 -20.226 14.374 1.00 26.13 108 GLU B O 1
ATOM 1940 N N . ILE B 1 110 ? -9.385 -18.970 15.948 1.00 24.58 109 ILE B N 1
ATOM 1941 C CA . ILE B 1 110 ? -9.455 -17.747 15.143 1.00 23.78 109 ILE B CA 1
ATOM 1942 C C . ILE B 1 110 ? -8.074 -17.212 14.764 1.00 22.60 109 ILE B C 1
ATOM 1943 O O . ILE B 1 110 ? -7.948 -16.075 14.273 1.00 21.78 109 ILE B O 1
ATOM 1948 N N . ASP B 1 111 ? -7.049 -18.033 14.980 1.00 21.65 110 ASP B N 1
ATOM 1949 C CA . ASP B 1 111 ? -5.668 -17.654 14.677 1.00 21.45 110 ASP B CA 1
ATOM 1950 C C . ASP B 1 111 ? -5.391 -16.207 15.125 1.00 20.52 110 ASP B C 1
ATOM 1951 O O . ASP B 1 111 ? -4.954 -15.366 14.339 1.00 20.98 110 ASP B O 1
ATOM 1956 N N . TYR B 1 112 ? -5.685 -15.916 16.384 1.00 19.26 111 TYR B N 1
ATOM 1957 C CA . TYR B 1 112 ? -5.666 -14.539 16.851 1.00 18.37 111 TYR B CA 1
ATOM 1958 C C . TYR B 1 112 ? -5.101 -14.446 18.263 1.00 17.73 111 TYR B C 1
ATOM 1959 O O . TYR B 1 112 ? -5.487 -15.236 19.126 1.00 17.81 111 TYR B O 1
ATOM 1968 N N . PRO B 1 113 ? -4.166 -13.488 18.495 1.00 17.03 112 PRO B N 1
ATOM 1969 C CA . PRO B 1 113 ? -3.708 -13.186 19.852 1.00 16.77 112 PRO B CA 1
ATOM 1970 C C . PRO B 1 113 ? -4.747 -12.303 20.557 1.00 17.05 112 PRO B C 1
ATOM 1971 O O . PRO B 1 113 ? -4.767 -11.089 20.363 1.00 16.20 112 PRO B O 1
ATOM 1975 N N . LEU B 1 114 ? -5.607 -12.928 21.358 1.00 16.15 113 LEU B N 1
ATOM 1976 C CA . LEU B 1 114 ? -6.796 -12.252 21.877 1.00 16.11 113 LEU B CA 1
ATOM 1977 C C . LEU B 1 114 ? -6.584 -11.631 23.252 1.00 16.03 113 LEU B C 1
ATOM 1978 O O . LEU B 1 114 ? -5.999 -12.245 24.126 1.00 15.62 113 LEU B O 1
ATOM 1991 N N . TYR B 1 116 ? -8.652 -10.091 26.470 1.00 16.41 115 TYR B N 1
ATOM 1992 C CA . TYR B 1 116 ? -9.991 -10.120 27.078 1.00 17.41 115 TYR B CA 1
ATOM 1993 C C . TYR B 1 116 ? -9.934 -10.025 28.603 1.00 18.07 115 TYR B C 1
ATOM 1994 O O . TYR B 1 116 ? -8.843 -10.031 29.192 1.00 18.37 115 TYR B O 1
ATOM 2003 N N . VAL B 1 117 ? -11.108 -9.930 29.227 1.00 18.72 116 VAL B N 1
ATOM 2004 C CA . VAL B 1 117 ? -11.218 -9.861 30.683 1.00 19.93 116 VAL B CA 1
ATOM 2005 C C . VAL B 1 117 ? -11.676 -11.214 31.237 1.00 21.09 116 VAL B C 1
ATOM 2006 O O . VAL B 1 117 ? -12.752 -11.709 30.878 1.00 20.74 116 VAL B O 1
ATOM 2010 N N . LYS B 1 118 ? -10.846 -11.793 32.101 1.00 22.17 117 LYS B N 1
ATOM 2011 C CA . LYS B 1 118 ? -11.146 -13.048 32.790 1.00 24.45 117 LYS B CA 1
ATOM 2012 C C . LYS B 1 118 ? -12.258 -12.874 33.805 1.00 25.26 117 LYS B C 1
ATOM 2013 O O . LYS B 1 118 ? -13.290 -13.551 33.749 1.00 25.51 117 LYS B O 1
ATOM 2019 N N . LYS B 1 119 ? -12.036 -11.956 34.734 1.00 26.36 118 LYS B N 1
ATOM 2020 C CA . LYS B 1 119 ? -12.899 -11.800 35.886 1.00 27.50 118 LYS B CA 1
ATOM 2021 C C . LYS B 1 119 ? -12.634 -10.459 36.546 1.00 28.07 118 LYS B C 1
ATOM 2022 O O . LYS B 1 119 ? -11.604 -9.814 36.283 1.00 27.51 118 LYS B O 1
ATOM 2028 N N . PHE B 1 120 ? -13.578 -10.050 37.387 1.00 29.06 119 PHE B N 1
ATOM 2029 C CA . PHE B 1 120 ? -13.386 -8.956 38.322 1.00 30.28 119 PHE B CA 1
ATOM 2030 C C . PHE B 1 120 ? -13.350 -9.508 39.737 1.00 31.96 119 PHE B C 1
ATOM 2031 O O . PHE B 1 120 ? -14.039 -10.482 40.052 1.00 31.77 119 PHE B O 1
ATOM 2039 N N . GLU B 1 121 ? -12.560 -8.862 40.586 1.00 33.69 120 GLU B N 1
ATOM 2040 C CA . GLU B 1 121 ? -12.486 -9.186 41.997 1.00 35.90 120 GLU B CA 1
ATOM 2041 C C . GLU B 1 121 ? -12.890 -7.941 42.784 1.00 37.17 120 GLU B C 1
ATOM 2042 O O . GLU B 1 121 ? -12.219 -6.905 42.718 1.00 37.09 120 GLU B O 1
ATOM 2048 N N . GLU B 1 122 ? -14.011 -8.038 43.504 1.00 38.63 121 GLU B N 1
ATOM 2049 C CA . GLU B 1 122 ? -14.549 -6.909 44.274 1.00 39.78 121 GLU B CA 1
ATOM 2050 C C . GLU B 1 122 ? -14.889 -7.275 45.720 1.00 40.24 121 GLU B C 1
ATOM 2051 O O . GLU B 1 122 ? -14.999 -6.396 46.584 1.00 40.27 121 GLU B O 1
ATOM 2057 N N . SER C 1 1 ? 26.969 -24.111 16.109 1.00 23.35 0 SER C N 1
ATOM 2058 C CA . SER C 1 1 ? 26.109 -22.881 16.189 1.00 22.75 0 SER C CA 1
ATOM 2059 C C . SER C 1 1 ? 24.930 -22.979 15.238 1.00 22.14 0 SER C C 1
ATOM 2060 O O . SER C 1 1 ? 25.081 -23.397 14.093 1.00 22.99 0 SER C O 1
ATOM 2063 N N . LEU C 1 2 ? 23.761 -22.573 15.722 1.00 21.44 1 LEU C N 1
ATOM 2064 C CA . LEU C 1 2 ? 22.541 -22.545 14.920 1.00 21.34 1 LEU C CA 1
ATOM 2065 C C . LEU C 1 2 ? 22.274 -21.147 14.332 1.00 20.72 1 LEU C C 1
ATOM 2066 O O . LEU C 1 2 ? 21.273 -20.920 13.639 1.00 21.38 1 LEU C O 1
ATOM 2071 N N . ARG C 1 3 ? 23.181 -20.219 14.602 1.00 20.31 2 ARG C N 1
ATOM 2072 C CA . ARG C 1 3 ? 23.072 -18.858 14.059 1.00 19.68 2 ARG C CA 1
ATOM 2073 C C . ARG C 1 3 ? 22.976 -18.850 12.542 1.00 19.30 2 ARG C C 1
ATOM 2074 O O . ARG C 1 3 ? 23.739 -19.538 11.839 1.00 18.90 2 ARG C O 1
ATOM 2082 N N . VAL C 1 4 ? 22.018 -18.069 12.052 1.00 18.73 3 VAL C N 1
ATOM 2083 C CA . VAL C 1 4 ? 21.735 -17.983 10.635 1.00 18.67 3 VAL C CA 1
ATOM 2084 C C . VAL C 1 4 ? 22.929 -17.463 9.829 1.00 19.22 3 VAL C C 1
ATOM 2085 O O . VAL C 1 4 ? 23.151 -17.915 8.703 1.00 19.11 3 VAL C O 1
ATOM 2089 N N . GLU C 1 5 ? 23.708 -16.548 10.415 1.00 19.11 4 GLU C N 1
ATOM 2090 C CA . GLU C 1 5 ? 24.840 -15.944 9.698 1.00 19.77 4 GLU C CA 1
ATOM 2091 C C . GLU C 1 5 ? 25.972 -16.928 9.405 1.00 20.15 4 GLU C C 1
ATOM 2092 O O . GLU C 1 5 ? 26.870 -16.628 8.613 1.00 19.77 4 GLU C O 1
ATOM 2098 N N . GLU C 1 6 ? 25.942 -18.082 10.067 1.00 20.52 5 GLU C N 1
ATOM 2099 C CA . GLU C 1 6 ? 26.957 -19.099 9.832 1.00 21.34 5 GLU C CA 1
ATOM 2100 C C . GLU C 1 6 ? 26.670 -19.939 8.574 1.00 21.53 5 GLU C C 1
ATOM 2101 O O . GLU C 1 6 ? 27.589 -20.564 8.021 1.00 21.46 5 GLU C O 1
ATOM 2107 N N . THR C 1 7 ? 25.414 -19.927 8.108 1.00 20.81 6 THR C N 1
ATOM 2108 C CA . THR C 1 7 ? 25.011 -20.697 6.922 1.00 20.74 6 THR C CA 1
ATOM 2109 C C . THR C 1 7 ? 25.669 -20.174 5.633 1.00 21.19 6 THR C C 1
ATOM 2110 O O . THR C 1 7 ? 25.986 -18.980 5.511 1.00 19.98 6 THR C O 1
ATOM 2114 N N A GLU C 1 8 ? 25.863 -21.090 4.689 0.50 21.18 7 GLU C N 1
ATOM 2115 N N B GLU C 1 8 ? 25.865 -21.073 4.670 0.50 21.30 7 GLU C N 1
ATOM 2116 C CA A GLU C 1 8 ? 26.427 -20.779 3.385 0.50 21.38 7 GLU C CA 1
ATOM 2117 C CA B GLU C 1 8 ? 26.461 -20.705 3.385 0.50 21.59 7 GLU C CA 1
ATOM 2118 C C A GLU C 1 8 ? 25.542 -19.801 2.619 0.50 21.63 7 GLU C C 1
ATOM 2119 C C B GLU C 1 8 ? 25.542 -19.823 2.535 0.50 21.78 7 GLU C C 1
ATOM 2120 O O A GLU C 1 8 ? 26.045 -18.839 2.040 0.50 21.34 7 GLU C O 1
ATOM 2121 O O B GLU C 1 8 ? 26.022 -18.946 1.813 0.50 21.53 7 GLU C O 1
ATOM 2132 N N . VAL C 1 9 ? 24.231 -20.060 2.622 1.00 21.39 8 VAL C N 1
ATOM 2133 C CA . VAL C 1 9 ? 23.242 -19.190 1.961 1.00 21.86 8 VAL C CA 1
ATOM 2134 C C . VAL C 1 9 ? 23.323 -17.729 2.442 1.00 21.68 8 VAL C C 1
ATOM 2135 O O . VAL C 1 9 ? 23.414 -16.820 1.617 1.00 21.47 8 VAL C O 1
ATOM 2139 N N . PHE C 1 10 ? 23.309 -17.513 3.761 1.00 21.64 9 PHE C N 1
ATOM 2140 C CA . PHE C 1 10 ? 23.474 -16.173 4.339 1.00 21.95 9 PHE C CA 1
ATOM 2141 C C . PHE C 1 10 ? 24.774 -15.536 3.812 1.00 22.56 9 PHE C C 1
ATOM 2142 O O . PHE C 1 10 ? 24.750 -14.453 3.227 1.00 21.73 9 PHE C O 1
ATOM 2150 N N . LYS C 1 11 ? 25.889 -16.251 3.978 1.00 23.20 10 LYS C N 1
ATOM 2151 C CA . LYS C 1 11 ? 27.217 -15.749 3.627 1.00 24.10 10 LYS C CA 1
ATOM 2152 C C . LYS C 1 11 ? 27.358 -15.331 2.169 1.00 24.16 10 LYS C C 1
ATOM 2153 O O . LYS C 1 11 ? 28.085 -14.381 1.869 1.00 24.56 10 LYS C O 1
ATOM 2159 N N . LYS C 1 12 ? 26.670 -16.039 1.271 1.00 24.45 11 LYS C N 1
ATOM 2160 C CA . LYS C 1 12 ? 26.767 -15.763 -0.173 1.00 24.87 11 LYS C CA 1
ATOM 2161 C C . LYS C 1 12 ? 26.208 -14.368 -0.538 1.00 24.17 11 LYS C C 1
ATOM 2162 O O . LYS C 1 12 ? 26.570 -13.788 -1.553 1.00 23.40 11 LYS C O 1
ATOM 2168 N N . TYR C 1 13 ? 25.365 -13.822 0.333 1.00 23.60 12 TYR C N 1
ATOM 2169 C CA . TYR C 1 13 ? 24.819 -12.485 0.127 1.00 22.59 12 TYR C CA 1
ATOM 2170 C C . TYR C 1 13 ? 25.761 -11.357 0.545 1.00 22.57 12 TYR C C 1
ATOM 2171 O O . TYR C 1 13 ? 25.383 -10.198 0.431 1.00 23.00 12 TYR C O 1
ATOM 2180 N N . PHE C 1 14 ? 26.979 -11.688 0.995 1.00 22.71 13 PHE C N 1
ATOM 2181 C CA . PHE C 1 14 ? 27.939 -10.689 1.504 1.00 22.74 13 PHE C CA 1
ATOM 2182 C C . PHE C 1 14 ? 29.345 -10.778 0.904 1.00 22.86 13 PHE C C 1
ATOM 2183 O O . PHE C 1 14 ? 30.287 -10.193 1.425 1.00 22.71 13 PHE C O 1
ATOM 2191 N N . LYS C 1 15 ? 29.454 -11.490 -0.211 1.00 23.76 14 LYS C N 1
ATOM 2192 C CA . LYS C 1 15 ? 30.716 -11.655 -0.927 1.00 24.52 14 LYS C CA 1
ATOM 2193 C C . LYS C 1 15 ? 31.190 -10.328 -1.536 1.00 24.42 14 LYS C C 1
ATOM 2194 O O . LYS C 1 15 ? 32.385 -10.145 -1.775 1.00 24.29 14 LYS C O 1
ATOM 2200 N N . ASN C 1 16 ? 30.252 -9.409 -1.784 1.00 24.20 15 ASN C N 1
ATOM 2201 C CA . ASN C 1 16 ? 30.591 -8.081 -2.329 1.00 23.78 15 ASN C CA 1
ATOM 2202 C C . ASN C 1 16 ? 31.105 -7.072 -1.297 1.00 23.61 15 ASN C C 1
ATOM 2203 O O . ASN C 1 16 ? 31.370 -5.927 -1.652 1.00 23.86 15 ASN C O 1
ATOM 2208 N N . LEU C 1 17 ? 31.222 -7.481 -0.027 1.00 23.22 16 LEU C N 1
ATOM 2209 C CA . LEU C 1 17 ? 31.676 -6.571 1.043 1.00 22.75 16 LEU C CA 1
ATOM 2210 C C . LEU C 1 17 ? 32.974 -6.994 1.734 1.00 23.34 16 LEU C C 1
ATOM 2211 O O . LEU C 1 17 ? 33.201 -8.191 1.980 1.00 23.71 16 LEU C O 1
ATOM 2216 N N . THR C 1 18 ? 33.799 -6.008 2.086 1.00 23.05 17 THR C N 1
ATOM 2217 C CA . THR C 1 18 ? 34.964 -6.244 2.946 1.00 22.97 17 THR C CA 1
ATOM 2218 C C . THR C 1 18 ? 34.477 -6.548 4.359 1.00 23.15 17 THR C C 1
ATOM 2219 O O . THR C 1 18 ? 33.335 -6.218 4.707 1.00 22.53 17 THR C O 1
ATOM 2223 N N . ASP C 1 19 ? 35.343 -7.172 5.163 1.00 22.65 18 ASP C N 1
ATOM 2224 C CA . ASP C 1 19 ? 35.019 -7.498 6.549 1.00 22.85 18 ASP C CA 1
ATOM 2225 C C . ASP C 1 19 ? 34.716 -6.251 7.375 1.00 22.97 18 ASP C C 1
ATOM 2226 O O . ASP C 1 19 ? 33.846 -6.279 8.246 1.00 23.06 18 ASP C O 1
ATOM 2231 N N . ARG C 1 20 ? 35.426 -5.157 7.092 1.00 22.89 19 ARG C N 1
ATOM 2232 C CA . ARG C 1 20 ? 35.150 -3.878 7.733 1.00 22.77 19 ARG C CA 1
ATOM 2233 C C . ARG C 1 20 ? 33.788 -3.336 7.300 1.00 21.64 19 ARG C C 1
ATOM 2234 O O . ARG C 1 20 ? 33.039 -2.848 8.135 1.00 20.72 19 ARG C O 1
ATOM 2242 N N . GLU C 1 21 ? 33.469 -3.436 6.008 1.00 21.21 20 GLU C N 1
ATOM 2243 C CA . GLU C 1 21 ? 32.153 -3.007 5.498 1.00 20.16 20 GLU C CA 1
ATOM 2244 C C . GLU C 1 21 ? 31.022 -3.836 6.120 1.00 20.23 20 GLU C C 1
ATOM 2245 O O . GLU C 1 21 ? 30.008 -3.275 6.583 1.00 18.55 20 GLU C O 1
ATOM 2251 N N . ARG C 1 22 ? 31.218 -5.164 6.154 1.00 19.32 21 ARG C N 1
ATOM 2252 C CA . ARG C 1 22 ? 30.280 -6.071 6.814 1.00 19.27 21 ARG C CA 1
ATOM 2253 C C . ARG C 1 22 ? 30.061 -5.687 8.268 1.00 18.38 21 ARG C C 1
ATOM 2254 O O . ARG C 1 22 ? 28.920 -5.685 8.732 1.00 18.64 21 ARG C O 1
ATOM 2262 N N . ALA C 1 23 ? 31.145 -5.370 8.983 1.00 17.31 22 ALA C N 1
ATOM 2263 C CA . ALA C 1 23 ? 31.067 -5.149 10.416 1.00 16.73 22 ALA C CA 1
ATOM 2264 C C . ALA C 1 23 ? 30.249 -3.898 10.726 1.00 16.55 22 ALA C C 1
ATOM 2265 O O . ALA C 1 23 ? 29.439 -3.892 11.661 1.00 16.38 22 ALA C O 1
ATOM 2267 N N . VAL C 1 24 ? 30.473 -2.843 9.943 1.00 16.05 23 VAL C N 1
ATOM 2268 C CA . VAL C 1 24 ? 29.752 -1.595 10.158 1.00 15.96 23 VAL C CA 1
ATOM 2269 C C . VAL C 1 24 ? 28.310 -1.712 9.651 1.00 15.88 23 VAL C C 1
ATOM 2270 O O . VAL C 1 24 ? 27.411 -1.092 10.214 1.00 17.08 23 VAL C O 1
ATOM 2274 N N . PHE C 1 25 ? 28.085 -2.519 8.612 1.00 16.14 24 PHE C N 1
ATOM 2275 C CA . PHE C 1 25 ? 26.718 -2.775 8.136 1.00 16.08 24 PHE C CA 1
ATOM 2276 C C . PHE C 1 25 ? 25.913 -3.481 9.235 1.00 16.14 24 PHE C C 1
ATOM 2277 O O . PHE C 1 25 ? 24.818 -3.024 9.613 1.00 15.66 24 PHE C O 1
ATOM 2285 N N . GLU C 1 26 ? 26.473 -4.571 9.768 1.00 15.54 25 GLU C N 1
ATOM 2286 C CA . GLU C 1 26 ? 25.827 -5.331 10.845 1.00 15.83 25 GLU C CA 1
ATOM 2287 C C . GLU C 1 26 ? 25.646 -4.515 12.119 1.00 15.57 25 GLU C C 1
ATOM 2288 O O . GLU C 1 26 ? 24.647 -4.677 12.835 1.00 15.60 25 GLU C O 1
ATOM 2294 N N . GLY C 1 27 ? 26.627 -3.660 12.402 1.00 14.54 26 GLY C N 1
ATOM 2295 C CA . GLY C 1 27 ? 26.602 -2.766 13.558 1.00 15.08 26 GLY C CA 1
ATOM 2296 C C . GLY C 1 27 ? 25.507 -1.725 13.439 1.00 15.57 26 GLY C C 1
ATOM 2297 O O . GLY C 1 27 ? 24.814 -1.404 14.419 1.00 14.88 26 GLY C O 1
ATOM 2298 N N . GLY C 1 28 ? 25.356 -1.211 12.220 1.00 15.02 27 GLY C N 1
ATOM 2299 C CA . GLY C 1 28 ? 24.322 -0.229 11.927 1.00 14.86 27 GLY C CA 1
ATOM 2300 C C . GLY C 1 28 ? 22.942 -0.827 12.117 1.00 14.14 27 GLY C C 1
ATOM 2301 O O . GLY C 1 28 ? 22.089 -0.178 12.698 1.00 14.87 27 GLY C O 1
ATOM 2302 N N . ILE C 1 29 ? 22.731 -2.060 11.631 1.00 14.18 28 ILE C N 1
ATOM 2303 C CA . ILE C 1 29 ? 21.430 -2.757 11.755 1.00 13.89 28 ILE C CA 1
ATOM 2304 C C . ILE C 1 29 ? 21.024 -2.874 13.217 1.00 13.73 28 ILE C C 1
ATOM 2305 O O . ILE C 1 29 ? 19.886 -2.553 13.601 1.00 13.61 28 ILE C O 1
ATOM 2310 N N . THR C 1 30 ? 21.972 -3.320 14.038 1.00 13.35 29 THR C N 1
ATOM 2311 C CA . THR C 1 30 ? 21.680 -3.604 15.435 1.00 13.76 29 THR C CA 1
ATOM 2312 C C . THR C 1 30 ? 21.356 -2.315 16.226 1.00 13.65 29 THR C C 1
ATOM 2313 O O . THR C 1 30 ? 20.414 -2.296 17.036 1.00 13.62 29 THR C O 1
ATOM 2317 N N . LEU C 1 31 ? 22.112 -1.238 15.976 1.00 13.23 30 LEU C N 1
ATOM 2318 C CA . LEU C 1 31 ? 21.826 0.046 16.631 1.00 13.50 30 LEU C CA 1
ATOM 2319 C C . LEU C 1 31 ? 20.482 0.652 16.185 1.00 13.14 30 LEU C C 1
ATOM 2320 O O . LEU C 1 31 ? 19.739 1.179 17.018 1.00 14.36 30 LEU C O 1
ATOM 2325 N N . GLY C 1 32 ? 20.171 0.583 14.890 1.00 13.28 31 GLY C N 1
ATOM 2326 C CA . GLY C 1 32 ? 18.872 1.102 14.397 1.00 12.81 31 GLY C CA 1
ATOM 2327 C C . GLY C 1 32 ? 17.744 0.234 14.959 1.00 12.84 31 GLY C C 1
ATOM 2328 O O . GLY C 1 32 ? 16.686 0.741 15.391 1.00 12.58 31 GLY C O 1
ATOM 2329 N N . ALA C 1 33 ? 17.973 -1.080 14.960 1.00 12.20 32 ALA C N 1
ATOM 2330 C CA . ALA C 1 33 ? 16.991 -2.038 15.520 1.00 12.14 32 ALA C CA 1
ATOM 2331 C C . ALA C 1 33 ? 16.699 -1.778 17.005 1.00 12.23 32 ALA C C 1
ATOM 2332 O O . ALA C 1 33 ? 15.544 -1.722 17.400 1.00 11.46 32 ALA C O 1
ATOM 2334 N N . LEU C 1 34 ? 17.762 -1.621 17.805 1.00 12.63 33 LEU C N 1
ATOM 2335 C CA . LEU C 1 34 ? 17.675 -1.387 19.245 1.00 13.01 33 LEU C CA 1
ATOM 2336 C C . LEU C 1 34 ? 16.882 -0.119 19.573 1.00 12.87 33 LEU C C 1
ATOM 2337 O O . LEU C 1 34 ? 15.959 -0.146 20.389 1.00 12.20 33 LEU C O 1
ATOM 2342 N N . PHE C 1 35 ? 17.250 0.972 18.907 1.00 12.64 34 PHE C N 1
ATOM 2343 C CA . PHE C 1 35 ? 16.611 2.271 19.062 1.00 12.77 34 PHE C CA 1
ATOM 2344 C C . PHE C 1 35 ? 15.104 2.144 18.805 1.00 12.90 34 PHE C C 1
ATOM 2345 O O . PHE C 1 35 ? 14.279 2.469 19.665 1.00 12.97 34 PHE C O 1
ATOM 2353 N N . HIS C 1 36 ? 14.733 1.631 17.638 1.00 13.32 35 HIS C N 1
ATOM 2354 C CA . HIS C 1 36 ? 13.322 1.623 17.247 1.00 13.25 35 HIS C CA 1
ATOM 2355 C C . HIS C 1 36 ? 12.482 0.541 17.953 1.00 13.32 35 HIS C C 1
ATOM 2356 O O . HIS C 1 36 ? 11.272 0.703 18.129 1.00 13.90 35 HIS C O 1
ATOM 2363 N N . GLN C 1 37 ? 13.127 -0.518 18.405 1.00 12.59 36 GLN C N 1
ATOM 2364 C CA . GLN C 1 37 ? 12.422 -1.562 19.145 1.00 12.85 36 GLN C CA 1
ATOM 2365 C C . GLN C 1 37 ? 12.018 -1.061 20.528 1.00 13.16 36 GLN C C 1
ATOM 2366 O O . GLN C 1 37 ? 10.893 -1.314 20.974 1.00 13.12 36 GLN C O 1
ATOM 2372 N N . PHE C 1 38 ? 12.921 -0.329 21.172 1.00 13.44 37 PHE C N 1
ATOM 2373 C CA . PHE C 1 38 ? 12.767 -0.009 22.598 1.00 13.75 37 PHE C CA 1
ATOM 2374 C C . PHE C 1 38 ? 12.347 1.406 22.961 1.00 14.05 37 PHE C C 1
ATOM 2375 O O . PHE C 1 38 ? 11.752 1.620 24.023 1.00 13.54 37 PHE C O 1
ATOM 2383 N N . VAL C 1 39 ? 12.630 2.367 22.086 1.00 14.76 38 VAL C N 1
ATOM 2384 C CA . VAL C 1 39 ? 12.092 3.720 22.278 1.00 14.45 38 VAL C CA 1
ATOM 2385 C C . VAL C 1 39 ? 10.572 3.620 22.498 1.00 14.28 38 VAL C C 1
ATOM 2386 O O . VAL C 1 39 ? 9.892 2.847 21.810 1.00 13.82 38 VAL C O 1
ATOM 2390 N N . GLY C 1 40 ? 10.066 4.367 23.491 1.00 14.07 39 GLY C N 1
ATOM 2391 C CA . GLY C 1 40 ? 8.667 4.306 23.904 1.00 14.50 39 GLY C CA 1
ATOM 2392 C C . GLY C 1 40 ? 8.397 3.457 25.142 1.00 14.44 39 GLY C C 1
ATOM 2393 O O . GLY C 1 40 ? 7.342 3.597 25.775 1.00 13.69 39 GLY C O 1
ATOM 2394 N N . THR C 1 41 ? 9.328 2.561 25.481 1.00 14.56 40 THR C N 1
ATOM 2395 C CA . THR C 1 41 ? 9.140 1.663 26.632 1.00 14.32 40 THR C CA 1
ATOM 2396 C C . THR C 1 41 ? 9.044 2.467 27.948 1.00 14.24 40 THR C C 1
ATOM 2397 O O . THR C 1 41 ? 9.909 3.316 28.208 1.00 14.65 40 THR C O 1
ATOM 2401 N N . PRO C 1 42 ? 8.011 2.195 28.788 1.00 14.18 41 PRO C N 1
ATOM 2402 C CA . PRO C 1 42 ? 7.989 2.859 30.107 1.00 14.45 41 PRO C CA 1
ATOM 2403 C C . PRO C 1 42 ? 9.261 2.522 30.895 1.00 14.36 41 PRO C C 1
ATOM 2404 O O . PRO C 1 42 ? 9.626 1.337 31.014 1.00 13.36 41 PRO C O 1
ATOM 2408 N N . VAL C 1 43 ? 9.943 3.564 31.395 1.00 14.41 42 VAL C N 1
ATOM 2409 C CA . VAL C 1 43 ? 11.146 3.365 32.172 1.00 13.92 42 VAL C CA 1
ATOM 2410 C C . VAL C 1 43 ? 11.245 4.307 33.386 1.00 14.24 42 VAL C C 1
ATOM 2411 O O . VAL C 1 43 ? 11.048 5.525 33.281 1.00 14.07 42 VAL C O 1
ATOM 2415 N N . SER C 1 44 ? 11.531 3.698 34.532 1.00 14.47 43 SER C N 1
ATOM 2416 C CA . SER C 1 44 ? 11.792 4.409 35.779 1.00 14.92 43 SER C CA 1
ATOM 2417 C C . SER C 1 44 ? 12.943 3.695 36.499 1.00 15.19 43 SER C C 1
ATOM 2418 O O . SER C 1 44 ? 13.451 2.652 36.034 1.00 14.97 43 SER C O 1
ATOM 2421 N N . LYS C 1 45 ? 13.354 4.255 37.635 1.00 15.62 44 LYS C N 1
ATOM 2422 C CA . LYS C 1 45 ? 14.337 3.599 38.505 1.00 16.04 44 LYS C CA 1
ATOM 2423 C C . LYS C 1 45 ? 13.946 2.158 38.804 1.00 16.86 44 LYS C C 1
ATOM 2424 O O . LYS C 1 45 ? 14.802 1.289 38.881 1.00 17.72 44 LYS C O 1
ATOM 2430 N N . TYR C 1 46 ? 12.644 1.909 38.936 1.00 18.01 45 TYR C N 1
ATOM 2431 C CA . TYR C 1 46 ? 12.137 0.570 39.224 1.00 19.03 45 TYR C CA 1
ATOM 2432 C C . TYR C 1 46 ? 12.594 -0.502 38.218 1.00 18.27 45 TYR C C 1
ATOM 2433 O O . TYR C 1 46 ? 13.019 -1.593 38.623 1.00 17.62 45 TYR C O 1
ATOM 2442 N N . ASN C 1 47 ? 12.498 -0.202 36.923 1.00 16.83 46 ASN C N 1
ATOM 2443 C CA . ASN C 1 47 ? 12.769 -1.211 35.892 1.00 16.51 46 ASN C CA 1
ATOM 2444 C C . ASN C 1 47 ? 13.996 -0.923 34.994 1.00 15.98 46 ASN C C 1
ATOM 2445 O O . ASN C 1 47 ? 14.241 -1.627 34.013 1.00 15.26 46 ASN C O 1
ATOM 2450 N N . LYS C 1 48 ? 14.743 0.118 35.328 1.00 15.72 47 LYS C N 1
ATOM 2451 C CA . LYS C 1 48 ? 15.932 0.500 34.574 1.00 15.62 47 LYS C CA 1
ATOM 2452 C C . LYS C 1 48 ? 16.871 -0.703 34.380 1.00 16.25 47 LYS C C 1
ATOM 2453 O O . LYS C 1 48 ? 17.239 -1.036 33.252 1.00 14.86 47 LYS C O 1
ATOM 2459 N N . GLU C 1 49 ? 17.242 -1.364 35.478 1.00 16.58 48 GLU C N 1
ATOM 2460 C CA . GLU C 1 49 ? 18.199 -2.481 35.382 1.00 18.93 48 GLU C CA 1
ATOM 2461 C C . GLU C 1 49 ? 17.675 -3.638 34.528 1.00 16.91 48 GLU C C 1
ATOM 2462 O O . GLU C 1 49 ? 18.387 -4.142 33.666 1.00 17.25 48 GLU C O 1
ATOM 2468 N N . SER C 1 50 ? 16.432 -4.050 34.753 1.00 17.21 49 SER C N 1
ATOM 2469 C CA . SER C 1 50 ? 15.869 -5.150 33.957 1.00 16.44 49 SER C CA 1
ATOM 2470 C C . SER C 1 50 ? 15.750 -4.777 32.473 1.00 16.27 49 SER C C 1
ATOM 2471 O O . SER C 1 50 ? 15.964 -5.624 31.613 1.00 15.58 49 SER C O 1
ATOM 2474 N N . LEU C 1 51 ? 15.383 -3.525 32.192 1.00 15.89 50 LEU C N 1
ATOM 2475 C CA . LEU C 1 51 ? 15.298 -3.047 30.806 1.00 15.07 50 LEU C CA 1
ATOM 2476 C C . LEU C 1 51 ? 16.657 -3.069 30.130 1.00 15.34 50 LEU C C 1
ATOM 2477 O O . LEU C 1 51 ? 16.780 -3.537 28.996 1.00 14.36 50 LEU C O 1
ATOM 2482 N N . GLU C 1 52 ? 17.684 -2.556 30.809 1.00 15.55 51 GLU C N 1
ATOM 2483 C CA . GLU C 1 52 ? 19.032 -2.559 30.220 1.00 16.68 51 GLU C CA 1
ATOM 2484 C C . GLU C 1 52 ? 19.506 -3.990 29.888 1.00 16.71 51 GLU C C 1
ATOM 2485 O O . GLU C 1 52 ? 20.029 -4.239 28.785 1.00 17.27 51 GLU C O 1
ATOM 2491 N N . ARG C 1 53 ? 19.331 -4.907 30.838 1.00 16.67 52 ARG C N 1
ATOM 2492 C CA . ARG C 1 53 ? 19.722 -6.318 30.683 1.00 17.64 52 ARG C CA 1
ATOM 2493 C C . ARG C 1 53 ? 18.955 -6.983 29.533 1.00 16.70 52 ARG C C 1
ATOM 2494 O O . ARG C 1 53 ? 19.541 -7.696 28.734 1.00 15.89 52 ARG C O 1
ATOM 2502 N N . ALA C 1 54 ? 17.642 -6.742 29.465 1.00 15.99 53 ALA C N 1
ATOM 2503 C CA . ALA C 1 54 ? 16.835 -7.335 28.408 1.00 16.50 53 ALA C CA 1
ATOM 2504 C C . ALA C 1 54 ? 17.258 -6.813 27.035 1.00 15.74 53 ALA C C 1
ATOM 2505 O O . ALA C 1 54 ? 17.353 -7.586 26.074 1.00 15.83 53 ALA C O 1
ATOM 2507 N N . ILE C 1 55 ? 17.526 -5.511 26.943 1.00 15.75 54 ILE C N 1
ATOM 2508 C CA . ILE C 1 55 ? 17.969 -4.936 25.668 1.00 14.67 54 ILE C CA 1
ATOM 2509 C C . ILE C 1 55 ? 19.289 -5.566 25.211 1.00 14.72 54 ILE C C 1
ATOM 2510 O O . ILE C 1 55 ? 19.427 -5.948 24.038 1.00 13.70 54 ILE C O 1
ATOM 2515 N N . GLU C 1 56 ? 20.243 -5.648 26.140 1.00 14.11 55 GLU C N 1
ATOM 2516 C CA . GLU C 1 56 ? 21.528 -6.250 25.886 1.00 14.80 55 GLU C CA 1
ATOM 2517 C C . GLU C 1 56 ? 21.343 -7.699 25.412 1.00 14.85 55 GLU C C 1
ATOM 2518 O O . GLU C 1 56 ? 21.889 -8.069 24.380 1.00 14.85 55 GLU C O 1
ATOM 2524 N N . GLU C 1 57 ? 20.560 -8.497 26.144 1.00 15.58 56 GLU C N 1
ATOM 2525 C CA . GLU C 1 57 ? 20.389 -9.937 25.804 1.00 15.95 56 GLU C CA 1
ATOM 2526 C C . GLU C 1 57 ? 19.599 -10.159 24.498 1.00 15.94 56 GLU C C 1
ATOM 2527 O O . GLU C 1 57 ? 19.917 -11.059 23.715 1.00 15.55 56 GLU C O 1
ATOM 2533 N N . ALA C 1 58 ? 18.589 -9.328 24.265 1.00 16.44 57 ALA C N 1
ATOM 2534 C CA . ALA C 1 58 ? 17.802 -9.388 23.020 1.00 16.66 57 ALA C CA 1
ATOM 2535 C C . ALA C 1 58 ? 18.681 -9.179 21.800 1.00 16.50 57 ALA C C 1
ATOM 2536 O O . ALA C 1 58 ? 18.677 -9.991 20.889 1.00 16.97 57 ALA C O 1
ATOM 2546 N N . LYS C 1 60 ? 21.943 -9.204 21.432 1.00 16.16 59 LYS C N 1
ATOM 2547 C CA . LYS C 1 60 ? 23.005 -10.218 21.269 1.00 16.44 59 LYS C CA 1
ATOM 2548 C C . LYS C 1 60 ? 22.608 -11.359 20.310 1.00 16.05 59 LYS C C 1
ATOM 2549 O O . LYS C 1 60 ? 23.481 -11.940 19.633 1.00 16.01 59 LYS C O 1
ATOM 2555 N N . ASN C 1 61 ? 21.310 -11.660 20.225 1.00 15.10 60 ASN C N 1
ATOM 2556 C CA . ASN C 1 61 ? 20.804 -12.649 19.246 1.00 15.44 60 ASN C CA 1
ATOM 2557 C C . ASN C 1 61 ? 21.162 -12.335 17.800 1.00 15.48 60 ASN C C 1
ATOM 2558 O O . ASN C 1 61 ? 21.356 -13.239 16.998 1.00 14.57 60 ASN C O 1
ATOM 2563 N N . GLN C 1 62 ? 21.212 -11.047 17.458 1.00 15.33 61 GLN C N 1
ATOM 2564 C CA . GLN C 1 62 ? 21.319 -10.651 16.056 1.00 15.43 61 GLN C CA 1
ATOM 2565 C C . GLN C 1 62 ? 22.629 -11.088 15.383 1.00 14.40 61 GLN C C 1
ATOM 2566 O O . GLN C 1 62 ? 23.642 -11.270 16.047 1.00 13.84 61 GLN C O 1
ATOM 2572 N N . PRO C 1 63 ? 22.601 -11.275 14.055 1.00 14.94 62 PRO C N 1
ATOM 2573 C CA . PRO C 1 63 ? 23.858 -11.626 13.350 1.00 14.66 62 PRO C CA 1
ATOM 2574 C C . PRO C 1 63 ? 25.083 -10.822 13.769 1.00 15.47 62 PRO C C 1
ATOM 2575 O O . PRO C 1 63 ? 25.034 -9.588 13.837 1.00 15.25 62 PRO C O 1
ATOM 2579 N N . CYS C 1 64 ? 26.157 -11.555 14.106 1.00 15.29 63 CYS C N 1
ATOM 2580 C CA . CYS C 1 64 ? 27.505 -11.010 14.259 1.00 16.31 63 CYS C CA 1
ATOM 2581 C C . CYS C 1 64 ? 27.698 -10.126 15.496 1.00 16.37 63 CYS C C 1
ATOM 2582 O O . CYS C 1 64 ? 28.732 -9.474 15.626 1.00 16.55 63 CYS C O 1
ATOM 2585 N N . VAL C 1 65 ? 26.722 -10.118 16.408 1.00 16.21 64 VAL C N 1
ATOM 2586 C CA . VAL C 1 65 ? 26.870 -9.352 17.638 1.00 16.56 64 VAL C CA 1
ATOM 2587 C C . VAL C 1 65 ? 27.786 -10.114 18.603 1.00 17.28 64 VAL C C 1
ATOM 2588 O O . VAL C 1 65 ? 27.478 -11.234 19.018 1.00 16.77 64 VAL C O 1
ATOM 2592 N N . TYR C 1 66 ? 28.922 -9.500 18.919 1.00 18.32 65 TYR C N 1
ATOM 2593 C CA . TYR C 1 66 ? 29.931 -10.107 19.781 1.00 19.72 65 TYR C CA 1
ATOM 2594 C C . TYR C 1 66 ? 29.706 -9.750 21.249 1.00 19.15 65 TYR C C 1
ATOM 2595 O O . TYR C 1 66 ? 29.799 -10.601 22.144 1.00 18.45 65 TYR C O 1
ATOM 2604 N N . ASP C 1 67 ? 29.428 -8.478 21.499 1.00 19.21 66 ASP C N 1
ATOM 2605 C CA . ASP C 1 67 ? 29.133 -8.017 22.856 1.00 19.32 66 ASP C CA 1
ATOM 2606 C C . ASP C 1 67 ? 28.372 -6.703 22.760 1.00 19.07 66 ASP C C 1
ATOM 2607 O O . ASP C 1 67 ? 28.353 -6.068 21.707 1.00 18.27 66 ASP C O 1
ATOM 2612 N N . ILE C 1 68 ? 27.733 -6.318 23.857 1.00 19.13 67 ILE C N 1
ATOM 2613 C CA . ILE C 1 68 ? 26.928 -5.098 23.903 1.00 19.01 67 ILE C CA 1
ATOM 2614 C C . ILE C 1 68 ? 26.741 -4.653 25.344 1.00 18.88 67 ILE C C 1
ATOM 2615 O O . ILE C 1 68 ? 26.636 -5.477 26.250 1.00 18.72 67 ILE C O 1
ATOM 2620 N N . LYS C 1 69 ? 26.703 -3.342 25.547 1.00 19.01 68 LYS C N 1
ATOM 2621 C CA . LYS C 1 69 ? 26.432 -2.770 26.846 1.00 18.94 68 LYS C CA 1
ATOM 2622 C C . LYS C 1 69 ? 25.446 -1.623 26.647 1.00 18.07 68 LYS C C 1
ATOM 2623 O O . LYS C 1 69 ? 25.639 -0.759 25.778 1.00 17.74 68 LYS C O 1
ATOM 2629 N N . VAL C 1 70 ? 24.369 -1.655 27.416 1.00 17.50 69 VAL C N 1
ATOM 2630 C CA . VAL C 1 70 ? 23.302 -0.650 27.300 1.00 16.71 69 VAL C CA 1
ATOM 2631 C C . VAL C 1 70 ? 23.139 0.060 28.640 1.00 17.35 69 VAL C C 1
ATOM 2632 O O . VAL C 1 70 ? 22.932 -0.596 29.681 1.00 16.71 69 VAL C O 1
ATOM 2636 N N . LYS C 1 71 ? 23.259 1.389 28.608 1.00 16.38 70 LYS C N 1
ATOM 2637 C CA . LYS C 1 71 ? 22.958 2.248 29.743 1.00 17.65 70 LYS C CA 1
ATOM 2638 C C . LYS C 1 71 ? 21.871 3.235 29.332 1.00 17.58 70 LYS C C 1
ATOM 2639 O O . LYS C 1 71 ? 21.908 3.778 28.220 1.00 18.13 70 LYS C O 1
ATOM 2645 N N . ILE C 1 72 ? 20.884 3.422 30.200 1.00 17.67 71 ILE C N 1
ATOM 2646 C CA . ILE C 1 72 ? 19.822 4.406 29.982 1.00 16.98 71 ILE C CA 1
ATOM 2647 C C . ILE C 1 72 ? 20.081 5.544 30.971 1.00 17.41 71 ILE C C 1
ATOM 2648 O O . ILE C 1 72 ? 20.214 5.310 32.169 1.00 16.69 71 ILE C O 1
ATOM 2653 N N . ARG C 1 73 ? 20.179 6.762 30.459 1.00 17.17 72 ARG C N 1
ATOM 2654 C CA . ARG C 1 73 ? 20.563 7.910 31.262 1.00 18.35 72 ARG C CA 1
ATOM 2655 C C . ARG C 1 73 ? 19.345 8.677 31.710 1.00 18.48 72 ARG C C 1
ATOM 2656 O O . ARG C 1 73 ? 18.285 8.560 31.085 1.00 18.10 72 ARG C O 1
ATOM 2664 N N . ASN C 1 74 ? 19.526 9.498 32.752 1.00 18.54 73 ASN C N 1
ATOM 2665 C CA . ASN C 1 74 ? 18.494 10.419 33.256 1.00 19.57 73 ASN C CA 1
ATOM 2666 C C . ASN C 1 74 ? 17.159 9.748 33.615 1.00 19.15 73 ASN C C 1
ATOM 2667 O O . ASN C 1 74 ? 16.077 10.329 33.433 1.00 19.71 73 ASN C O 1
ATOM 2672 N N . VAL C 1 75 ? 17.241 8.535 34.150 1.00 18.43 74 VAL C N 1
ATOM 2673 C CA . VAL C 1 75 ? 16.031 7.801 34.571 1.00 17.77 74 VAL C CA 1
ATOM 2674 C C . VAL C 1 75 ? 15.605 8.303 35.957 1.00 18.18 74 VAL C C 1
ATOM 2675 O O . VAL C 1 75 ? 16.428 8.389 36.875 1.00 18.88 74 VAL C O 1
ATOM 2679 N N . GLY C 1 76 ? 14.328 8.652 36.100 1.00 18.54 75 GLY C N 1
ATOM 2680 C CA . GLY C 1 76 ? 13.816 9.179 37.361 1.00 18.85 75 GLY C CA 1
ATOM 2681 C C . GLY C 1 76 ? 12.920 8.203 38.086 1.00 18.81 75 GLY C C 1
ATOM 2682 O O . GLY C 1 76 ? 12.596 7.137 37.569 1.00 18.92 75 GLY C O 1
ATOM 2683 N N . GLU C 1 77 ? 12.513 8.580 39.294 1.00 18.78 76 GLU C N 1
ATOM 2684 C CA . GLU C 1 77 ? 11.530 7.819 40.040 1.00 18.66 76 GLU C CA 1
ATOM 2685 C C . GLU C 1 77 ? 10.183 7.724 39.302 1.00 18.63 76 GLU C C 1
ATOM 2686 O O . GLU C 1 77 ? 9.553 6.668 39.289 1.00 17.85 76 GLU C O 1
ATOM 2692 N N . LYS C 1 78 ? 9.740 8.832 38.718 1.00 18.43 77 LYS C N 1
ATOM 2693 C CA . LYS C 1 78 ? 8.506 8.819 37.923 1.00 19.31 77 LYS C CA 1
ATOM 2694 C C . LYS C 1 78 ? 8.859 8.295 36.527 1.00 18.32 77 LYS C C 1
ATOM 2695 O O . LYS C 1 78 ? 9.871 8.692 35.946 1.00 17.37 77 LYS C O 1
ATOM 2701 N N . TYR C 1 79 ? 8.040 7.390 36.000 1.00 17.19 78 TYR C N 1
ATOM 2702 C CA . TYR C 1 79 ? 8.366 6.804 34.711 1.00 16.66 78 TYR C CA 1
ATOM 2703 C C . TYR C 1 79 ? 8.213 7.818 33.577 1.00 15.96 78 TYR C C 1
ATOM 2704 O O . TYR C 1 79 ? 7.373 8.729 33.649 1.00 15.12 78 TYR C O 1
ATOM 2713 N N . VAL C 1 80 ? 9.042 7.644 32.551 1.00 16.01 79 VAL C N 1
ATOM 2714 C CA . VAL C 1 80 ? 8.876 8.328 31.259 1.00 16.31 79 VAL C CA 1
ATOM 2715 C C . VAL C 1 80 ? 8.947 7.284 30.134 1.00 16.56 79 VAL C C 1
ATOM 2716 O O . VAL C 1 80 ? 9.438 6.172 30.346 1.00 15.98 79 VAL C O 1
ATOM 2720 N N . SER C 1 81 ? 8.445 7.639 28.948 1.00 16.37 80 SER C N 1
ATOM 2721 C CA . SER C 1 81 ? 8.595 6.797 27.760 1.00 16.34 80 SER C CA 1
ATOM 2722 C C . SER C 1 81 ? 10.061 6.915 27.401 1.00 16.12 80 SER C C 1
ATOM 2723 O O . SER C 1 81 ? 10.580 8.024 27.328 1.00 17.03 80 SER C O 1
ATOM 2726 N N . LEU C 1 82 ? 10.739 5.792 27.218 1.00 15.89 81 LEU C N 1
ATOM 2727 C CA . LEU C 1 82 ? 12.138 5.821 26.780 1.00 15.43 81 LEU C CA 1
ATOM 2728 C C . LEU C 1 82 ? 12.311 6.702 25.546 1.00 15.93 81 LEU C C 1
ATOM 2729 O O . LEU C 1 82 ? 11.590 6.558 24.554 1.00 15.01 81 LEU C O 1
ATOM 2734 N N . ASP C 1 83 ? 13.252 7.632 25.645 1.00 16.72 82 ASP C N 1
ATOM 2735 C CA . ASP C 1 83 ? 13.578 8.554 24.571 1.00 17.97 82 ASP C CA 1
ATOM 2736 C C . ASP C 1 83 ? 14.950 8.155 24.031 1.00 17.55 82 ASP C C 1
ATOM 2737 O O . ASP C 1 83 ? 15.852 7.780 24.816 1.00 17.70 82 ASP C O 1
ATOM 2742 N N . GLY C 1 84 ? 15.114 8.212 22.708 1.00 16.99 83 GLY C N 1
ATOM 2743 C CA . GLY C 1 84 ? 16.396 7.851 22.079 1.00 16.45 83 GLY C CA 1
ATOM 2744 C C . GLY C 1 84 ? 17.608 8.608 22.634 1.00 16.03 83 GLY C C 1
ATOM 2745 O O . GLY C 1 84 ? 18.729 8.081 22.636 1.00 15.27 83 GLY C O 1
ATOM 2746 N N . LYS C 1 85 ? 17.391 9.831 23.123 1.00 15.69 84 LYS C N 1
ATOM 2747 C CA . LYS C 1 85 ? 18.489 10.648 23.653 1.00 16.98 84 LYS C CA 1
ATOM 2748 C C . LYS C 1 85 ? 18.968 10.172 25.041 1.00 16.91 84 LYS C C 1
ATOM 2749 O O . LYS C 1 85 ? 20.015 10.618 25.529 1.00 16.45 84 LYS C O 1
ATOM 2763 N N . LEU C 1 87 ? 19.612 6.950 25.559 1.00 16.94 86 LEU C N 1
ATOM 2764 C CA . LEU C 1 87 ? 20.396 5.730 25.305 1.00 16.42 86 LEU C CA 1
ATOM 2765 C C . LEU C 1 87 ? 21.893 5.975 25.213 1.00 16.92 86 LEU C C 1
ATOM 2766 O O . LEU C 1 87 ? 22.340 6.919 24.576 1.00 17.54 86 LEU C O 1
ATOM 2771 N N . ASP C 1 88 ? 22.653 5.093 25.854 1.00 16.89 87 ASP C N 1
ATOM 2772 C CA . ASP C 1 88 ? 24.102 5.092 25.801 1.00 17.19 87 ASP C CA 1
ATOM 2773 C C . ASP C 1 88 ? 24.501 3.649 25.615 1.00 16.57 87 ASP C C 1
ATOM 2774 O O . ASP C 1 88 ? 24.420 2.837 26.552 1.00 17.45 87 ASP C O 1
ATOM 2779 N N . VAL C 1 89 ? 24.903 3.327 24.395 1.00 16.07 88 VAL C N 1
ATOM 2780 C CA . VAL C 1 89 ? 25.172 1.950 23.990 1.00 15.88 88 VAL C CA 1
ATOM 2781 C C . VAL C 1 89 ? 26.598 1.796 23.427 1.00 16.16 88 VAL C C 1
ATOM 2782 O O . VAL C 1 89 ? 27.024 2.563 22.546 1.00 15.14 88 VAL C O 1
ATOM 2786 N N . ASP C 1 90 ? 27.313 0.795 23.934 1.00 16.45 89 ASP C N 1
ATOM 2787 C CA . ASP C 1 90 ? 28.535 0.327 23.291 1.00 17.35 89 ASP C CA 1
ATOM 2788 C C . ASP C 1 90 ? 28.306 -1.055 22.683 1.00 17.07 89 ASP C C 1
ATOM 2789 O O . ASP C 1 90 ? 27.820 -1.964 23.363 1.00 17.75 89 ASP C O 1
ATOM 2794 N N . LEU C 1 91 ? 28.657 -1.194 21.407 1.00 16.84 90 LEU C N 1
ATOM 2795 C CA . LEU C 1 91 ? 28.398 -2.399 20.653 1.00 16.53 90 LEU C CA 1
ATOM 2796 C C . LEU C 1 91 ? 29.642 -2.946 19.949 1.00 17.02 90 LEU C C 1
ATOM 2797 O O . LEU C 1 91 ? 30.341 -2.196 19.249 1.00 17.14 90 LEU C O 1
ATOM 2802 N N . LYS C 1 92 ? 29.899 -4.248 20.105 1.00 17.24 91 LYS C N 1
ATOM 2803 C CA . LYS C 1 92 ? 30.970 -4.920 19.345 1.00 18.74 91 LYS C CA 1
ATOM 2804 C C . LYS C 1 92 ? 30.408 -5.921 18.324 1.00 18.06 91 LYS C C 1
ATOM 2805 O O . LYS C 1 92 ? 29.584 -6.786 18.658 1.00 18.44 91 LYS C O 1
ATOM 2811 N N . ILE C 1 93 ? 30.858 -5.762 17.085 1.00 17.82 92 ILE C N 1
ATOM 2812 C CA A ILE C 1 93 ? 30.528 -6.677 15.998 0.50 17.73 92 ILE C CA 1
ATOM 2813 C CA B ILE C 1 93 ? 30.524 -6.659 15.993 0.50 17.25 92 ILE C CA 1
ATOM 2814 C C . ILE C 1 93 ? 31.817 -7.358 15.574 1.00 18.15 92 ILE C C 1
ATOM 2815 O O . ILE C 1 93 ? 32.849 -6.699 15.409 1.00 18.53 92 ILE C O 1
ATOM 2824 N N . LYS C 1 94 ? 31.758 -8.682 15.414 1.00 18.55 93 LYS C N 1
ATOM 2825 C CA . LYS C 1 94 ? 32.911 -9.449 14.939 1.00 20.45 93 LYS C CA 1
ATOM 2826 C C . LYS C 1 94 ? 32.607 -10.150 13.617 1.00 20.13 93 LYS C C 1
ATOM 2827 O O . LYS C 1 94 ? 31.633 -10.892 13.504 1.00 20.03 93 LYS C O 1
ATOM 2833 N N . ILE C 1 95 ? 33.428 -9.864 12.609 1.00 20.87 94 ILE C N 1
ATOM 2834 C CA . ILE C 1 95 ? 33.364 -10.533 11.303 1.00 21.91 94 ILE C CA 1
ATOM 2835 C C . ILE C 1 95 ? 34.740 -11.170 11.093 1.00 22.77 94 ILE C C 1
ATOM 2836 O O . ILE C 1 95 ? 35.739 -10.468 10.895 1.00 22.13 94 ILE C O 1
ATOM 2841 N N . ASN C 1 96 ? 34.786 -12.498 11.161 1.00 23.89 95 ASN C N 1
ATOM 2842 C CA . ASN C 1 96 ? 36.056 -13.221 11.092 1.00 25.00 95 ASN C CA 1
ATOM 2843 C C . ASN C 1 96 ? 37.004 -12.675 12.157 1.00 25.31 95 ASN C C 1
ATOM 2844 O O . ASN C 1 96 ? 36.707 -12.777 13.349 1.00 25.02 95 ASN C O 1
ATOM 2849 N N . LYS C 1 97 ? 38.098 -12.043 11.737 1.00 25.80 96 LYS C N 1
ATOM 2850 C CA . LYS C 1 97 ? 3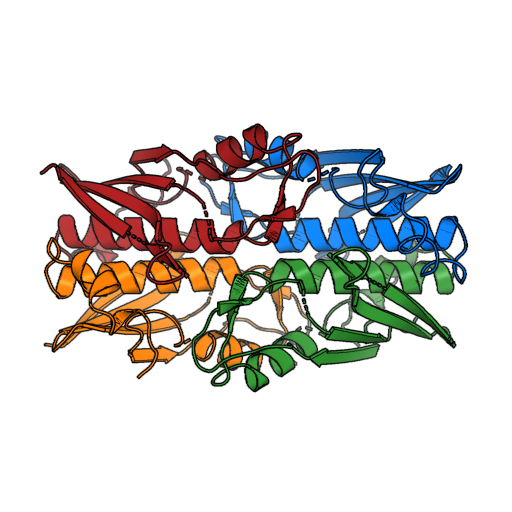9.058 -11.454 12.677 1.00 26.57 96 LYS C CA 1
ATOM 2851 C C . LYS C 1 97 ? 38.847 -9.957 12.929 1.00 26.18 96 LYS C C 1
ATOM 2852 O O . LYS C 1 97 ? 39.515 -9.363 13.778 1.00 26.66 96 LYS C O 1
ATOM 2858 N N . THR C 1 98 ? 37.918 -9.352 12.200 1.00 25.51 97 THR C N 1
ATOM 2859 C CA . THR C 1 98 ? 37.676 -7.912 12.329 1.00 24.51 97 THR C CA 1
ATOM 2860 C C . THR C 1 98 ? 36.624 -7.645 13.399 1.00 23.99 97 THR C C 1
ATOM 2861 O O . THR C 1 98 ? 35.536 -8.218 13.341 1.00 22.77 97 THR C O 1
ATOM 2865 N N . VAL C 1 99 ? 36.966 -6.781 14.356 1.00 23.11 98 VAL C N 1
ATOM 2866 C CA . VAL C 1 99 ? 36.032 -6.313 15.375 1.00 23.26 98 VAL C CA 1
ATOM 2867 C C . VAL C 1 99 ? 35.810 -4.800 15.249 1.00 22.81 98 VAL C C 1
ATOM 2868 O O . VAL C 1 99 ? 36.760 -4.008 15.357 1.00 23.53 98 VAL C O 1
ATOM 2872 N N . ALA C 1 100 ? 34.557 -4.417 15.003 1.00 21.48 99 ALA C N 1
ATOM 2873 C CA . ALA C 1 100 ? 34.148 -3.019 14.972 1.00 20.49 99 ALA C CA 1
ATOM 2874 C C . ALA C 1 100 ? 33.503 -2.650 16.302 1.00 20.32 99 ALA C C 1
ATOM 2875 O O . ALA C 1 100 ? 32.665 -3.397 16.829 1.00 20.04 99 ALA C O 1
ATOM 2877 N N . HIS C 1 101 ? 33.918 -1.512 16.848 1.00 19.83 100 HIS C N 1
ATOM 2878 C CA . HIS C 1 101 ? 33.365 -0.971 18.089 1.00 19.88 100 HIS C CA 1
ATOM 2879 C C . HIS C 1 101 ? 32.497 0.220 17.754 1.00 19.38 100 HIS C C 1
ATOM 2880 O O . HIS C 1 101 ? 32.986 1.215 17.217 1.00 19.64 100 HIS C O 1
ATOM 2887 N N . LEU C 1 102 ? 31.214 0.123 18.076 1.00 18.71 101 LEU C N 1
ATOM 2888 C CA . LEU C 1 102 ? 30.254 1.176 17.735 1.00 17.91 101 LEU C CA 1
ATOM 2889 C C . LEU C 1 102 ? 29.604 1.770 18.977 1.00 17.70 101 LEU C C 1
ATOM 2890 O O . LEU C 1 102 ? 29.595 1.150 20.067 1.00 17.54 101 LEU C O 1
ATOM 2895 N N . LYS C 1 103 ? 29.052 2.971 18.801 1.00 17.33 102 LYS C N 1
ATOM 2896 C CA . LYS C 1 103 ? 28.533 3.774 19.891 1.00 17.64 102 LYS C CA 1
ATOM 2897 C C . LYS C 1 103 ? 27.212 4.394 19.484 1.00 17.49 102 LYS C C 1
ATOM 2898 O O . LYS C 1 103 ? 27.057 4.850 18.353 1.00 17.54 102 LYS C O 1
ATOM 2904 N N . LEU C 1 104 ? 26.270 4.380 20.416 1.00 18.14 103 LEU C N 1
ATOM 2905 C CA . LEU C 1 104 ? 25.086 5.228 20.355 1.00 17.73 103 LEU C CA 1
ATOM 2906 C C . LEU C 1 104 ? 25.126 6.125 21.588 1.00 17.98 103 LEU C C 1
ATOM 2907 O O . LEU C 1 104 ? 25.137 5.632 22.720 1.00 17.81 103 LEU C O 1
ATOM 2912 N N . GLU C 1 105 ? 25.149 7.441 21.365 1.00 18.18 104 GLU C N 1
ATOM 2913 C CA . GLU C 1 105 ? 25.137 8.396 22.469 1.00 19.34 104 GLU C CA 1
ATOM 2914 C C . GLU C 1 105 ? 24.598 9.767 22.072 1.00 19.21 104 GLU C C 1
ATOM 2915 O O . GLU C 1 105 ? 24.684 10.198 20.906 1.00 18.90 104 GLU C O 1
ATOM 2921 N N . TYR C 1 106 ? 24.072 10.458 23.065 1.00 19.70 105 TYR C N 1
ATOM 2922 C CA . TYR C 1 106 ? 23.502 11.777 22.855 1.00 20.44 105 TYR C CA 1
ATOM 2923 C C . TYR C 1 106 ? 24.605 12.832 22.671 1.00 20.50 105 TYR C C 1
ATOM 2924 O O . TYR C 1 106 ? 25.495 12.967 23.512 1.00 20.51 105 TYR C O 1
ATOM 2933 N N . ILE C 1 107 ? 24.556 13.543 21.553 1.00 20.44 106 ILE C N 1
ATOM 2934 C CA . ILE C 1 107 ? 25.527 14.592 21.266 1.00 20.65 106 ILE C CA 1
ATOM 2935 C C . ILE C 1 107 ? 24.840 15.950 21.455 1.00 20.80 106 ILE C C 1
ATOM 2936 O O . ILE C 1 107 ? 24.098 16.409 20.575 1.00 20.63 106 ILE C O 1
ATOM 2941 N N . PRO C 1 108 ? 25.070 16.595 22.615 1.00 21.59 107 PRO C N 1
ATOM 2942 C CA . PRO C 1 108 ? 24.372 17.853 22.910 1.00 21.52 107 PRO C CA 1
ATOM 2943 C C . PRO C 1 108 ? 24.494 18.914 21.796 1.00 21.54 107 PRO C C 1
ATOM 2944 O O . PRO C 1 108 ? 23.493 19.555 21.457 1.00 20.82 107 PRO C O 1
ATOM 2948 N N . GLU C 1 109 ? 25.695 19.047 21.220 1.00 22.08 108 GLU C N 1
ATOM 2949 C CA . GLU C 1 109 ? 26.029 20.089 20.242 1.00 23.19 108 GLU C CA 1
ATOM 2950 C C . GLU C 1 109 ? 25.188 20.047 18.969 1.00 22.62 108 GLU C C 1
ATOM 2951 O O . GLU C 1 109 ? 25.054 21.066 18.292 1.00 23.51 108 GLU C O 1
ATOM 2957 N N . ILE C 1 110 ? 24.642 18.874 18.637 1.00 21.70 109 ILE C N 1
ATOM 2958 C CA . ILE C 1 110 ? 23.700 18.727 17.513 1.00 20.76 109 ILE C CA 1
ATOM 2959 C C . ILE C 1 110 ? 22.350 18.145 17.987 1.00 20.45 109 ILE C C 1
ATOM 2960 O O . ILE C 1 110 ? 21.498 17.778 17.158 1.00 19.46 109 ILE C O 1
ATOM 2965 N N . ASP C 1 111 ? 22.179 18.080 19.314 1.00 20.07 110 ASP C N 1
ATOM 2966 C CA . ASP C 1 111 ? 20.942 17.599 19.959 1.00 19.73 110 ASP C CA 1
ATOM 2967 C C . ASP C 1 111 ? 20.439 16.322 19.264 1.00 19.18 110 ASP C C 1
ATOM 2968 O O . ASP C 1 111 ? 19.281 16.226 18.859 1.00 19.10 110 ASP C O 1
ATOM 2973 N N . TYR C 1 112 ? 21.344 15.356 19.098 1.00 18.08 111 TYR C N 1
ATOM 2974 C CA . TYR C 1 112 ? 21.072 14.182 18.281 1.00 17.64 111 TYR C CA 1
ATOM 2975 C C . TYR C 1 112 ? 21.579 12.908 18.969 1.00 17.18 111 TYR C C 1
ATOM 2976 O O . TYR C 1 112 ? 22.686 12.898 19.508 1.00 16.57 111 TYR C O 1
ATOM 2985 N N . PRO C 1 113 ? 20.762 11.829 18.965 1.00 17.10 112 PRO C N 1
ATOM 2986 C CA . PRO C 1 113 ? 21.291 10.550 19.440 1.00 17.09 112 PRO C CA 1
ATOM 2987 C C . PRO C 1 113 ? 22.082 9.919 18.297 1.00 17.44 112 PRO C C 1
ATOM 2988 O O . PRO C 1 113 ? 21.505 9.245 17.427 1.00 17.06 112 PRO C O 1
ATOM 2992 N N . LEU C 1 114 ? 23.394 10.152 18.295 1.00 16.97 113 LEU C N 1
ATOM 2993 C CA . LEU C 1 114 ? 24.236 9.744 17.180 1.00 16.85 113 LEU C CA 1
ATOM 2994 C C . LEU C 1 114 ? 24.715 8.302 17.264 1.00 16.34 113 LEU C C 1
ATOM 2995 O O . LEU C 1 114 ? 25.224 7.854 18.294 1.00 16.28 113 LEU C O 1
ATOM 3008 N N . TYR C 1 116 ? 27.591 5.862 15.677 1.00 17.29 115 TYR C N 1
ATOM 3009 C CA . TYR C 1 116 ? 28.871 5.977 14.955 1.00 18.21 115 TYR C CA 1
ATOM 3010 C C . TYR C 1 116 ? 29.831 4.822 15.272 1.00 18.42 115 TYR C C 1
ATOM 3011 O O . TYR C 1 116 ? 29.575 4.003 16.173 1.00 18.27 115 TYR C O 1
ATOM 3020 N N . VAL C 1 117 ? 30.922 4.751 14.507 1.00 19.49 116 VAL C N 1
ATOM 3021 C CA . VAL C 1 117 ? 31.962 3.747 14.732 1.00 20.05 116 VAL C CA 1
ATOM 3022 C C . VAL C 1 117 ? 33.130 4.375 15.507 1.00 21.42 116 VAL C C 1
ATOM 3023 O O . VAL C 1 117 ? 33.753 5.340 15.042 1.00 20.94 116 VAL C O 1
ATOM 3027 N N . LYS C 1 118 ? 33.407 3.810 16.682 1.00 22.23 117 LYS C N 1
ATOM 3028 C CA . LYS C 1 118 ? 34.431 4.305 17.580 1.00 24.95 117 LYS C CA 1
ATOM 3029 C C . LYS C 1 118 ? 35.814 3.877 17.087 1.00 25.70 117 LYS C C 1
ATOM 3030 O O . LYS C 1 118 ? 36.726 4.694 17.011 1.00 25.90 117 LYS C O 1
ATOM 3036 N N . LYS C 1 119 ? 35.961 2.596 16.746 1.00 26.47 118 LYS C N 1
ATOM 3037 C CA . LYS C 1 119 ? 37.214 2.080 16.197 1.00 27.62 118 LYS C CA 1
ATOM 3038 C C . LYS C 1 119 ? 37.061 0.632 15.727 1.00 28.26 118 LYS C C 1
ATOM 3039 O O . LYS C 1 119 ? 36.047 -0.019 16.002 1.00 27.64 118 LYS C O 1
ATOM 3045 N N . PHE C 1 120 ? 38.077 0.155 15.006 1.00 29.48 119 PHE C N 1
ATOM 3046 C CA . PHE C 1 120 ? 38.186 -1.235 14.581 1.00 30.60 119 PHE C CA 1
ATOM 3047 C C . PHE C 1 120 ? 39.382 -1.867 15.283 1.00 31.85 119 PHE C C 1
ATOM 3048 O O . PHE C 1 120 ? 40.305 -1.165 15.693 1.00 32.13 119 PHE C O 1
ATOM 3056 N N . GLU C 1 121 ? 39.371 -3.192 15.406 1.00 33.14 120 GLU C N 1
ATOM 3057 C CA . GLU C 1 121 ? 40.590 -3.956 15.715 1.00 34.52 120 GLU C CA 1
ATOM 3058 C C . GLU C 1 121 ? 40.863 -4.899 14.543 1.00 34.61 120 GLU C C 1
ATOM 3059 O O . GLU C 1 121 ? 39.968 -5.675 14.145 1.00 34.90 120 GLU C O 1
ATOM 3065 N N . SER D 1 1 ? -18.569 -9.362 7.112 1.00 27.51 0 SER D N 1
ATOM 3066 C CA . SER D 1 1 ? -17.151 -9.173 6.689 1.00 26.98 0 SER D CA 1
ATOM 3067 C C . SER D 1 1 ? -16.265 -10.261 7.291 1.00 26.20 0 SER D C 1
ATOM 3068 O O . SER D 1 1 ? -16.753 -11.156 7.980 1.00 26.68 0 SER D O 1
ATOM 3071 N N . LEU D 1 2 ? -14.961 -10.171 7.052 1.00 25.25 1 LEU D N 1
ATOM 3072 C CA . LEU D 1 2 ? -14.017 -11.130 7.607 1.00 24.29 1 LEU D CA 1
ATOM 3073 C C . LEU D 1 2 ? -13.405 -10.672 8.932 1.00 23.91 1 LEU D C 1
ATOM 3074 O O . LEU D 1 2 ? -12.503 -11.328 9.473 1.00 23.00 1 LEU D O 1
ATOM 3079 N N . ARG D 1 3 ? -13.913 -9.562 9.469 1.00 22.87 2 ARG D N 1
ATOM 3080 C CA . ARG D 1 3 ? -13.384 -9.018 10.716 1.00 22.39 2 ARG D CA 1
ATOM 3081 C C . ARG D 1 3 ? -13.565 -10.005 11.878 1.00 22.25 2 ARG D C 1
ATOM 3082 O O . ARG D 1 3 ? -14.650 -10.563 12.067 1.00 21.57 2 ARG D O 1
ATOM 3090 N N . VAL D 1 4 ? -12.481 -10.222 12.629 1.00 21.83 3 VAL D N 1
ATOM 3091 C CA . VAL D 1 4 ? -12.410 -11.233 13.688 1.00 22.02 3 VAL D CA 1
ATOM 3092 C C . VAL D 1 4 ? -13.491 -11.086 14.759 1.00 21.97 3 VAL D C 1
ATOM 3093 O O . VAL D 1 4 ? -14.003 -12.087 15.259 1.00 22.40 3 VAL D O 1
ATOM 3097 N N . GLU D 1 5 ? -13.845 -9.842 15.084 1.00 22.19 4 GLU D N 1
ATOM 3098 C CA . GLU D 1 5 ? -14.829 -9.554 16.140 1.00 22.86 4 GLU D CA 1
ATOM 3099 C C . GLU D 1 5 ? -16.260 -9.986 15.779 1.00 23.31 4 GLU D C 1
ATOM 3100 O O . GLU D 1 5 ? -17.133 -10.034 16.640 1.00 22.97 4 GLU D O 1
ATOM 3106 N N . GLU D 1 6 ? -16.481 -10.297 14.507 1.00 24.32 5 GLU D N 1
ATOM 3107 C CA . GLU D 1 6 ? -17.785 -10.808 14.046 1.00 25.70 5 GLU D CA 1
ATOM 3108 C C . GLU D 1 6 ? -17.976 -12.318 14.265 1.00 26.28 5 GLU D C 1
ATOM 3109 O O . GLU D 1 6 ? -19.113 -12.829 14.219 1.00 26.49 5 GLU D O 1
ATOM 3115 N N . THR D 1 7 ? -16.878 -13.024 14.537 1.00 26.39 6 THR D N 1
ATOM 3116 C CA . THR D 1 7 ? -16.927 -14.469 14.735 1.00 26.06 6 THR D CA 1
ATOM 3117 C C . THR D 1 7 ? -17.558 -14.823 16.081 1.00 26.59 6 THR D C 1
ATOM 3118 O O . THR D 1 7 ? -17.431 -14.073 17.054 1.00 25.57 6 THR D O 1
ATOM 3122 N N . GLU D 1 8 ? -18.255 -15.959 16.130 1.00 26.73 7 GLU D N 1
ATOM 3123 C CA . GLU D 1 8 ? -18.848 -16.420 17.381 1.00 26.96 7 GLU D CA 1
ATOM 3124 C C . GLU D 1 8 ? -17.784 -16.770 18.426 1.00 26.15 7 GLU D C 1
ATOM 3125 O O . GLU D 1 8 ? -18.003 -16.584 19.620 1.00 25.61 7 GLU D O 1
ATOM 3131 N N . VAL D 1 9 ? -16.640 -17.278 17.974 1.00 25.80 8 VAL D N 1
ATOM 3132 C CA . VAL D 1 9 ? -15.536 -17.612 18.887 1.00 25.44 8 VAL D CA 1
ATOM 3133 C C . VAL D 1 9 ? -15.031 -16.365 19.623 1.00 24.77 8 VAL D C 1
ATOM 3134 O O . VAL D 1 9 ? -14.840 -16.393 20.835 1.00 24.70 8 VAL D O 1
ATOM 3138 N N . PHE D 1 10 ? -14.825 -15.276 18.887 1.00 24.01 9 PHE D N 1
ATOM 3139 C CA . PHE D 1 10 ? -14.379 -14.007 19.470 1.00 23.78 9 PHE D CA 1
ATOM 3140 C C . PHE D 1 10 ? -15.411 -13.506 20.476 1.00 23.76 9 PHE D C 1
ATOM 3141 O O . PHE D 1 10 ? -15.068 -13.182 21.610 1.00 23.22 9 PHE D O 1
ATOM 3149 N N . LYS D 1 11 ? -16.674 -13.472 20.054 1.00 24.48 10 LYS D N 1
ATOM 3150 C CA . LYS D 1 11 ? -17.763 -12.928 20.870 1.00 25.31 10 LYS D CA 1
ATOM 3151 C C . LYS D 1 11 ? -17.921 -13.610 22.231 1.00 25.34 10 LYS D C 1
ATOM 3152 O O . LYS D 1 11 ? -18.229 -12.952 23.230 1.00 25.88 10 LYS D O 1
ATOM 3158 N N . LYS D 1 12 ? -17.688 -14.918 22.273 1.00 25.95 11 LYS D N 1
ATOM 3159 C CA . LYS D 1 12 ? -17.875 -15.691 23.504 1.00 26.47 11 LYS D CA 1
ATOM 3160 C C . LYS D 1 12 ? -16.923 -15.263 24.630 1.00 25.29 11 LYS D C 1
ATOM 3161 O O . LYS D 1 12 ? -17.232 -15.439 25.814 1.00 25.07 11 LYS D O 1
ATOM 3167 N N . TYR D 1 13 ? -15.792 -14.659 24.258 1.00 24.01 12 TYR D N 1
ATOM 3168 C CA . TYR D 1 13 ? -14.842 -14.128 25.233 1.00 23.00 12 TYR D CA 1
ATOM 3169 C C . TYR D 1 13 ? -15.245 -12.796 25.865 1.00 22.62 12 TYR D C 1
ATOM 3170 O O . TYR D 1 13 ? -14.534 -12.299 26.750 1.00 22.39 12 TYR D O 1
ATOM 3179 N N . PHE D 1 14 ? -16.361 -12.210 25.418 1.00 21.81 13 PHE D N 1
ATOM 3180 C CA . PHE D 1 14 ? -16.811 -10.914 25.957 1.00 22.54 13 PHE D CA 1
ATOM 3181 C C . PHE D 1 14 ? -18.217 -10.879 26.560 1.00 23.00 13 PHE D C 1
ATOM 3182 O O . PHE D 1 14 ? -18.755 -9.804 26.848 1.00 22.77 13 PHE D O 1
ATOM 3190 N N . LYS D 1 15 ? -18.780 -12.063 26.788 1.00 24.21 14 LYS D N 1
ATOM 3191 C CA . LYS D 1 15 ? -20.095 -12.202 27.419 1.00 25.20 14 LYS D CA 1
ATOM 3192 C C . LYS D 1 15 ? -20.122 -11.683 28.866 1.00 24.66 14 LYS D C 1
ATOM 3193 O O . LYS D 1 15 ? -21.189 -11.419 29.405 1.00 25.02 14 LYS D O 1
ATOM 3199 N N . ASN D 1 16 ? -18.953 -11.562 29.495 1.00 24.25 15 ASN D N 1
ATOM 3200 C CA . ASN D 1 16 ? -18.872 -11.054 30.863 1.00 23.63 15 ASN D CA 1
ATOM 3201 C C . ASN D 1 16 ? -18.802 -9.524 31.029 1.00 23.29 15 ASN D C 1
ATOM 3202 O O . ASN D 1 16 ? -18.751 -9.034 32.156 1.00 23.37 15 ASN D O 1
ATOM 3207 N N . LEU D 1 17 ? -18.832 -8.777 29.924 1.00 22.16 16 LEU D N 1
ATOM 3208 C CA . LEU D 1 17 ? -18.749 -7.306 29.983 1.00 21.98 16 LEU D CA 1
ATOM 3209 C C . LEU D 1 17 ? -20.002 -6.600 29.463 1.00 22.24 16 LEU D C 1
ATOM 3210 O O . LEU D 1 17 ? -20.692 -7.110 28.568 1.00 22.52 16 LEU D O 1
ATOM 3215 N N . THR D 1 18 ? -20.273 -5.420 30.013 1.00 22.25 17 THR D N 1
ATOM 3216 C CA . THR D 1 18 ? -21.327 -4.548 29.508 1.00 21.90 17 THR D CA 1
ATOM 3217 C C . THR D 1 18 ? -20.790 -3.932 28.223 1.00 22.71 17 THR D C 1
ATOM 3218 O O . THR D 1 18 ? -19.585 -3.974 27.969 1.00 22.65 17 THR D O 1
ATOM 3222 N N . ASP D 1 19 ? -21.674 -3.353 27.418 1.00 22.22 18 ASP D N 1
ATOM 3223 C CA . ASP D 1 19 ? -21.247 -2.712 26.189 1.00 22.52 18 ASP D CA 1
ATOM 3224 C C . ASP D 1 19 ? -20.319 -1.518 26.447 1.00 22.51 18 ASP D C 1
ATOM 3225 O O . ASP D 1 19 ? -19.395 -1.281 25.675 1.00 21.78 18 ASP D O 1
ATOM 3230 N N . ARG D 1 20 ? -20.568 -0.771 27.526 1.00 22.75 19 ARG D N 1
ATOM 3231 C CA . ARG D 1 20 ? -19.706 0.359 27.894 1.00 22.88 19 ARG D CA 1
ATOM 3232 C C . ARG D 1 20 ? -18.320 -0.132 28.311 1.00 22.10 19 ARG D C 1
ATOM 3233 O O . ARG D 1 20 ? -17.316 0.456 27.917 1.00 21.65 19 ARG D O 1
ATOM 3241 N N . GLU D 1 21 ? -18.278 -1.208 29.106 1.00 21.26 20 GLU D N 1
ATOM 3242 C CA . GLU D 1 21 ? -17.020 -1.842 29.491 1.00 20.63 20 GLU D CA 1
ATOM 3243 C C . GLU D 1 21 ? -16.256 -2.325 28.261 1.00 19.56 20 GLU D C 1
ATOM 3244 O O . GLU D 1 21 ? -15.079 -2.011 28.107 1.00 18.39 20 GLU D O 1
ATOM 3250 N N . ARG D 1 22 ? -16.924 -3.062 27.375 1.00 19.41 21 ARG D N 1
ATOM 3251 C CA . ARG D 1 22 ? -16.265 -3.490 26.123 1.00 19.87 21 ARG D CA 1
ATOM 3252 C C . ARG D 1 22 ? -15.719 -2.317 25.306 1.00 18.59 21 ARG D C 1
ATOM 3253 O O . ARG D 1 22 ? -14.614 -2.419 24.786 1.00 17.95 21 ARG D O 1
ATOM 3261 N N . ALA D 1 23 ? -16.503 -1.237 25.166 1.00 18.11 22 ALA D N 1
ATOM 3262 C CA . ALA D 1 23 ? -16.135 -0.096 24.302 1.00 17.43 22 ALA D CA 1
ATOM 3263 C C . ALA D 1 23 ? -14.861 0.582 24.788 1.00 17.61 22 ALA D C 1
ATOM 3264 O O . ALA D 1 23 ? -13.992 0.981 24.009 1.00 16.87 22 ALA D O 1
ATOM 3266 N N . VAL D 1 24 ? -14.783 0.705 26.104 1.00 17.22 23 VAL D N 1
ATOM 3267 C CA . VAL D 1 24 ? -13.708 1.366 26.794 1.00 17.10 23 VAL D CA 1
ATOM 3268 C C . VAL D 1 24 ? -12.469 0.441 26.820 1.00 16.39 23 VAL D C 1
ATOM 3269 O O . VAL D 1 24 ? -11.325 0.888 26.625 1.00 15.56 23 VAL D O 1
ATOM 3273 N N . PHE D 1 25 ? -12.699 -0.856 26.992 1.00 15.78 24 PHE D N 1
ATOM 3274 C CA . PHE D 1 25 ? -11.612 -1.841 26.901 1.00 15.53 24 PHE D CA 1
ATOM 3275 C C . PHE D 1 25 ? -10.986 -1.795 25.502 1.00 15.30 24 PHE D C 1
ATOM 3276 O O . PHE D 1 25 ? -9.762 -1.663 25.367 1.00 15.21 24 PHE D O 1
ATOM 3284 N N . GLU D 1 26 ? -11.831 -1.865 24.467 1.00 15.36 25 GLU D N 1
ATOM 3285 C CA . GLU D 1 26 ? -11.351 -1.857 23.082 1.00 15.33 25 GLU D CA 1
ATOM 3286 C C . GLU D 1 26 ? -10.678 -0.530 22.730 1.00 15.01 25 GLU D C 1
ATOM 3287 O O . GLU D 1 26 ? -9.668 -0.506 22.014 1.00 14.49 25 GLU D O 1
ATOM 3293 N N . GLY D 1 27 ? -11.238 0.568 23.234 1.00 14.25 26 GLY D N 1
ATOM 3294 C CA . GLY D 1 27 ? -10.643 1.896 23.017 1.00 14.52 26 GLY D CA 1
ATOM 3295 C C . GLY D 1 27 ? -9.281 2.021 23.678 1.00 14.34 26 GLY D C 1
ATOM 3296 O O . GLY D 1 27 ? -8.342 2.571 23.091 1.00 13.95 26 GLY D O 1
ATOM 3297 N N . GLY D 1 28 ? -9.176 1.504 24.903 1.00 13.72 27 GLY D N 1
ATOM 3298 C CA . GLY D 1 28 ? -7.894 1.435 25.605 1.00 14.65 27 GLY D CA 1
ATOM 3299 C C . GLY D 1 28 ? -6.838 0.648 24.834 1.00 14.49 27 GLY D C 1
ATOM 3300 O O . GLY D 1 28 ? -5.695 1.112 24.688 1.00 14.07 27 GLY D O 1
ATOM 3301 N N . ILE D 1 29 ? -7.199 -0.541 24.331 1.00 14.69 28 ILE D N 1
ATO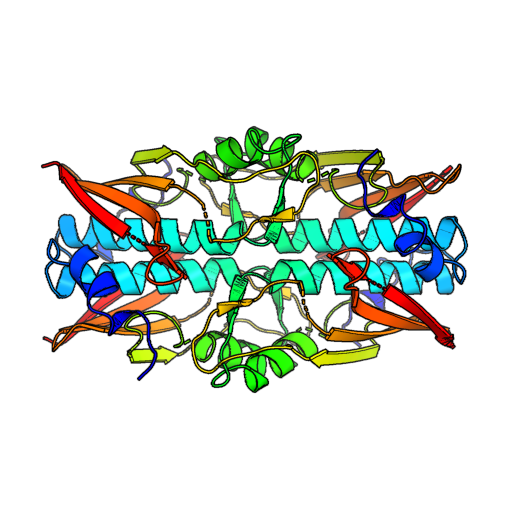M 3302 C CA . ILE D 1 29 ? -6.273 -1.314 23.477 1.00 14.70 28 ILE D CA 1
ATOM 3303 C C . ILE D 1 29 ? -5.743 -0.503 22.306 1.00 14.78 28 ILE D C 1
ATOM 3304 O O . ILE D 1 29 ? -4.530 -0.470 22.057 1.00 15.08 28 ILE D O 1
ATOM 3309 N N . THR D 1 30 ? -6.647 0.177 21.605 1.00 14.72 29 THR D N 1
ATOM 3310 C CA . THR D 1 30 ? -6.277 0.895 20.383 1.00 14.53 29 THR D CA 1
ATOM 3311 C C . THR D 1 30 ? -5.397 2.109 20.639 1.00 14.29 29 THR D C 1
ATOM 3312 O O . THR D 1 30 ? -4.447 2.361 19.878 1.00 13.30 29 THR D O 1
ATOM 3316 N N . LEU D 1 31 ? -5.685 2.832 21.715 1.00 14.05 30 LEU D N 1
ATOM 3317 C CA . LEU D 1 31 ? -4.827 3.948 22.107 1.00 13.83 30 LEU D CA 1
ATOM 3318 C C . LEU D 1 31 ? -3.444 3.492 22.570 1.00 13.42 30 LEU D C 1
ATOM 3319 O O . LEU D 1 31 ? -2.44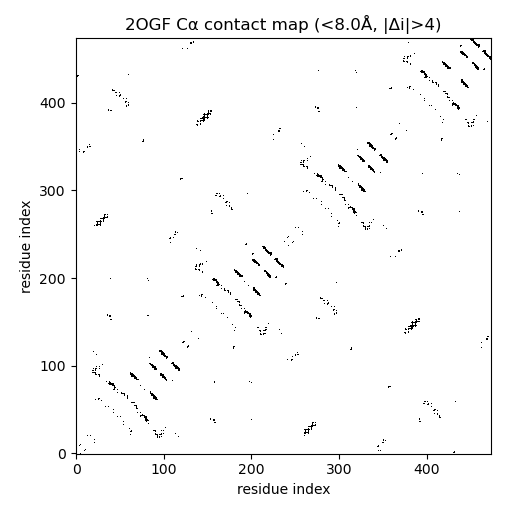3 4.089 22.176 1.00 13.09 30 LEU D O 1
ATOM 3324 N N . GLY D 1 32 ? -3.389 2.445 23.389 1.00 13.24 31 GLY D N 1
ATOM 3325 C CA . GLY D 1 32 ? -2.098 1.835 23.766 1.00 13.03 31 GLY D CA 1
ATOM 3326 C C . GLY D 1 32 ? -1.303 1.323 22.579 1.00 13.23 31 GLY D C 1
ATOM 3327 O O . GLY D 1 32 ? -0.094 1.582 22.445 1.00 12.41 31 GLY D O 1
ATOM 3328 N N . ALA D 1 33 ? -1.993 0.596 21.705 1.00 13.15 32 ALA D N 1
ATOM 3329 C CA . ALA D 1 33 ? -1.399 0.054 20.483 1.00 13.89 32 ALA D CA 1
ATOM 3330 C C . ALA D 1 33 ? -0.750 1.134 19.632 1.00 13.77 32 ALA D C 1
ATOM 3331 O O . ALA D 1 33 ? 0.411 0.988 19.231 1.00 14.26 32 ALA D O 1
ATOM 3333 N N . LEU D 1 34 ? -1.502 2.191 19.330 1.00 13.82 33 LEU D N 1
ATOM 3334 C CA . LEU D 1 34 ? -0.996 3.242 18.435 1.00 14.73 33 LEU D CA 1
ATOM 3335 C C . LEU D 1 34 ? 0.163 4.019 19.029 1.00 14.00 33 LEU D C 1
ATOM 3336 O O . LEU D 1 34 ? 1.105 4.337 18.320 1.00 14.39 33 LEU D O 1
ATOM 3341 N N . PHE D 1 35 ? 0.086 4.329 20.325 1.00 13.62 34 PHE D N 1
ATOM 3342 C CA . PHE D 1 35 ? 1.175 5.027 21.015 1.00 14.05 34 PHE D CA 1
ATOM 3343 C C . PHE D 1 35 ? 2.444 4.204 20.848 1.00 13.79 34 PHE D C 1
ATOM 3344 O O . PHE D 1 35 ? 3.449 4.703 20.386 1.00 14.27 34 PHE D O 1
ATOM 3352 N N . HIS D 1 36 ? 2.383 2.930 21.210 1.00 13.41 35 HIS D N 1
ATOM 3353 C CA . HIS D 1 36 ? 3.601 2.132 21.281 1.00 13.23 35 HIS D CA 1
ATOM 3354 C C . HIS D 1 36 ? 4.088 1.593 19.937 1.00 12.86 35 HIS D C 1
ATOM 3355 O O . HIS D 1 36 ? 5.293 1.345 19.757 1.00 12.01 35 HIS D O 1
ATOM 3362 N N . GLN D 1 37 ? 3.165 1.441 18.993 1.00 12.98 36 GLN D N 1
ATOM 3363 C CA . GLN D 1 37 ? 3.563 1.111 17.630 1.00 12.79 36 GLN D CA 1
ATOM 3364 C C . GLN D 1 37 ? 4.345 2.256 16.970 1.00 13.19 36 GLN D C 1
ATOM 3365 O O . GLN D 1 37 ? 5.348 2.016 16.295 1.00 13.95 36 GLN D O 1
ATOM 3371 N N . PHE D 1 38 ? 3.896 3.499 17.167 1.00 13.39 37 PHE D N 1
ATOM 3372 C CA . PHE D 1 38 ? 4.387 4.616 16.343 1.00 13.40 37 PHE D CA 1
ATOM 3373 C C . PHE D 1 38 ? 5.379 5.583 16.965 1.00 13.58 37 PHE D C 1
ATOM 3374 O O . PHE D 1 38 ? 6.091 6.286 16.250 1.00 13.08 37 PHE D O 1
ATOM 3382 N N . VAL D 1 39 ? 5.419 5.651 18.289 1.00 13.62 38 VAL D N 1
ATOM 3383 C CA . VAL D 1 39 ? 6.430 6.480 18.939 1.00 12.65 38 VAL D CA 1
ATOM 3384 C C . VAL D 1 39 ? 7.788 5.978 18.455 1.00 12.52 38 VAL D C 1
ATOM 3385 O O . VAL D 1 39 ? 7.976 4.763 18.287 1.00 12.40 38 VAL D O 1
ATOM 3389 N N . GLY D 1 40 ? 8.701 6.906 18.179 1.00 12.22 39 GLY D N 1
ATOM 3390 C CA . GLY D 1 40 ? 10.011 6.568 17.610 1.00 12.48 39 GLY D CA 1
ATOM 3391 C C . GLY D 1 40 ? 10.123 6.845 16.110 1.00 12.91 39 GLY D C 1
ATOM 3392 O O . GLY D 1 40 ? 11.236 7.012 15.581 1.00 12.56 39 GLY D O 1
ATOM 3393 N N . THR D 1 41 ? 8.977 6.906 15.427 1.00 12.93 40 THR D N 1
ATOM 3394 C CA . THR D 1 41 ? 8.951 7.044 13.949 1.00 12.78 40 THR D CA 1
ATOM 3395 C C . THR D 1 41 ? 9.511 8.412 13.575 1.00 12.84 40 THR D C 1
ATOM 3396 O O . THR D 1 41 ? 9.078 9.418 14.140 1.00 13.07 40 THR D O 1
ATOM 3400 N N . PRO D 1 42 ? 10.480 8.459 12.628 1.00 13.68 41 PRO D N 1
ATOM 3401 C CA . PRO D 1 42 ? 10.955 9.774 12.146 1.00 13.64 41 PRO D CA 1
ATOM 3402 C C . PRO D 1 42 ? 9.800 10.641 11.605 1.00 13.71 41 PRO D C 1
ATOM 3403 O O . PRO D 1 42 ? 8.992 10.157 10.809 1.00 15.00 41 PRO D O 1
ATOM 3407 N N . VAL D 1 43 ? 9.708 11.892 12.048 1.00 13.01 42 VAL D N 1
ATOM 3408 C CA . VAL D 1 43 ? 8.634 12.774 11.572 1.00 13.75 42 VAL D CA 1
ATOM 3409 C C . VAL D 1 43 ? 9.092 14.223 11.344 1.00 13.41 42 VAL D C 1
ATOM 3410 O O . VAL D 1 43 ? 9.761 14.812 12.190 1.00 12.80 42 VAL D O 1
ATOM 3414 N N . SER D 1 44 ? 8.756 14.734 10.163 1.00 12.95 43 SER D N 1
ATOM 3415 C CA . SER D 1 44 ? 8.968 16.116 9.771 1.00 14.10 43 SER D CA 1
ATOM 3416 C C . SER D 1 44 ? 7.749 16.560 8.955 1.00 14.52 43 SER D C 1
ATOM 3417 O O . SER D 1 44 ? 6.823 15.766 8.713 1.00 14.51 43 SER D O 1
ATOM 3420 N N . LYS D 1 45 ? 7.751 17.824 8.530 1.00 15.28 44 LYS D N 1
ATOM 3421 C CA . LYS D 1 45 ? 6.705 18.347 7.645 1.00 16.62 44 LYS D CA 1
ATOM 3422 C C . LYS D 1 45 ? 6.607 17.510 6.384 1.00 16.29 44 LYS D C 1
ATOM 3423 O O . LYS D 1 45 ? 5.533 17.351 5.841 1.00 16.89 44 LYS D O 1
ATOM 3429 N N . TYR D 1 46 ? 7.743 16.974 5.939 1.00 15.92 45 TYR D N 1
ATOM 3430 C CA . TYR D 1 46 ? 7.801 16.055 4.798 1.00 16.02 45 TYR D CA 1
ATOM 3431 C C . TYR D 1 46 ? 6.814 14.861 4.869 1.00 15.38 45 TYR D C 1
ATOM 3432 O O . TYR D 1 46 ? 6.102 14.553 3.896 1.00 15.60 45 TYR D O 1
ATOM 3441 N N . ASN D 1 47 ? 6.760 14.179 6.004 1.00 14.26 46 ASN D N 1
ATOM 3442 C CA . ASN D 1 47 ? 5.926 12.975 6.074 1.00 14.67 46 ASN D CA 1
ATOM 3443 C C . ASN D 1 47 ? 4.795 13.061 7.091 1.00 14.50 46 ASN D C 1
ATOM 3444 O O . ASN D 1 47 ? 4.147 12.060 7.361 1.00 14.41 46 ASN D O 1
ATOM 3449 N N . LYS D 1 48 ? 4.581 14.241 7.672 1.00 14.82 47 LYS D N 1
ATOM 3450 C CA . LYS D 1 48 ? 3.525 14.418 8.667 1.00 15.71 47 LYS D CA 1
ATOM 3451 C C . LYS D 1 48 ? 2.185 13.825 8.174 1.00 16.10 47 LYS D C 1
ATOM 3452 O O . LYS D 1 48 ? 1.549 13.034 8.879 1.00 15.47 47 LYS D O 1
ATOM 3458 N N . GLU D 1 49 ? 1.767 14.192 6.960 1.00 16.28 48 GLU D N 1
ATOM 3459 C CA . GLU D 1 49 ? 0.455 13.771 6.469 1.00 17.53 48 GLU D CA 1
ATOM 3460 C C . GLU D 1 49 ? 0.341 12.267 6.221 1.00 16.04 48 GLU D C 1
ATOM 3461 O O . GLU D 1 49 ? -0.665 11.667 6.595 1.00 15.28 48 GLU D O 1
ATOM 3467 N N . SER D 1 50 ? 1.349 11.669 5.580 1.00 15.04 49 SER D N 1
ATOM 3468 C CA . SER D 1 50 ? 1.307 10.221 5.300 1.00 14.48 49 SER D CA 1
ATOM 3469 C C . SER D 1 50 ? 1.353 9.428 6.603 1.00 13.69 49 SER D C 1
ATOM 3470 O O . SER D 1 50 ? 0.706 8.398 6.721 1.00 14.05 49 SER D O 1
ATOM 3473 N N . LEU D 1 51 ? 2.074 9.939 7.596 1.00 14.22 50 LEU D N 1
ATOM 3474 C CA . LEU D 1 51 ? 2.137 9.258 8.903 1.00 13.83 50 LEU D CA 1
ATOM 3475 C C . LEU D 1 51 ? 0.800 9.304 9.635 1.00 13.86 50 LEU D C 1
ATOM 3476 O O . LEU D 1 51 ? 0.329 8.277 10.123 1.00 13.89 50 LEU D O 1
ATOM 3481 N N . GLU D 1 52 ? 0.187 10.488 9.683 1.00 14.86 51 GLU D N 1
ATOM 3482 C CA . GLU D 1 52 ? -1.147 10.646 10.283 1.00 15.70 51 GLU D CA 1
ATOM 3483 C C . GLU D 1 52 ? -2.163 9.696 9.629 1.00 15.73 51 GLU D C 1
ATOM 3484 O O . GLU D 1 52 ? -2.927 8.976 10.315 1.00 15.78 51 GLU D O 1
ATOM 3490 N N . ARG D 1 53 ? -2.161 9.693 8.297 1.00 16.61 52 ARG D N 1
ATOM 3491 C CA . ARG D 1 53 ? -3.094 8.875 7.526 1.00 17.64 52 ARG D CA 1
ATOM 3492 C C . ARG D 1 53 ? -2.843 7.389 7.750 1.00 16.58 52 ARG D C 1
ATOM 3493 O O . ARG D 1 53 ? -3.784 6.643 8.002 1.00 16.11 52 ARG D O 1
ATOM 3501 N N . ALA D 1 54 ? -1.582 6.972 7.713 1.00 15.73 53 ALA D N 1
ATOM 3502 C CA . ALA D 1 54 ? -1.254 5.558 7.926 1.00 15.99 53 ALA D CA 1
ATOM 3503 C C . ALA D 1 54 ? -1.617 5.058 9.330 1.00 15.43 53 ALA D C 1
ATOM 3504 O O . ALA D 1 54 ? -2.061 3.912 9.481 1.00 15.70 53 ALA D O 1
ATOM 3506 N N . ILE D 1 55 ? -1.442 5.906 10.346 1.00 15.23 54 ILE D N 1
ATOM 3507 C CA . ILE D 1 55 ? -1.820 5.527 11.712 1.00 15.01 54 ILE D CA 1
ATOM 3508 C C . ILE D 1 55 ? -3.335 5.312 11.774 1.00 15.35 54 ILE D C 1
ATOM 3509 O O . ILE D 1 55 ? -3.801 4.274 12.268 1.00 14.97 54 ILE D O 1
ATOM 3514 N N . GLU D 1 56 ? -4.086 6.287 11.250 1.00 15.89 55 GLU D N 1
ATOM 3515 C CA . GLU D 1 56 ? -5.555 6.186 11.153 1.00 16.11 55 GLU D CA 1
ATOM 3516 C C . GLU D 1 56 ? -5.997 4.872 10.486 1.00 16.26 55 GLU D C 1
ATOM 3517 O O . GLU D 1 56 ? -6.740 4.112 11.076 1.00 15.54 55 GLU D O 1
ATOM 3523 N N . GLU D 1 57 ? -5.512 4.606 9.273 1.00 16.17 56 GLU D N 1
ATOM 3524 C CA . GLU D 1 57 ? -5.921 3.407 8.546 1.00 16.26 56 GLU D CA 1
ATOM 3525 C C . GLU D 1 57 ? -5.471 2.098 9.199 1.00 15.71 56 GLU D C 1
ATOM 3526 O O . GLU D 1 57 ? -6.236 1.127 9.222 1.00 14.44 56 GLU D O 1
ATOM 3532 N N . ALA D 1 58 ? -4.258 2.078 9.745 1.00 15.41 57 ALA D N 1
ATOM 3533 C CA . ALA D 1 58 ? -3.797 0.895 10.468 1.00 15.48 57 ALA D CA 1
ATOM 3534 C C . ALA D 1 58 ? -4.710 0.577 11.659 1.00 15.77 57 ALA D C 1
ATOM 3535 O O . ALA D 1 58 ? -5.124 -0.568 11.832 1.00 16.32 57 ALA D O 1
ATOM 3545 N N . LYS D 1 60 ? -7.769 1.430 12.253 1.00 16.68 59 LYS D N 1
ATOM 3546 C CA . LYS D 1 60 ? -9.095 1.051 11.770 1.00 17.62 59 LYS D CA 1
ATOM 3547 C C . LYS D 1 60 ? -9.285 -0.448 11.571 1.00 16.12 59 LYS D C 1
ATOM 3548 O O . LYS D 1 60 ? -10.408 -0.908 11.595 1.00 16.80 59 LYS D O 1
ATOM 3554 N N . ASN D 1 61 ? -8.200 -1.193 11.369 1.00 15.46 60 ASN D N 1
ATOM 3555 C CA . ASN D 1 61 ? -8.240 -2.644 11.295 1.00 15.61 60 ASN D CA 1
ATOM 3556 C C . ASN D 1 61 ? -8.714 -3.321 12.592 1.00 15.95 60 ASN D C 1
ATOM 3557 O O . ASN D 1 61 ? -9.275 -4.420 12.559 1.00 15.33 60 ASN D O 1
ATOM 3562 N N . GLN D 1 62 ? -8.432 -2.681 13.729 1.00 16.38 61 GLN D N 1
ATOM 3563 C CA . GLN D 1 62 ? -8.587 -3.341 15.011 1.00 16.70 61 GLN D CA 1
ATOM 3564 C C . GLN D 1 62 ? -10.047 -3.503 15.400 1.00 16.91 61 GLN D C 1
ATOM 3565 O O . GLN D 1 62 ? -10.895 -2.701 14.968 1.00 16.79 61 GLN D O 1
ATOM 3571 N N . PRO D 1 63 ? -10.356 -4.563 16.181 1.00 17.55 62 PRO D N 1
ATOM 3572 C CA . PRO D 1 63 ? -11.728 -4.790 16.633 1.00 18.02 62 PRO D CA 1
ATOM 3573 C C . PRO D 1 63 ? -12.464 -3.537 17.130 1.00 18.27 62 PRO D C 1
ATOM 3574 O O . PRO D 1 63 ? -11.944 -2.768 17.971 1.00 17.92 62 PRO D O 1
ATOM 3578 N N . CYS D 1 64 ? -13.660 -3.342 16.563 1.00 18.51 63 CYS D N 1
ATOM 3579 C CA . CYS D 1 64 ? -14.652 -2.377 17.032 1.00 19.37 63 CYS D CA 1
ATOM 3580 C C . CYS D 1 64 ? -14.306 -0.906 16.819 1.00 18.98 63 CYS D C 1
ATOM 3581 O O . CYS D 1 64 ? -14.994 -0.042 17.345 1.00 18.33 63 CYS D O 1
ATOM 3584 N N . VAL D 1 65 ? -13.242 -0.618 16.072 1.00 18.42 64 VAL D N 1
ATOM 3585 C CA . VAL D 1 65 ? -12.906 0.782 15.768 1.00 18.90 64 VAL D CA 1
ATOM 3586 C C . VAL D 1 65 ? -13.925 1.347 14.773 1.00 19.94 64 VAL D C 1
ATOM 3587 O O . VAL D 1 65 ? -14.049 0.860 13.662 1.00 19.53 64 VAL D O 1
ATOM 3591 N N . TYR D 1 66 ? -14.686 2.344 15.199 1.00 21.32 65 TYR D N 1
ATOM 3592 C CA . TYR D 1 66 ? -15.677 2.956 14.319 1.00 22.50 65 TYR D CA 1
ATOM 3593 C C . TYR D 1 66 ? -15.014 4.047 13.473 1.00 22.16 65 TYR D C 1
ATOM 3594 O O . TYR D 1 66 ? -15.204 4.101 12.255 1.00 21.98 65 TYR D O 1
ATOM 3603 N N . ASP D 1 67 ? -14.202 4.892 14.106 1.00 21.15 66 ASP D N 1
ATOM 3604 C CA . ASP D 1 67 ? -13.515 5.970 13.396 1.00 20.78 66 ASP D CA 1
ATOM 3605 C C . ASP D 1 67 ? -12.342 6.445 14.227 1.00 19.79 66 ASP D C 1
ATOM 3606 O O . ASP D 1 67 ? -12.266 6.170 15.424 1.00 19.50 66 ASP D O 1
ATOM 3611 N N . ILE D 1 68 ? -11.431 7.163 13.584 1.00 18.51 67 ILE D N 1
ATOM 3612 C CA . ILE D 1 68 ? -10.225 7.640 14.258 1.00 17.87 67 ILE D CA 1
ATOM 3613 C C . ILE D 1 68 ? -9.644 8.823 13.505 1.00 17.96 67 ILE D C 1
ATOM 3614 O O . ILE D 1 68 ? -9.616 8.851 12.266 1.00 17.97 67 ILE D O 1
ATOM 3619 N N . LYS D 1 69 ? -9.213 9.822 14.261 1.00 18.49 68 LYS D N 1
ATOM 3620 C CA . LYS D 1 69 ? -8.519 10.951 13.688 1.00 18.82 68 LYS D CA 1
ATOM 3621 C C . LYS D 1 69 ? -7.229 11.177 14.455 1.00 18.26 68 LYS D C 1
ATOM 3622 O O . LYS D 1 69 ? -7.224 11.194 15.688 1.00 18.04 68 LYS D O 1
ATOM 3628 N N . VAL D 1 70 ? -6.139 11.337 13.708 1.00 17.32 69 VAL D N 1
ATOM 3629 C CA . VAL D 1 70 ? -4.809 11.485 14.285 1.00 16.88 69 VAL D CA 1
ATOM 3630 C C . VAL D 1 70 ? -4.182 12.780 13.803 1.00 17.02 69 VAL D C 1
ATOM 3631 O O . VAL D 1 70 ? -4.098 13.015 12.584 1.00 17.00 69 VAL D O 1
ATOM 3635 N N . LYS D 1 71 ? -3.782 13.612 14.764 1.00 16.61 70 LYS D N 1
ATOM 3636 C CA A LYS D 1 71 ? -2.995 14.824 14.516 0.70 17.65 70 LYS D CA 1
ATOM 3637 C CA B LYS D 1 71 ? -2.974 14.794 14.489 0.30 16.86 70 LYS D CA 1
ATOM 3638 C C . LYS D 1 71 ? -1.649 14.738 15.246 1.00 17.21 70 LYS D C 1
ATOM 3639 O O . LYS D 1 71 ? -1.600 14.415 16.431 1.00 17.52 70 LYS D O 1
ATOM 3650 N N . ILE D 1 72 ? -0.565 15.029 14.539 1.00 16.48 71 ILE D N 1
ATOM 3651 C CA . ILE D 1 72 ? 0.749 15.093 15.164 1.00 15.89 71 ILE D CA 1
ATOM 3652 C C . ILE D 1 72 ? 1.067 16.589 15.312 1.00 16.21 71 ILE D C 1
ATOM 3653 O O . ILE D 1 72 ? 1.112 17.305 14.315 1.00 16.38 71 ILE D O 1
ATOM 3658 N N . ARG D 1 73 ? 1.282 17.033 16.544 1.00 16.77 72 ARG D N 1
ATOM 3659 C CA . ARG D 1 73 ? 1.550 18.437 16.851 1.00 18.51 72 ARG D CA 1
ATOM 3660 C C . ARG D 1 73 ? 3.045 18.768 16.909 1.00 18.24 72 ARG D C 1
ATOM 3661 O O . ARG D 1 73 ? 3.871 17.893 17.143 1.00 18.22 72 ARG D O 1
ATOM 3669 N N . ASN D 1 74 ? 3.374 20.046 16.715 1.00 19.68 73 ASN D N 1
ATOM 3670 C CA . ASN D 1 74 ? 4.754 20.541 16.811 1.00 20.56 73 ASN D CA 1
ATOM 3671 C C . ASN D 1 74 ? 5.749 19.876 15.866 1.00 20.03 73 ASN D C 1
ATOM 3672 O O . ASN D 1 74 ? 6.899 19.662 16.221 1.00 19.62 73 ASN D O 1
ATOM 3677 N N . VAL D 1 75 ? 5.287 19.545 14.666 1.00 19.55 74 VAL D N 1
ATOM 3678 C CA . VAL D 1 75 ? 6.148 19.003 13.609 1.00 19.24 74 VAL D CA 1
ATOM 3679 C C . VAL D 1 75 ? 6.876 20.151 12.898 1.00 19.55 74 VAL D C 1
ATOM 3680 O O . VAL D 1 75 ? 6.255 21.156 12.522 1.00 19.00 74 VAL D O 1
ATOM 3684 N N . GLY D 1 76 ? 8.186 20.009 12.738 1.00 19.60 75 GLY D N 1
ATOM 3685 C CA . GLY D 1 76 ? 9.002 21.050 12.093 1.00 20.34 75 GLY D CA 1
ATOM 3686 C C . GLY D 1 76 ? 9.625 20.613 10.783 1.00 20.66 75 GLY D C 1
ATOM 3687 O O . GLY D 1 76 ? 9.434 19.470 10.344 1.00 19.31 75 GLY D O 1
ATOM 3688 N N . GLU D 1 77 ? 10.383 21.523 10.156 1.00 20.95 76 GLU D N 1
ATOM 3689 C CA . GLU D 1 77 ? 11.138 21.205 8.937 1.00 21.59 76 GLU D CA 1
ATOM 3690 C C . GLU D 1 77 ? 12.170 20.111 9.166 1.00 21.26 76 GLU D C 1
ATOM 3691 O O . GLU D 1 77 ? 12.348 19.228 8.314 1.00 21.69 76 GLU D O 1
ATOM 3697 N N . LYS D 1 78 ? 12.830 20.171 10.320 1.00 20.37 7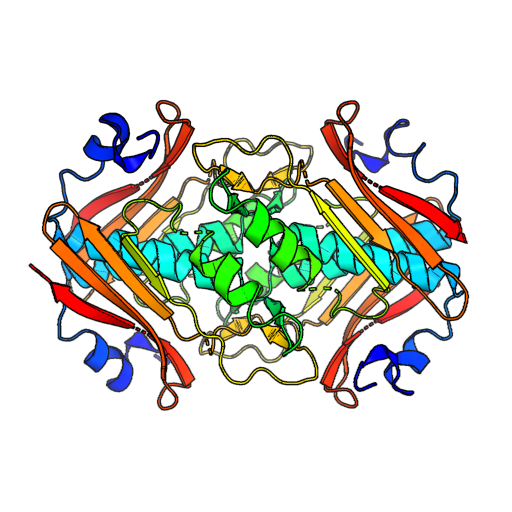7 LYS D N 1
ATOM 3698 C CA . LYS D 1 78 ? 13.808 19.171 10.709 1.00 20.02 77 LYS D CA 1
ATOM 3699 C C . LYS D 1 78 ? 13.106 18.020 11.421 1.00 19.22 77 LYS D C 1
ATOM 3700 O O . LYS D 1 78 ? 12.227 18.245 12.258 1.00 19.54 77 LYS D O 1
ATOM 3706 N N . TYR D 1 79 ? 13.474 16.788 11.082 1.00 18.12 78 TYR D N 1
ATOM 3707 C CA . TYR D 1 79 ? 12.793 15.617 11.651 1.00 17.46 78 TYR D CA 1
ATOM 3708 C C . TYR D 1 79 ? 13.165 15.351 13.120 1.00 16.64 78 TYR D C 1
ATOM 3709 O O . TYR D 1 79 ? 14.268 15.686 13.579 1.00 15.79 78 TYR D O 1
ATOM 3718 N N . VAL D 1 80 ? 12.218 14.764 13.846 1.00 16.22 79 VAL D N 1
ATOM 3719 C CA . VAL D 1 80 ? 12.442 14.292 15.215 1.00 15.90 79 VAL D CA 1
ATOM 3720 C C . VAL D 1 80 ? 11.826 12.898 15.285 1.00 15.98 79 VAL D C 1
ATOM 3721 O O . VAL D 1 80 ? 11.003 12.524 14.435 1.00 15.49 79 VAL D O 1
ATOM 3725 N N . SER D 1 81 ? 12.226 12.124 16.287 1.00 15.79 80 SER D N 1
ATOM 3726 C CA . SER D 1 81 ? 11.542 10.873 16.588 1.00 15.09 80 SER D CA 1
ATOM 3727 C C . SER D 1 81 ? 10.181 11.254 17.159 1.00 14.66 80 SER D C 1
ATOM 3728 O O . SER D 1 81 ? 10.101 12.091 18.067 1.00 13.51 80 SER D O 1
ATOM 3731 N N . LEU D 1 82 ? 9.120 10.653 16.626 1.00 14.16 81 LEU D N 1
ATOM 3732 C CA . LEU D 1 82 ? 7.804 10.879 17.193 1.00 14.40 81 LEU D CA 1
ATOM 3733 C C . LEU D 1 82 ? 7.820 10.555 18.683 1.00 14.88 81 LEU D C 1
ATOM 3734 O O . LEU D 1 82 ? 8.296 9.486 19.100 1.00 15.11 81 LEU D O 1
ATOM 3739 N N . ASP D 1 83 ? 7.311 11.497 19.468 1.00 15.36 82 ASP D N 1
ATOM 3740 C CA A ASP D 1 83 ? 7.114 11.192 20.873 0.50 15.29 82 ASP D CA 1
ATOM 3741 C CA B ASP D 1 83 ? 7.156 11.413 20.918 0.50 15.82 82 ASP D CA 1
ATOM 3742 C C . ASP D 1 83 ? 5.657 11.367 21.233 1.00 15.79 82 ASP D C 1
ATOM 3743 O O . ASP D 1 83 ? 4.894 12.090 20.571 1.00 15.47 82 ASP D O 1
ATOM 3752 N N . GLY D 1 84 ? 5.261 10.609 22.245 1.00 15.67 83 GLY D N 1
ATOM 3753 C CA . GLY D 1 84 ? 3.856 10.484 22.642 1.00 16.11 83 GLY D CA 1
ATOM 3754 C C . GLY D 1 84 ? 3.165 11.800 22.971 1.00 16.67 83 GLY D C 1
ATOM 3755 O O . GLY D 1 84 ? 1.954 11.911 22.792 1.00 16.78 83 GLY D O 1
ATOM 3756 N N . LYS D 1 85 ? 3.936 12.788 23.432 1.00 16.29 84 LYS D N 1
ATOM 3757 C CA . LYS D 1 85 ? 3.410 14.112 23.794 1.00 17.15 84 LYS D CA 1
ATOM 3758 C C . LYS D 1 85 ? 2.993 14.947 22.575 1.00 17.31 84 LYS D C 1
ATOM 3759 O O . LYS D 1 85 ? 2.264 15.957 22.720 1.00 18.22 84 LYS D O 1
ATOM 3773 N N . LEU D 1 87 ? 1.185 13.536 20.106 1.00 16.51 86 LEU D N 1
ATOM 3774 C CA . LEU D 1 87 ? -0.034 12.907 19.591 1.00 16.61 86 LEU D CA 1
ATOM 3775 C C . LEU D 1 87 ? -1.297 13.581 20.092 1.00 17.13 86 LEU D C 1
ATOM 3776 O O . LEU D 1 87 ? -1.397 13.927 21.263 1.00 17.13 86 LEU D O 1
ATOM 3781 N N . ASP D 1 88 ? -2.263 13.737 19.192 1.00 17.45 87 ASP D N 1
ATOM 3782 C CA . ASP D 1 88 ? -3.575 14.316 19.507 1.00 17.66 87 ASP D CA 1
ATOM 3783 C C . ASP D 1 88 ? -4.551 13.461 18.703 1.00 17.38 87 ASP D C 1
ATOM 3784 O O . ASP D 1 88 ? -4.634 13.565 17.468 1.00 17.72 87 ASP D O 1
ATOM 3789 N N . VAL D 1 89 ? -5.236 12.561 19.405 1.00 16.83 88 VAL D N 1
ATOM 3790 C CA . VAL D 1 89 ? -6.031 11.509 18.777 1.00 16.69 88 VAL D CA 1
ATOM 3791 C C . VAL D 1 89 ? -7.467 11.500 19.283 1.00 17.01 88 VAL D C 1
ATOM 3792 O O . VAL D 1 89 ? -7.708 11.508 20.496 1.00 17.02 88 VAL D O 1
ATOM 3796 N N . ASP D 1 90 ? -8.407 11.456 18.344 1.00 16.83 89 ASP D N 1
ATOM 3797 C CA . ASP D 1 90 ? -9.804 11.248 18.665 1.00 17.87 89 ASP D CA 1
ATOM 3798 C C . ASP D 1 90 ? -10.226 9.907 18.107 1.00 17.48 89 ASP D C 1
ATOM 3799 O O . ASP D 1 90 ? -10.099 9.664 16.914 1.00 17.56 89 ASP D O 1
ATOM 3804 N N . LEU D 1 91 ? -10.703 9.038 18.988 1.00 17.40 90 LEU D N 1
ATOM 3805 C CA . LEU D 1 91 ? -11.076 7.675 18.626 1.00 17.49 90 LEU D CA 1
ATOM 3806 C C . LEU D 1 91 ? -12.523 7.394 19.002 1.00 17.81 90 LEU D C 1
ATOM 3807 O O . LEU D 1 91 ? -12.980 7.790 20.096 1.00 18.45 90 LEU D O 1
ATOM 3812 N N . LYS D 1 92 ? -13.230 6.721 18.092 1.00 18.14 91 LYS D N 1
ATOM 3813 C CA . LYS D 1 92 ? -14.588 6.210 18.343 1.00 18.60 91 LYS D CA 1
ATOM 3814 C C . LYS D 1 92 ? -14.657 4.684 18.281 1.00 18.18 91 LYS D C 1
ATOM 3815 O O . LYS D 1 92 ? -14.279 4.059 17.280 1.00 17.39 91 LYS D O 1
ATOM 3821 N N . ILE D 1 93 ? -15.159 4.087 19.350 1.00 18.29 92 ILE D N 1
ATOM 3822 C CA . ILE D 1 93 ? -15.378 2.641 19.411 1.00 18.40 92 ILE D CA 1
ATOM 3823 C C . ILE D 1 93 ? -16.886 2.411 19.462 1.00 19.55 92 ILE D C 1
ATOM 3824 O O . ILE D 1 93 ? -17.571 3.091 20.229 1.00 19.29 92 ILE D O 1
ATOM 3829 N N . LYS D 1 94 ? -17.383 1.474 18.651 1.00 20.47 93 LYS D N 1
ATOM 3830 C CA . LYS D 1 94 ? -18.812 1.131 18.655 1.00 22.44 93 LYS D CA 1
ATOM 3831 C C . LYS D 1 94 ? -19.070 -0.316 19.075 1.00 22.56 93 LYS D C 1
ATOM 3832 O O . LYS D 1 94 ? -18.560 -1.253 18.467 1.00 23.19 93 LYS D O 1
ATOM 3838 N N . ILE D 1 95 ? -19.859 -0.488 20.127 1.00 23.51 94 ILE D N 1
ATOM 3839 C CA . ILE D 1 95 ? -20.289 -1.815 20.581 1.00 23.92 94 ILE D CA 1
ATOM 3840 C C . ILE D 1 95 ? -21.815 -1.796 20.558 1.00 24.75 94 ILE D C 1
ATOM 3841 O O . ILE D 1 95 ? -22.451 -1.140 21.401 1.00 24.02 94 ILE D O 1
ATOM 3846 N N . ASN D 1 96 ? -22.388 -2.485 19.573 1.00 25.67 95 ASN D N 1
ATOM 3847 C CA . ASN D 1 96 ? -23.843 -2.487 19.371 1.00 26.86 95 ASN D CA 1
ATOM 3848 C C . ASN D 1 96 ? -24.324 -1.049 19.195 1.00 27.19 95 ASN D C 1
ATOM 3849 O O . ASN D 1 96 ? -23.943 -0.401 18.230 1.00 27.42 95 ASN D O 1
ATOM 3854 N N . LYS D 1 97 ? -25.103 -0.514 20.128 1.00 28.17 96 LYS D N 1
ATOM 3855 C CA . LYS D 1 97 ? -25.540 0.879 19.985 1.00 28.83 96 LYS D CA 1
ATOM 3856 C C . LYS D 1 97 ? -24.782 1.874 20.879 1.00 28.93 96 LYS D C 1
ATOM 3857 O O . LYS D 1 97 ? -25.093 3.069 20.898 1.00 29.32 96 LYS D O 1
ATOM 3863 N N . THR D 1 98 ? -23.765 1.372 21.578 1.00 27.48 97 THR D N 1
ATOM 3864 C CA . THR D 1 98 ? -22.936 2.180 22.454 1.00 26.81 97 THR D CA 1
ATOM 3865 C C . THR D 1 98 ? -21.719 2.675 21.665 1.00 25.46 97 THR D C 1
ATOM 3866 O O . THR D 1 98 ? -21.022 1.876 21.044 1.00 24.98 97 THR D O 1
ATOM 3870 N N . VAL D 1 99 ? -21.482 3.987 21.686 1.00 24.57 98 VAL D N 1
ATOM 3871 C CA . VAL D 1 99 ? -20.289 4.582 21.069 1.00 24.26 98 VAL D CA 1
ATOM 3872 C C . VAL D 1 99 ? -19.490 5.319 22.136 1.00 23.89 98 VAL D C 1
ATOM 3873 O O . VAL D 1 99 ? -19.995 6.262 22.755 1.00 24.56 98 VAL D O 1
ATOM 3877 N N . ALA D 1 100 ? -18.262 4.861 22.381 1.00 22.62 99 ALA D N 1
ATOM 3878 C CA . ALA D 1 100 ? -17.326 5.580 23.247 1.00 22.13 99 ALA D CA 1
ATOM 3879 C C . ALA D 1 100 ? -16.412 6.470 22.394 1.00 21.78 99 ALA D C 1
ATOM 3880 O O . ALA D 1 100 ? -15.832 5.999 21.411 1.00 21.58 99 ALA D O 1
ATOM 3882 N N . HIS D 1 101 ? -16.314 7.747 22.771 1.00 21.23 100 HIS D N 1
ATOM 3883 C CA . HIS D 1 101 ? -15.370 8.706 22.187 1.00 20.87 100 HIS D CA 1
ATOM 3884 C C . HIS D 1 101 ? -14.200 8.819 23.149 1.00 20.29 100 HIS D C 1
ATOM 3885 O O . HIS D 1 101 ? -14.371 9.235 24.298 1.00 20.21 100 HIS D O 1
ATOM 3892 N N . LEU D 1 102 ? -13.026 8.398 22.694 1.00 19.15 101 LEU D N 1
ATOM 3893 C CA . LEU D 1 102 ? -11.826 8.421 23.523 1.00 18.30 101 LEU D CA 1
ATOM 3894 C C . LEU D 1 102 ? -10.833 9.454 23.018 1.00 17.74 101 LEU D C 1
ATOM 3895 O O . LEU D 1 102 ? -10.863 9.816 21.833 1.00 16.93 101 LEU D O 1
ATOM 3900 N N . LYS D 1 103 ? -9.958 9.910 23.918 1.00 16.82 102 LYS D N 1
ATOM 3901 C CA . LYS D 1 103 ? -8.968 10.945 23.604 1.00 17.32 102 LYS D CA 1
ATOM 3902 C C . LYS D 1 103 ? -7.560 10.560 24.065 1.00 16.79 102 LYS D C 1
ATOM 3903 O O . LYS D 1 103 ? -7.389 9.992 25.140 1.00 16.69 102 LYS D O 1
ATOM 3909 N N . LEU D 1 104 ? -6.578 10.839 23.210 1.00 16.64 103 LEU D N 1
ATOM 3910 C CA . LEU D 1 104 ? -5.166 10.933 23.598 1.00 15.99 103 LEU D CA 1
ATOM 3911 C C . LEU D 1 104 ? -4.684 12.359 23.337 1.00 16.46 103 LEU D C 1
ATOM 3912 O O . LEU D 1 104 ? -4.735 12.850 22.194 1.00 16.83 103 LEU D O 1
ATOM 3917 N N . GLU D 1 105 ? -4.245 13.038 24.390 1.00 16.72 104 GLU D N 1
ATOM 3918 C CA . GLU D 1 105 ? -3.707 14.401 24.253 1.00 17.95 104 GLU D CA 1
ATOM 3919 C C . GLU D 1 105 ? -2.699 14.732 25.337 1.00 17.69 104 GLU D C 1
ATOM 3920 O O . GLU D 1 105 ? -2.727 14.163 26.435 1.00 17.11 104 GLU D O 1
ATOM 3926 N N . TYR D 1 106 ? -1.829 15.687 25.034 1.00 18.31 105 TYR D N 1
ATOM 3927 C CA . TYR D 1 106 ? -0.825 16.116 25.999 1.00 18.66 105 TYR D CA 1
ATOM 3928 C C . TYR D 1 106 ? -1.454 17.033 27.066 1.00 19.72 105 TYR D C 1
ATOM 3929 O O . TYR D 1 106 ? -2.147 18.008 26.753 1.00 19.38 105 TYR D O 1
ATOM 3938 N N . ILE D 1 107 ? -1.234 16.673 28.324 1.00 20.46 106 ILE D N 1
ATOM 3939 C CA . ILE D 1 107 ? -1.653 17.487 29.463 1.00 21.16 106 ILE D CA 1
ATOM 3940 C C . ILE D 1 107 ? -0.412 18.158 30.095 1.00 21.59 106 ILE D C 1
ATOM 3941 O O . ILE D 1 107 ? 0.338 17.524 30.842 1.00 21.44 106 ILE D O 1
ATOM 3946 N N . PRO D 1 108 ? -0.187 19.451 29.776 1.00 22.46 107 PRO D N 1
ATOM 3947 C CA . PRO D 1 108 ? 1.001 20.152 30.263 1.00 23.04 107 PRO D CA 1
ATOM 3948 C C . PRO D 1 108 ? 1.138 20.137 31.807 1.00 23.59 107 PRO D C 1
ATOM 3949 O O . PRO D 1 108 ? 2.237 19.946 32.317 1.00 23.38 107 PRO D O 1
ATOM 3953 N N . GLU D 1 109 ? 0.022 20.276 32.522 1.00 24.06 108 GLU D N 1
ATOM 3954 C CA . GLU D 1 109 ? -0.005 20.317 34.000 1.00 25.19 108 GLU D CA 1
ATOM 3955 C C . GLU D 1 109 ? 0.628 19.082 34.670 1.00 24.78 108 GLU D C 1
ATOM 3956 O O . GLU D 1 109 ? 1.180 19.180 35.761 1.00 24.85 108 GLU D O 1
ATOM 3962 N N . ILE D 1 110 ? 0.564 17.929 34.009 1.00 23.52 109 ILE D N 1
ATOM 3963 C CA . ILE D 1 110 ? 1.213 16.724 34.527 1.00 23.01 109 ILE D CA 1
ATOM 3964 C C . ILE D 1 110 ? 2.271 16.174 33.551 1.00 22.07 109 ILE D C 1
ATOM 3965 O O . ILE D 1 110 ? 2.759 15.038 33.694 1.00 21.59 109 ILE D O 1
ATOM 3970 N N . ASP D 1 111 ? 2.620 16.994 32.563 1.00 21.10 110 ASP D N 1
ATOM 3971 C CA . ASP D 1 111 ? 3.612 16.636 31.553 1.00 21.01 110 ASP D CA 1
ATOM 3972 C C . ASP D 1 111 ? 3.416 15.189 31.075 1.00 19.90 110 ASP D C 1
ATOM 3973 O O . ASP D 1 111 ? 4.336 14.357 31.121 1.00 20.42 110 ASP D O 1
ATOM 3978 N N . TYR D 1 112 ? 2.199 14.890 30.642 1.00 18.84 111 TYR D N 1
ATOM 3979 C CA . TYR D 1 112 ? 1.809 13.508 30.396 1.00 17.52 111 TYR D CA 1
ATOM 3980 C C . TYR D 1 112 ? 0.883 13.374 29.183 1.00 16.71 111 TYR D C 1
ATOM 3981 O O . TYR D 1 112 ? -0.050 14.170 29.008 1.00 15.41 111 TYR D O 1
ATOM 3990 N N . PRO D 1 113 ? 1.173 12.385 28.314 1.00 15.64 112 PRO D N 1
ATOM 3991 C CA . PRO D 1 113 ? 0.306 12.122 27.174 1.00 15.56 112 PRO D CA 1
ATOM 3992 C C . PRO D 1 113 ? -0.849 11.223 27.650 1.00 15.41 112 PRO D C 1
ATOM 3993 O O . PRO D 1 113 ? -0.688 10.005 27.770 1.00 14.59 112 PRO D O 1
ATOM 3997 N N . LEU D 1 114 ? -1.987 11.846 27.948 1.00 14.83 113 LEU D N 1
ATOM 3998 C CA . LEU D 1 114 ? -3.074 11.168 28.665 1.00 15.04 113 LEU D CA 1
ATOM 3999 C C . LEU D 1 114 ? -4.115 10.576 27.739 1.00 14.67 113 LEU D C 1
ATOM 4000 O O . LEU D 1 114 ? -4.567 11.222 26.796 1.00 13.77 113 LEU D O 1
ATOM 4013 N N . TYR D 1 116 ? -7.940 9.042 27.824 1.00 14.81 115 TYR D N 1
ATOM 4014 C CA . TYR D 1 116 ? -9.161 9.039 28.643 1.00 16.25 115 TYR D CA 1
ATOM 4015 C C . TYR D 1 116 ? -10.396 8.880 27.764 1.00 16.91 115 TYR D C 1
ATOM 4016 O O . TYR D 1 116 ? -10.292 8.872 26.535 1.00 17.22 115 TYR D O 1
ATOM 4025 N N . VAL D 1 117 ? -11.560 8.776 28.398 1.00 17.34 116 VAL D N 1
ATOM 4026 C CA . VAL D 1 117 ? -12.809 8.734 27.666 1.00 17.68 116 VAL D CA 1
ATOM 4027 C C . VAL D 1 117 ? -13.506 10.097 27.710 1.00 19.26 116 VAL D C 1
ATOM 4028 O O . VAL D 1 117 ? -13.850 10.600 28.782 1.00 18.88 116 VAL D O 1
ATOM 4032 N N . LYS D 1 118 ? -13.708 10.680 26.535 1.00 20.36 117 LYS D N 1
ATOM 4033 C CA . LYS D 1 118 ? -14.321 11.992 26.412 1.00 22.98 117 LYS D CA 1
ATOM 4034 C C . LYS D 1 118 ? -15.825 11.924 26.716 1.00 24.00 117 LYS D C 1
ATOM 4035 O O . LYS D 1 118 ? -16.334 12.706 27.532 1.00 23.58 117 LYS D O 1
ATOM 4041 N N . LYS D 1 119 ? -16.524 10.993 26.065 1.00 24.98 118 LYS D N 1
ATOM 4042 C CA . LYS D 1 119 ? -17.976 10.852 26.230 1.00 27.01 118 LYS D CA 1
ATOM 4043 C C . LYS D 1 119 ? -18.481 9.526 25.663 1.00 27.23 118 LYS D C 1
ATOM 4044 O O . LYS D 1 119 ? -17.765 8.849 24.936 1.00 26.96 118 LYS D O 1
ATOM 4050 N N . PHE D 1 120 ? -19.712 9.163 26.026 1.0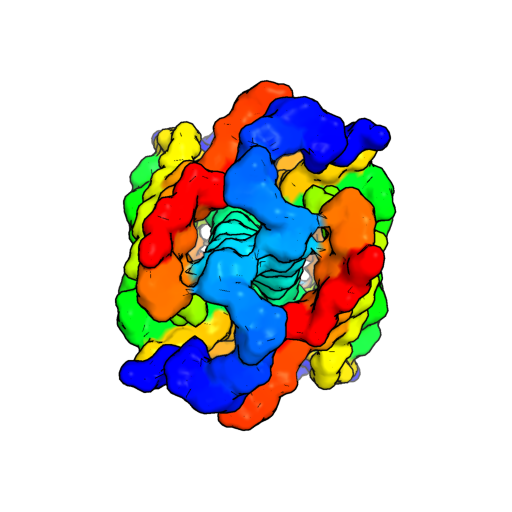0 28.54 119 PHE D N 1
ATOM 4051 C CA . PHE D 1 120 ? -20.412 8.034 25.428 1.00 29.77 119 PHE D CA 1
ATOM 4052 C C . PHE D 1 120 ? -21.605 8.553 24.641 1.00 31.52 119 PHE D C 1
ATOM 4053 O O . PHE D 1 120 ? -22.174 9.587 24.989 1.00 31.45 119 PHE D O 1
ATOM 4061 N N . GLU D 1 121 ? -21.965 7.846 23.574 1.00 33.43 120 GLU D N 1
ATOM 4062 C CA . GLU D 1 121 ? -23.310 7.933 23.017 1.00 36.17 120 GLU D CA 1
ATOM 4063 C C . GLU D 1 121 ? -23.948 6.575 23.248 1.00 37.35 120 GLU D C 1
ATOM 4064 O O . GLU D 1 121 ? -23.399 5.548 22.829 1.00 37.64 120 GLU D O 1
ATOM 4070 N N . GLU D 1 122 ? -25.102 6.543 23.904 1.00 38.92 121 GLU D N 1
ATOM 4071 C CA . GLU D 1 122 ? -25.815 5.266 24.047 1.00 40.33 121 GLU D CA 1
ATOM 4072 C C . GLU D 1 122 ? -27.320 5.393 23.821 1.00 40.87 121 GLU D C 1
ATOM 4073 O O . GLU D 1 122 ? -27.992 4.404 23.486 1.00 41.24 121 GLU D O 1
#

InterPro domains:
  IPR007181 Dihydroneopterin aldolase MtpD, C-terminal domain [PF04038] (17-117)
  IPR027508 7,8-dihydroneopterin aldolase, MptD [MF_02130] (15-118)
  IPR036839 7,8-dihydroneopterin aldolase (MptD) superfamily [G3DSA:3.30.1300.20] (1-121)
  IPR036839 7,8-dihydroneopterin aldolase (MptD) superfamily [SSF143560] (8-119)

Solvent-accessible surface area: 19987 Å² total

Organism: Methanocaldococcus jannaschii (strain ATCC 43067 / DSM 2661 / JAL-1 / JCM 10045 / NBRC 100440) (NCBI:txid243232)

Nearest PDB structures (foldseek):
  2ogf-assembly1_C  TM=1.005E+00  e=4.308E-22  Methanocaldococcus jannaschii
  2i52-assembly2_F  TM=9.246E-01  e=4.742E-09  Picrophilus oshimae DSM 9789
  2i52-assembly1_B  TM=9.278E-01  e=4.162E-09  Picrophilus oshimae DSM 9789
  2i52-assembly1_A  TM=9.233E-01  e=5.061E-09  Picrophilus oshimae DSM 9789
  2i52-assembly1_D  TM=8.977E-01  e=9.708E-09  Picrophilus oshimae DSM 9789

Radius of gyration: 22.02 Å; Cα contacts (8 Å, |Δi|>4): 1103; chains: 4; bounding box: 66×45×53 Å